Protein AF-A0A1V3WEK2-F1 (afdb_monomer_lite)

pLDDT: mean 81.73, std 21.48, range [20.91, 97.81]

Radius of gyration: 28.52 Å; chains: 1; bounding box: 70×88×80 Å

Structure (mmCIF, N/CA/C/O backbone):
data_AF-A0A1V3WEK2-F1
#
_entry.id   AF-A0A1V3WEK2-F1
#
loop_
_atom_site.group_PDB
_atom_site.id
_atom_site.type_symbol
_atom_site.label_atom_id
_atom_site.label_alt_id
_atom_site.label_comp_id
_atom_site.label_asym_id
_atom_site.label_entity_id
_atom_site.label_seq_id
_atom_site.pdbx_PDB_ins_code
_atom_site.Cartn_x
_atom_site.Cartn_y
_atom_site.Cartn_z
_atom_site.occupancy
_atom_site.B_iso_or_equiv
_atom_site.auth_seq_id
_atom_site.auth_comp_id
_atom_site.auth_asym_id
_atom_site.auth_atom_id
_atom_site.pdbx_PDB_model_num
ATOM 1 N N . MET A 1 1 ? 37.253 -16.789 2.700 1.00 48.59 1 MET A N 1
ATOM 2 C CA . MET A 1 1 ? 37.637 -18.178 2.396 1.00 48.59 1 MET A CA 1
ATOM 3 C C . MET A 1 1 ? 36.632 -19.072 3.088 1.00 48.59 1 MET A C 1
ATOM 5 O O . MET A 1 1 ? 36.256 -18.744 4.205 1.00 48.59 1 MET A O 1
ATOM 9 N N . PHE A 1 2 ? 36.127 -20.089 2.397 1.00 55.53 2 PHE A N 1
ATOM 10 C CA . PHE A 1 2 ? 35.337 -21.144 3.028 1.00 55.53 2 PHE A CA 1
ATOM 11 C C . PHE A 1 2 ? 36.326 -22.071 3.725 1.00 55.53 2 PHE A C 1
ATOM 13 O O . PHE A 1 2 ? 37.361 -22.388 3.138 1.00 55.53 2 PHE A O 1
ATOM 20 N N . THR A 1 3 ? 36.042 -22.453 4.960 1.00 55.06 3 THR A N 1
ATOM 21 C CA . THR A 1 3 ? 36.866 -23.402 5.709 1.00 55.06 3 THR A CA 1
ATOM 22 C C . THR A 1 3 ? 35.986 -24.585 6.070 1.00 55.06 3 THR A C 1
ATOM 24 O O . THR A 1 3 ? 34.885 -24.400 6.577 1.00 55.06 3 THR A O 1
ATOM 27 N N . GLY A 1 4 ? 36.440 -25.789 5.752 1.00 56.66 4 GLY A N 1
ATOM 28 C CA . GLY A 1 4 ? 35.723 -27.030 6.024 1.00 56.66 4 GLY A CA 1
ATOM 29 C C . GLY A 1 4 ? 36.461 -28.193 5.375 1.00 56.66 4 GLY A C 1
ATOM 30 O O . GLY A 1 4 ? 36.980 -28.051 4.266 1.00 56.66 4 GLY A O 1
ATOM 31 N N . LEU A 1 5 ? 36.565 -29.313 6.087 1.00 47.97 5 LEU A N 1
ATOM 32 C CA . LEU A 1 5 ? 37.136 -30.547 5.547 1.00 47.97 5 LEU A CA 1
ATOM 33 C C . LEU A 1 5 ? 36.153 -31.181 4.542 1.00 47.97 5 LEU A C 1
ATOM 35 O O . LEU A 1 5 ? 34.942 -30.983 4.677 1.00 47.97 5 LEU A O 1
ATOM 39 N N . PRO A 1 6 ? 36.624 -31.958 3.548 1.00 54.34 6 PRO A N 1
ATOM 40 C CA . PRO A 1 6 ? 35.739 -32.757 2.703 1.00 54.34 6 PRO A CA 1
ATOM 41 C C . PRO A 1 6 ? 34.887 -33.690 3.579 1.00 54.34 6 PRO A C 1
ATOM 43 O O . PRO A 1 6 ? 35.430 -34.551 4.263 1.00 54.34 6 PRO A O 1
ATOM 46 N N . GLY A 1 7 ? 33.564 -33.491 3.588 1.00 64.56 7 GLY A N 1
ATOM 47 C CA . GLY A 1 7 ? 32.624 -34.258 4.420 1.00 64.56 7 GLY A CA 1
ATOM 48 C C . GLY A 1 7 ? 32.295 -33.654 5.794 1.00 64.56 7 GLY A C 1
ATOM 49 O O . GLY A 1 7 ? 31.534 -34.267 6.533 1.00 64.56 7 GLY A O 1
ATOM 50 N N . GLY A 1 8 ? 32.830 -32.473 6.131 1.00 72.12 8 GLY A N 1
ATOM 51 C CA . GLY A 1 8 ? 32.488 -31.724 7.348 1.00 72.12 8 GLY A CA 1
ATOM 52 C C . GLY A 1 8 ? 31.559 -30.529 7.102 1.00 72.12 8 GLY A C 1
ATOM 53 O O . GLY A 1 8 ? 31.183 -30.230 5.965 1.00 72.12 8 GLY A O 1
ATOM 54 N N . ASP A 1 9 ? 31.222 -29.817 8.180 1.00 74.19 9 ASP A N 1
ATOM 55 C CA . ASP A 1 9 ? 30.369 -28.629 8.127 1.00 74.19 9 ASP A CA 1
ATOM 56 C C . ASP A 1 9 ? 30.985 -27.502 7.284 1.00 74.19 9 ASP A C 1
ATOM 58 O O . ASP A 1 9 ? 32.177 -27.185 7.365 1.00 74.19 9 ASP A O 1
ATOM 62 N N . LEU A 1 10 ? 30.143 -26.848 6.480 1.00 77.62 10 LEU A N 1
ATOM 63 C CA . LEU A 1 10 ? 30.514 -25.651 5.733 1.00 77.62 10 LEU A CA 1
ATOM 64 C C . LEU A 1 10 ? 30.570 -24.446 6.681 1.00 77.62 10 LEU A C 1
ATOM 66 O O . LEU A 1 10 ? 29.532 -23.875 7.018 1.00 77.62 10 LEU A O 1
ATOM 70 N N . VAL A 1 11 ? 31.769 -23.987 7.044 1.00 81.25 11 VAL A N 1
ATOM 71 C CA . VAL A 1 11 ? 31.922 -22.769 7.853 1.00 81.25 11 VAL A CA 1
ATOM 72 C C . VAL A 1 11 ? 31.992 -21.540 6.948 1.00 81.25 11 VAL A C 1
ATOM 74 O O . VAL A 1 11 ? 32.893 -21.393 6.112 1.00 81.25 11 VAL A O 1
ATOM 77 N N . LEU A 1 12 ? 31.027 -20.630 7.123 1.00 80.25 12 LEU A N 1
ATOM 78 C CA . LEU A 1 12 ? 30.935 -19.378 6.377 1.00 80.25 12 LEU A CA 1
ATOM 79 C C . LEU A 1 12 ? 31.092 -18.168 7.310 1.00 80.25 12 LEU A C 1
ATOM 81 O O . LEU A 1 12 ? 30.219 -17.939 8.148 1.00 80.25 12 LEU A O 1
ATOM 85 N N . PRO A 1 13 ? 32.127 -17.324 7.146 1.00 85.69 13 PRO A N 1
ATOM 86 C CA . PRO A 1 13 ? 32.194 -16.074 7.891 1.00 85.69 13 PRO A CA 1
ATOM 87 C C . PRO A 1 13 ? 31.072 -15.135 7.428 1.00 85.69 13 PRO A C 1
ATOM 89 O O . PRO A 1 13 ? 31.035 -14.708 6.268 1.00 85.69 13 PRO A O 1
ATOM 92 N N . VAL A 1 14 ? 30.161 -14.795 8.340 1.00 88.38 14 VAL A N 1
ATOM 93 C CA . VAL A 1 14 ? 29.055 -13.861 8.095 1.00 88.38 14 VAL A CA 1
ATOM 94 C C . VAL A 1 14 ? 29.353 -12.498 8.709 1.00 88.38 14 VAL A C 1
ATOM 96 O O . VAL A 1 14 ? 29.870 -12.386 9.816 1.00 88.38 14 VAL A O 1
ATOM 99 N N . ARG A 1 15 ? 29.013 -11.429 7.984 1.00 90.56 15 ARG A N 1
ATOM 100 C CA . ARG A 1 15 ? 29.019 -10.076 8.549 1.00 90.56 15 ARG A CA 1
ATOM 101 C C . ARG A 1 15 ? 27.664 -9.819 9.185 1.00 90.56 15 ARG A C 1
ATOM 103 O O . ARG A 1 15 ? 26.671 -9.724 8.464 1.00 90.56 15 ARG A O 1
ATOM 110 N N . LEU A 1 16 ? 27.642 -9.692 10.505 1.00 90.88 16 LEU A N 1
ATOM 111 C CA . LEU A 1 16 ? 26.430 -9.321 11.221 1.00 90.88 16 LEU A CA 1
ATOM 112 C C . LEU A 1 16 ? 26.138 -7.821 11.037 1.00 90.88 16 LEU A C 1
ATOM 114 O O . LEU A 1 16 ? 27.085 -7.025 11.003 1.00 90.88 16 LEU A O 1
ATOM 118 N N . PRO A 1 17 ? 24.859 -7.427 10.898 1.00 86.00 17 PRO A N 1
ATOM 119 C CA . PRO A 1 17 ? 24.426 -6.034 10.950 1.00 86.00 17 PRO A CA 1
ATOM 120 C C . PRO A 1 17 ? 25.044 -5.290 12.138 1.00 86.00 17 PRO A C 1
ATOM 122 O O . PRO A 1 17 ? 25.105 -5.818 13.240 1.00 86.00 17 PRO A O 1
ATOM 125 N N . GLN A 1 18 ? 25.500 -4.061 11.908 1.00 87.88 18 GLN A N 1
ATOM 126 C CA . GLN A 1 18 ? 26.092 -3.203 12.937 1.00 87.88 18 GLN A CA 1
ATOM 127 C C . GLN A 1 18 ? 25.284 -1.911 13.055 1.00 87.88 18 GLN A C 1
ATOM 129 O O . GLN A 1 18 ? 24.682 -1.468 12.073 1.00 87.88 18 GLN A O 1
ATOM 134 N N . GLY A 1 19 ? 25.292 -1.298 14.238 1.00 87.19 19 GLY A N 1
ATOM 135 C CA . GLY A 1 19 ? 24.614 -0.030 14.518 1.00 87.19 19 GLY A CA 1
ATOM 136 C C . GLY A 1 19 ? 23.730 -0.077 15.764 1.00 87.19 19 GLY A C 1
ATOM 137 O O . GLY A 1 19 ? 23.476 -1.141 16.328 1.00 87.19 19 GLY A O 1
ATOM 138 N N . ALA A 1 20 ? 23.255 1.095 16.190 1.00 81.50 20 ALA A N 1
ATOM 139 C CA . ALA A 1 20 ? 22.390 1.227 17.359 1.00 81.50 20 ALA A CA 1
ATOM 140 C C . ALA A 1 20 ? 21.124 0.359 17.223 1.00 81.50 20 ALA A C 1
ATOM 142 O O . ALA A 1 20 ? 20.491 0.326 16.166 1.00 81.50 20 ALA A O 1
ATOM 143 N N . GLY A 1 21 ? 20.780 -0.370 18.289 1.00 79.69 21 GLY A N 1
ATOM 144 C CA . GLY A 1 21 ? 19.612 -1.259 18.339 1.00 79.69 21 GLY A CA 1
ATOM 145 C C . GLY A 1 21 ? 19.740 -2.575 17.558 1.00 79.69 21 GLY A C 1
ATOM 146 O O . GLY A 1 21 ? 18.799 -3.364 17.561 1.00 79.69 21 GLY A O 1
ATOM 147 N N . GLN A 1 22 ? 20.875 -2.843 16.896 1.00 89.44 22 GLN A N 1
ATOM 148 C CA . GLN A 1 22 ? 21.089 -4.118 16.194 1.00 89.44 22 GLN A CA 1
ATOM 149 C C . GLN A 1 22 ? 21.437 -5.265 17.141 1.00 89.44 22 GLN A C 1
ATOM 151 O O . GLN A 1 22 ? 21.161 -6.411 16.806 1.00 89.44 22 GLN A O 1
ATOM 156 N N . TRP A 1 23 ? 22.027 -4.978 18.305 1.00 90.56 23 TRP A N 1
ATOM 157 C CA . TRP A 1 23 ? 22.438 -6.024 19.239 1.00 90.56 23 TRP A CA 1
ATOM 158 C C . TRP A 1 23 ? 21.248 -6.817 19.775 1.00 90.56 23 TRP A C 1
ATOM 160 O O . TRP A 1 23 ? 21.247 -8.030 19.637 1.00 90.56 23 TRP A O 1
ATOM 170 N N . ASP A 1 24 ? 20.202 -6.152 20.268 1.00 91.75 24 ASP A N 1
ATOM 171 C CA . ASP A 1 24 ? 18.996 -6.826 20.772 1.00 91.75 24 ASP A CA 1
ATOM 172 C C . ASP A 1 24 ? 18.321 -7.677 19.688 1.00 91.75 24 ASP A C 1
ATOM 174 O O . ASP A 1 24 ? 17.902 -8.806 19.933 1.00 91.75 24 ASP A O 1
ATOM 178 N N . HIS A 1 25 ? 18.284 -7.161 18.456 1.00 91.56 25 HIS A N 1
ATOM 179 C CA . HIS A 1 25 ? 17.793 -7.895 17.293 1.00 91.56 25 HIS A CA 1
ATOM 180 C C . HIS A 1 25 ? 18.642 -9.142 17.000 1.00 91.56 25 HIS A C 1
ATOM 182 O O . HIS A 1 25 ? 18.098 -10.210 16.734 1.00 91.56 25 HIS A O 1
ATOM 188 N N . LEU A 1 26 ? 19.971 -9.028 17.051 1.00 92.69 26 LEU A N 1
ATOM 189 C CA . LEU A 1 26 ? 20.872 -10.157 16.823 1.00 92.69 26 LEU A CA 1
ATOM 190 C C . LEU A 1 26 ? 20.806 -11.175 17.954 1.00 92.69 26 LEU A C 1
ATOM 192 O O . LEU A 1 26 ? 20.714 -12.363 17.672 1.00 92.69 26 LEU A O 1
ATOM 196 N N . ALA A 1 27 ? 20.806 -10.721 19.204 1.00 93.06 27 ALA A N 1
ATOM 197 C CA . ALA A 1 27 ? 20.675 -11.564 20.380 1.00 93.06 27 ALA A CA 1
ATOM 198 C C . ALA A 1 27 ? 19.373 -12.373 20.324 1.00 93.06 27 ALA A C 1
ATOM 200 O O . ALA A 1 27 ? 19.419 -13.583 20.514 1.00 93.06 27 ALA A O 1
ATOM 201 N N . HIS A 1 28 ? 18.250 -11.748 19.943 1.00 92.69 28 HIS A N 1
ATOM 202 C CA . HIS A 1 28 ? 16.963 -12.435 19.768 1.00 92.69 28 HIS A CA 1
ATOM 203 C C . HIS A 1 28 ? 17.061 -13.655 18.848 1.00 92.69 28 HIS A C 1
ATOM 205 O O . HIS A 1 28 ? 16.461 -14.682 19.139 1.00 92.69 28 HIS A O 1
ATOM 211 N N . PHE A 1 29 ? 17.808 -13.563 17.744 1.00 92.25 29 PHE A N 1
ATOM 212 C CA . PHE A 1 29 ? 17.906 -14.650 16.764 1.00 92.25 29 PHE A CA 1
ATOM 213 C C . PHE A 1 29 ? 19.108 -15.580 16.955 1.00 92.25 29 PHE A C 1
ATOM 215 O O . PHE A 1 29 ? 19.047 -16.723 16.511 1.00 92.25 29 PHE A O 1
ATOM 222 N N . LEU A 1 30 ? 20.207 -15.108 17.546 1.00 93.25 30 LEU A N 1
ATOM 223 C CA . LEU A 1 30 ? 21.483 -15.830 17.580 1.00 93.25 30 LEU A CA 1
ATOM 224 C C . LEU A 1 30 ? 21.854 -16.383 18.959 1.00 93.25 30 LEU A C 1
ATOM 226 O O . LEU A 1 30 ? 22.736 -17.235 19.020 1.00 93.25 30 LEU A O 1
ATOM 230 N N . ALA A 1 31 ? 21.235 -15.907 20.046 1.00 93.94 31 ALA A N 1
ATOM 231 C CA . ALA A 1 31 ? 21.595 -16.339 21.399 1.00 93.94 31 ALA A CA 1
ATOM 232 C C . ALA A 1 31 ? 21.162 -17.780 21.708 1.00 93.94 31 ALA A C 1
ATOM 234 O O . ALA A 1 31 ? 21.816 -18.450 22.502 1.00 93.94 31 ALA A O 1
ATOM 235 N N . ASP A 1 32 ? 20.093 -18.255 21.069 1.00 93.81 32 ASP A N 1
ATOM 236 C CA . ASP A 1 32 ? 19.572 -19.608 21.234 1.00 93.81 32 ASP A CA 1
ATOM 237 C C . ASP A 1 32 ? 19.630 -20.351 19.897 1.00 93.81 32 ASP A C 1
ATOM 239 O O . ASP A 1 32 ? 19.002 -19.948 18.920 1.00 93.81 32 ASP A O 1
ATOM 243 N N . GLN A 1 33 ? 20.406 -21.432 19.841 1.00 93.06 33 GLN A N 1
ATOM 244 C CA . GLN A 1 33 ? 20.519 -22.261 18.638 1.00 93.06 33 GLN A CA 1
ATOM 245 C C . GLN A 1 33 ? 19.355 -23.246 18.498 1.00 93.06 33 GLN A C 1
ATOM 247 O O . GLN A 1 33 ? 19.097 -23.721 17.396 1.00 93.06 33 GLN A O 1
ATOM 252 N N . SER A 1 34 ? 18.626 -23.544 19.580 1.00 94.88 34 SER A N 1
ATOM 253 C CA . SER A 1 34 ? 17.517 -24.506 19.556 1.00 94.88 34 SER A CA 1
ATOM 254 C C . SER A 1 34 ? 16.346 -24.035 18.688 1.00 94.88 34 SER A C 1
ATOM 256 O O . SER A 1 34 ? 15.595 -24.850 18.154 1.00 94.88 34 SER A O 1
ATOM 258 N N . VAL A 1 35 ? 16.223 -22.719 18.477 1.00 94.38 35 VAL A N 1
ATOM 259 C CA . VAL A 1 35 ? 15.199 -22.135 17.603 1.00 94.38 35 VAL A CA 1
ATOM 260 C C . VAL A 1 35 ? 15.617 -22.093 16.133 1.00 94.38 35 VAL A C 1
ATOM 262 O O . VAL A 1 35 ? 14.812 -21.686 15.293 1.00 94.38 35 VAL A O 1
ATOM 265 N N . TRP A 1 36 ? 16.853 -22.460 15.784 1.00 95.12 36 TRP A N 1
ATOM 266 C CA . TRP A 1 36 ? 17.338 -22.396 14.405 1.00 95.12 36 TRP A CA 1
ATOM 267 C C . TRP A 1 36 ? 16.729 -23.521 13.568 1.00 95.12 36 TRP A C 1
ATOM 269 O O . TRP A 1 36 ? 16.801 -24.691 13.925 1.00 95.12 36 TRP A O 1
ATOM 279 N N . HIS A 1 37 ? 16.147 -23.163 12.423 1.00 94.62 37 HIS A N 1
ATOM 280 C CA . HIS A 1 37 ? 15.565 -24.129 11.495 1.00 94.62 37 HIS A CA 1
ATOM 281 C C . HIS A 1 37 ? 16.540 -24.480 10.366 1.00 94.62 37 HIS A C 1
ATOM 283 O O . HIS A 1 37 ? 16.927 -25.631 10.187 1.00 94.62 37 HIS A O 1
ATOM 289 N N . LYS A 1 38 ? 16.921 -23.476 9.567 1.00 92.56 38 LYS A N 1
ATOM 290 C CA . LYS A 1 38 ? 17.837 -23.640 8.431 1.00 92.56 38 LYS A CA 1
ATOM 291 C C . LYS A 1 38 ? 18.448 -22.312 8.005 1.00 92.56 38 LYS A C 1
ATOM 293 O O . LYS A 1 38 ? 17.926 -21.245 8.329 1.00 92.56 38 LYS A O 1
ATOM 298 N N . ILE A 1 39 ? 19.508 -22.388 7.203 1.00 91.69 39 ILE A N 1
ATOM 299 C CA . ILE A 1 39 ? 20.135 -21.226 6.570 1.00 91.69 39 ILE A CA 1
ATOM 300 C C . ILE A 1 39 ? 19.958 -21.313 5.055 1.00 91.69 39 ILE A C 1
ATOM 302 O O . ILE A 1 39 ? 20.504 -22.202 4.406 1.00 91.69 39 ILE A O 1
ATOM 306 N N . ASP A 1 40 ? 19.252 -20.341 4.479 1.00 93.12 40 ASP A N 1
ATOM 307 C CA . ASP A 1 40 ? 19.152 -20.187 3.030 1.00 93.12 40 ASP A CA 1
ATOM 308 C C . ASP A 1 40 ? 20.229 -19.207 2.533 1.00 93.12 40 ASP A C 1
ATOM 310 O O . ASP A 1 40 ? 20.250 -18.025 2.896 1.00 93.12 40 ASP A O 1
ATOM 314 N N . LEU A 1 41 ? 21.132 -19.682 1.667 1.00 92.31 41 LEU A N 1
ATOM 315 C CA . LEU A 1 41 ? 22.134 -18.837 1.014 1.00 92.31 41 LEU A CA 1
ATOM 316 C C . LEU A 1 41 ? 21.554 -18.180 -0.239 1.00 92.31 41 LEU A C 1
ATOM 318 O O . LEU A 1 41 ? 21.423 -18.788 -1.304 1.00 92.31 41 LEU A O 1
ATOM 322 N N . VAL A 1 42 ? 21.257 -16.888 -0.131 1.00 91.69 42 VAL A N 1
ATOM 323 C CA . VAL A 1 42 ? 20.698 -16.087 -1.220 1.00 91.69 42 VAL A CA 1
ATOM 324 C C . VAL A 1 42 ? 21.782 -15.201 -1.813 1.00 91.69 42 VAL A C 1
ATOM 326 O O . VAL A 1 42 ? 22.500 -14.505 -1.100 1.00 91.69 42 VAL A O 1
ATOM 329 N N . ARG A 1 43 ? 21.884 -15.157 -3.144 1.00 91.00 43 ARG A N 1
ATOM 330 C CA . ARG A 1 43 ? 22.782 -14.222 -3.834 1.00 91.00 43 ARG A CA 1
ATOM 331 C C . ARG A 1 43 ? 22.018 -13.169 -4.610 1.00 91.00 43 ARG A C 1
ATOM 333 O O . ARG A 1 43 ? 21.060 -13.449 -5.328 1.00 91.00 43 ARG A O 1
ATOM 340 N N . VAL A 1 44 ? 22.519 -11.948 -4.541 1.00 88.50 44 VAL A N 1
ATOM 341 C CA . VAL A 1 44 ? 22.012 -10.809 -5.291 1.00 88.50 44 VAL A CA 1
ATOM 342 C C . VAL A 1 44 ? 23.144 -10.245 -6.123 1.00 88.50 44 VAL A C 1
ATOM 344 O O . VAL A 1 44 ? 24.264 -10.069 -5.649 1.00 88.50 44 VAL A O 1
ATOM 347 N N . ARG A 1 45 ? 22.854 -9.944 -7.388 1.00 86.19 45 ARG A N 1
ATOM 348 C CA . ARG A 1 45 ? 23.843 -9.319 -8.260 1.00 86.19 45 ARG A CA 1
ATOM 349 C C . ARG A 1 45 ? 24.158 -7.923 -7.735 1.00 86.19 45 ARG A C 1
ATOM 351 O O . ARG A 1 45 ? 23.260 -7.088 -7.646 1.00 86.19 45 ARG A O 1
ATOM 358 N N . ASP A 1 46 ? 25.423 -7.679 -7.425 1.00 85.88 46 ASP A N 1
ATOM 359 C CA . ASP A 1 46 ? 25.914 -6.392 -6.953 1.00 85.88 46 ASP A CA 1
ATOM 360 C C . ASP A 1 46 ? 27.267 -6.102 -7.593 1.00 85.88 46 ASP A C 1
ATOM 362 O O . ASP A 1 46 ? 28.268 -6.751 -7.308 1.00 85.88 46 ASP A O 1
ATOM 366 N N . ARG A 1 47 ? 27.300 -5.084 -8.453 1.00 82.38 47 ARG A N 1
ATOM 367 C CA . ARG A 1 47 ? 28.524 -4.670 -9.144 1.00 82.38 47 ARG A CA 1
ATOM 368 C C . ARG A 1 47 ? 29.590 -4.092 -8.213 1.00 82.38 47 ARG A C 1
ATOM 370 O O . ARG A 1 47 ? 30.725 -3.952 -8.646 1.00 82.38 47 ARG A O 1
ATOM 377 N N . LYS A 1 48 ? 29.211 -3.669 -7.003 1.00 85.88 48 LYS A N 1
ATOM 378 C CA . LYS A 1 48 ? 30.136 -3.141 -5.995 1.00 85.88 48 LYS A CA 1
ATOM 379 C C . LYS A 1 48 ? 30.770 -4.258 -5.164 1.00 85.88 48 LYS A C 1
ATOM 381 O O . LYS A 1 48 ? 31.726 -3.995 -4.448 1.00 85.88 48 LYS A O 1
ATOM 386 N N . ALA A 1 49 ? 30.233 -5.478 -5.228 1.00 86.88 49 ALA A N 1
ATOM 387 C CA . ALA A 1 49 ? 30.771 -6.620 -4.507 1.00 86.88 49 ALA A CA 1
ATOM 388 C C . ALA A 1 49 ? 31.866 -7.329 -5.331 1.00 86.88 49 ALA A C 1
ATOM 390 O O . ALA A 1 49 ? 31.730 -7.429 -6.558 1.00 86.88 49 ALA A O 1
ATOM 391 N N . PRO A 1 50 ? 32.918 -7.866 -4.685 1.00 84.06 50 PRO A N 1
ATOM 392 C CA . PRO A 1 50 ? 33.887 -8.743 -5.340 1.00 84.06 50 PRO A CA 1
ATOM 393 C C . PRO A 1 50 ? 33.187 -9.898 -6.072 1.00 84.06 50 PRO A C 1
ATOM 395 O O . PRO A 1 50 ? 32.228 -10.478 -5.566 1.00 84.06 50 PRO A O 1
ATOM 398 N N . GLY A 1 51 ? 33.605 -10.195 -7.305 1.00 85.69 51 GLY A N 1
ATOM 399 C CA . GLY A 1 51 ? 32.955 -11.217 -8.140 1.00 85.69 51 GLY A CA 1
ATOM 400 C C . GLY A 1 51 ? 31.550 -10.851 -8.653 1.00 85.69 51 GLY A C 1
ATOM 401 O O . GLY A 1 51 ? 30.915 -11.656 -9.333 1.00 85.69 51 GLY A O 1
ATOM 402 N N . GLY A 1 52 ? 31.048 -9.641 -8.377 1.00 87.38 52 GLY A N 1
ATOM 403 C CA . GLY A 1 52 ? 29.769 -9.140 -8.893 1.00 87.38 52 GLY A CA 1
ATOM 404 C C . GLY A 1 52 ? 28.521 -9.674 -8.178 1.00 87.38 52 GLY A C 1
ATOM 405 O O . GLY A 1 52 ? 27.404 -9.490 -8.683 1.00 87.38 52 GLY A O 1
ATOM 406 N N . TRP A 1 53 ? 28.692 -10.329 -7.027 1.00 90.38 53 TRP A N 1
ATOM 407 C CA . TRP A 1 53 ? 27.620 -10.930 -6.234 1.00 90.38 53 TRP A CA 1
ATOM 408 C C . TRP A 1 53 ? 27.776 -10.595 -4.756 1.00 90.38 53 TRP A C 1
ATOM 410 O O . TRP A 1 53 ? 28.860 -10.715 -4.194 1.00 90.38 53 TRP A O 1
ATOM 420 N N . ARG A 1 54 ? 26.666 -10.229 -4.114 1.00 90.31 54 ARG A N 1
ATOM 421 C CA . ARG A 1 54 ? 26.547 -10.201 -2.658 1.00 90.31 54 ARG A CA 1
ATOM 422 C C . ARG A 1 54 ? 25.747 -11.416 -2.210 1.00 90.31 54 ARG A C 1
ATOM 424 O O . ARG A 1 54 ? 24.671 -11.664 -2.753 1.00 90.31 54 ARG A O 1
ATOM 431 N N . TYR A 1 55 ? 26.275 -12.137 -1.233 1.00 90.88 55 TYR A N 1
ATOM 432 C CA . TYR A 1 55 ? 25.623 -13.279 -0.606 1.00 90.88 55 TYR A CA 1
ATOM 433 C C . TYR A 1 55 ? 25.021 -12.849 0.731 1.00 90.88 55 TYR A C 1
ATOM 435 O O . TYR A 1 55 ? 25.605 -12.027 1.437 1.00 90.88 55 TYR A O 1
ATOM 443 N N . TYR A 1 56 ? 23.851 -13.389 1.042 1.00 91.44 56 TYR A N 1
ATOM 444 C CA . TYR A 1 56 ? 23.122 -13.203 2.284 1.00 91.44 56 TYR A CA 1
ATOM 445 C C . TYR A 1 56 ? 22.820 -14.590 2.849 1.00 91.44 56 TYR A C 1
ATOM 447 O O . TYR A 1 56 ? 22.282 -15.434 2.134 1.00 91.44 56 TYR A O 1
ATOM 455 N N . ALA A 1 57 ? 23.185 -14.816 4.108 1.00 92.44 57 ALA A N 1
ATOM 456 C CA . ALA A 1 57 ? 22.768 -15.988 4.862 1.00 92.44 57 ALA A CA 1
ATOM 457 C C . ALA A 1 57 ? 21.476 -15.624 5.593 1.00 92.44 57 ALA A C 1
ATOM 459 O O . ALA A 1 57 ? 21.488 -14.780 6.487 1.00 92.44 57 ALA A O 1
ATOM 460 N N . HIS A 1 58 ? 20.354 -16.181 5.149 1.00 92.44 58 HIS A N 1
ATOM 461 C CA . HIS A 1 58 ? 19.068 -15.982 5.803 1.00 92.44 58 HIS A CA 1
ATOM 462 C C . HIS A 1 58 ? 18.862 -17.118 6.795 1.00 92.44 58 HIS A C 1
ATOM 464 O O . HIS A 1 58 ? 18.610 -18.247 6.381 1.00 92.44 58 HIS A O 1
ATOM 470 N N . LEU A 1 59 ? 18.995 -16.816 8.084 1.00 92.00 59 LEU A N 1
ATOM 471 C CA . LEU A 1 59 ? 18.644 -17.742 9.151 1.00 92.00 59 LEU A CA 1
ATOM 472 C C . LEU A 1 59 ? 17.121 -17.743 9.322 1.00 92.00 59 LEU A C 1
ATOM 474 O O . LEU A 1 59 ? 16.531 -16.710 9.634 1.00 92.00 59 LEU A O 1
ATOM 478 N N . LEU A 1 60 ? 16.499 -18.895 9.093 1.00 93.50 60 LEU A N 1
ATOM 479 C CA . LEU A 1 60 ? 15.104 -19.138 9.436 1.00 93.50 60 LEU A CA 1
ATOM 480 C C . LEU A 1 60 ? 15.051 -19.735 10.840 1.00 93.50 60 LEU A C 1
ATOM 482 O O . LEU A 1 60 ? 15.860 -20.602 11.175 1.00 93.50 60 LEU A O 1
ATOM 486 N N . VAL A 1 61 ? 14.081 -19.289 11.632 1.00 94.88 61 VAL A N 1
ATOM 487 C CA . VAL A 1 61 ? 13.893 -19.720 13.020 1.00 94.88 61 VAL A CA 1
ATOM 488 C C . VAL A 1 61 ? 12.460 -20.193 13.260 1.00 94.88 61 VAL A C 1
ATOM 490 O O . VAL A 1 61 ? 11.545 -19.782 12.549 1.00 94.88 61 VAL A O 1
ATOM 493 N N . HIS A 1 62 ? 12.267 -21.033 14.275 1.00 94.38 62 HIS A N 1
ATOM 494 C CA . HIS A 1 62 ? 10.966 -21.563 14.703 1.00 94.38 62 HIS A CA 1
ATOM 495 C C . HIS A 1 62 ? 10.203 -20.649 15.675 1.00 94.38 62 HIS A C 1
ATOM 497 O O . HIS A 1 62 ? 9.111 -20.994 16.117 1.00 94.38 62 HIS A O 1
ATOM 503 N N . GLN A 1 63 ? 10.753 -19.479 15.997 1.00 92.75 63 GLN A N 1
ATOM 504 C CA . GLN A 1 63 ? 10.139 -18.509 16.902 1.00 92.75 63 GLN A CA 1
ATOM 505 C C . GLN A 1 63 ? 9.584 -17.284 16.169 1.00 92.75 63 GLN A C 1
ATOM 507 O O . GLN A 1 63 ? 9.884 -17.031 14.999 1.00 92.75 63 GLN A O 1
ATOM 512 N N . ALA A 1 64 ? 8.804 -16.481 16.893 1.00 89.31 64 ALA A N 1
ATOM 513 C CA . ALA A 1 64 ? 8.299 -15.212 16.393 1.00 89.31 64 ALA A CA 1
ATOM 514 C C . ALA A 1 64 ? 9.435 -14.233 16.039 1.00 89.31 64 ALA A C 1
ATOM 516 O O . ALA A 1 64 ? 10.528 -14.244 16.618 1.00 89.31 64 ALA A O 1
ATOM 517 N N . GLY A 1 65 ? 9.145 -13.346 15.086 1.00 89.69 65 GLY A N 1
ATOM 518 C CA . GLY A 1 65 ? 10.061 -12.279 14.701 1.00 89.69 65 GLY A CA 1
ATOM 519 C C . GLY A 1 65 ? 10.349 -11.314 15.854 1.00 89.69 65 GLY A C 1
ATOM 520 O O . GLY A 1 65 ? 9.498 -11.070 16.710 1.00 89.69 65 GLY A O 1
ATOM 521 N N . TYR A 1 66 ? 11.552 -10.741 15.846 1.00 92.00 66 TYR A N 1
ATOM 522 C CA . TYR A 1 66 ? 11.972 -9.731 16.812 1.00 92.00 66 TYR A CA 1
ATOM 523 C C . TYR A 1 66 ? 11.040 -8.512 16.822 1.00 92.00 66 TYR A C 1
ATOM 525 O O . TYR A 1 66 ? 10.620 -8.016 15.772 1.00 92.00 66 TYR A O 1
ATOM 533 N N . GLN A 1 67 ? 10.786 -7.982 18.018 1.00 92.25 67 GLN A N 1
ATOM 534 C CA . GLN A 1 67 ? 10.052 -6.739 18.233 1.00 92.25 67 GLN A CA 1
ATOM 535 C C . GLN A 1 67 ? 10.898 -5.793 19.083 1.00 92.25 67 GLN A C 1
ATOM 537 O O . GLN A 1 67 ? 11.330 -6.158 20.175 1.00 92.25 67 GLN A O 1
ATOM 542 N N . SER A 1 68 ? 11.097 -4.560 18.611 1.00 91.62 68 SER A N 1
ATOM 543 C CA . SER A 1 68 ? 11.832 -3.553 19.382 1.00 91.62 68 SER A CA 1
ATOM 544 C C . SER A 1 68 ? 11.101 -3.186 20.676 1.00 91.62 68 SER A C 1
ATOM 546 O O . SER A 1 68 ? 9.870 -3.233 20.737 1.00 91.62 68 SER A O 1
ATOM 548 N N . THR A 1 69 ? 11.839 -2.716 21.684 1.00 91.94 69 THR A N 1
ATOM 549 C CA . THR A 1 69 ? 11.264 -2.187 22.935 1.00 91.94 69 THR A CA 1
ATOM 550 C C . THR A 1 69 ? 10.213 -1.109 22.670 1.00 91.94 69 THR A C 1
ATOM 552 O O . THR A 1 69 ? 9.137 -1.147 23.257 1.00 91.94 69 THR A O 1
ATOM 555 N N . SER A 1 70 ? 10.467 -0.206 21.717 1.00 92.19 70 SER A N 1
ATOM 556 C CA . SER A 1 70 ? 9.500 0.816 21.297 1.00 92.19 70 SER A CA 1
ATOM 557 C C . SER A 1 70 ? 8.226 0.22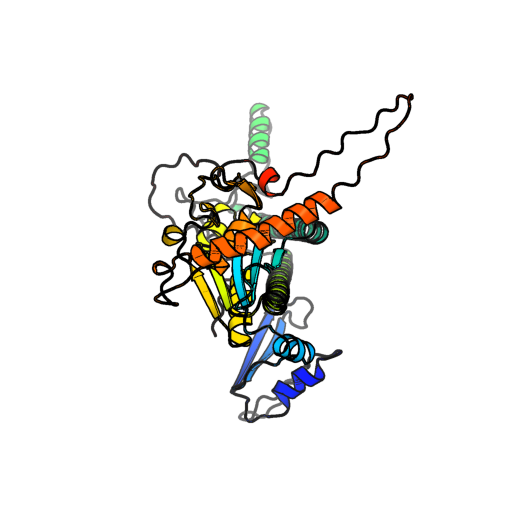7 20.685 1.00 92.19 70 SER A C 1
ATOM 559 O O . SER A 1 70 ? 7.132 0.709 20.964 1.00 92.19 70 SER A O 1
ATOM 561 N N . THR A 1 71 ? 8.345 -0.836 19.885 1.00 94.31 71 THR A N 1
ATOM 562 C CA . THR A 1 71 ? 7.193 -1.532 19.296 1.00 94.31 71 THR A CA 1
ATOM 563 C C . THR A 1 71 ? 6.376 -2.222 20.379 1.00 94.31 71 THR A C 1
ATOM 565 O O . THR A 1 71 ? 5.159 -2.076 20.405 1.00 94.31 71 THR A O 1
ATOM 568 N N . ARG A 1 72 ? 7.035 -2.927 21.303 1.00 94.44 72 ARG A N 1
ATOM 569 C CA . ARG A 1 72 ? 6.374 -3.590 22.435 1.00 94.44 72 ARG A CA 1
ATOM 570 C C . ARG A 1 72 ? 5.650 -2.582 23.328 1.00 94.44 72 ARG A C 1
ATOM 572 O O . ARG A 1 72 ? 4.486 -2.795 23.642 1.00 94.44 72 ARG A O 1
ATOM 579 N N . ALA A 1 73 ? 6.306 -1.472 23.669 1.00 95.25 73 ALA A N 1
ATOM 580 C CA . ALA A 1 73 ? 5.720 -0.405 24.477 1.00 95.25 73 ALA A CA 1
ATOM 581 C C . ALA A 1 73 ? 4.501 0.230 23.791 1.00 95.25 73 ALA A C 1
ATOM 583 O O . ALA A 1 73 ? 3.451 0.347 24.412 1.00 95.25 73 ALA A O 1
ATOM 584 N N . ARG A 1 74 ? 4.608 0.559 22.493 1.00 95.75 74 ARG A N 1
ATOM 585 C CA . ARG A 1 74 ? 3.475 1.067 21.705 1.00 95.75 74 ARG A CA 1
ATOM 586 C C . ARG A 1 74 ? 2.308 0.084 21.717 1.00 95.75 74 ARG A C 1
ATOM 588 O O . ARG A 1 74 ? 1.177 0.484 21.955 1.00 95.75 74 ARG A O 1
ATOM 595 N N . ARG A 1 75 ? 2.578 -1.202 21.467 1.00 95.75 75 ARG A N 1
ATOM 596 C CA . ARG A 1 75 ? 1.532 -2.229 21.399 1.00 95.75 75 ARG A CA 1
ATOM 597 C C . ARG A 1 75 ? 0.848 -2.480 22.742 1.00 95.75 75 ARG A C 1
ATOM 599 O O . ARG A 1 75 ? -0.342 -2.761 22.760 1.00 95.75 75 ARG A O 1
ATOM 6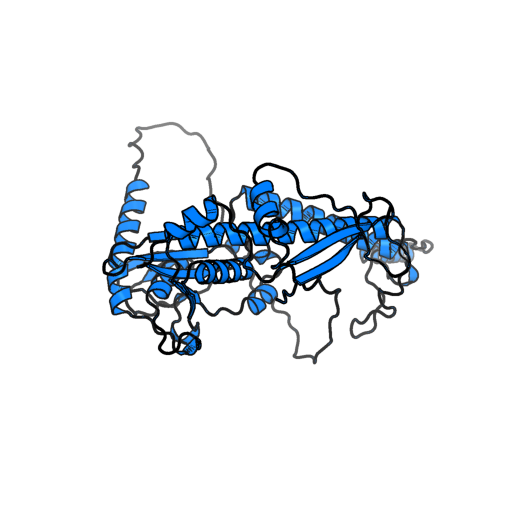06 N N . ALA A 1 76 ? 1.569 -2.325 23.850 1.00 94.19 76 ALA A N 1
ATOM 607 C CA . ALA A 1 76 ? 1.007 -2.441 25.194 1.00 94.19 76 ALA A CA 1
ATOM 608 C C . ALA A 1 76 ? 0.029 -1.305 25.555 1.00 94.19 76 ALA A C 1
ATOM 610 O O . ALA A 1 76 ? -0.749 -1.457 26.489 1.00 94.19 76 ALA A O 1
ATOM 611 N N . GLN A 1 77 ? 0.066 -0.181 24.832 1.00 93.69 77 GLN A N 1
ATOM 612 C CA . GLN A 1 77 ? -0.781 0.994 25.073 1.00 93.69 77 GLN A CA 1
ATOM 613 C C . GLN A 1 77 ? -1.958 1.100 24.091 1.00 93.69 77 GLN A C 1
ATOM 615 O O . GLN A 1 77 ? -2.675 2.099 24.106 1.00 93.69 77 GLN A O 1
ATOM 620 N N . ILE A 1 78 ? -2.153 0.105 23.218 1.00 94.38 78 ILE A N 1
ATOM 621 C CA . ILE A 1 78 ? -3.240 0.132 22.236 1.00 94.38 78 ILE A CA 1
ATOM 622 C C . ILE A 1 78 ? -4.588 0.098 22.967 1.00 94.38 78 ILE A C 1
ATOM 624 O O . ILE A 1 78 ? -4.800 -0.777 23.810 1.00 94.38 78 ILE A O 1
ATOM 628 N N . PRO A 1 79 ? -5.527 0.996 22.626 1.00 91.75 79 PRO A N 1
ATOM 629 C CA . PRO A 1 79 ? -6.862 0.962 23.197 1.00 91.75 79 PRO A CA 1
ATOM 630 C C . PRO A 1 79 ? -7.624 -0.276 22.699 1.00 91.75 79 PRO A C 1
ATOM 632 O O . PRO A 1 79 ? -7.807 -0.464 21.495 1.00 91.75 79 PRO A O 1
ATOM 635 N N . THR A 1 80 ? -8.067 -1.120 23.631 1.00 85.94 80 THR A N 1
ATOM 636 C CA . THR A 1 80 ? -8.731 -2.403 23.340 1.00 85.94 80 THR A CA 1
ATOM 637 C C . THR A 1 80 ? -10.242 -2.283 23.154 1.00 85.94 80 THR A C 1
ATOM 639 O O . THR A 1 80 ? -10.832 -3.097 22.453 1.00 85.94 80 THR A O 1
ATOM 642 N N . ASP A 1 81 ? -10.869 -1.254 23.727 1.00 91.06 81 ASP A N 1
ATOM 643 C CA . ASP A 1 81 ? -12.309 -0.994 23.613 1.00 91.06 81 ASP A CA 1
ATOM 644 C C . ASP A 1 81 ? -12.605 0.112 22.591 1.00 91.06 81 ASP A C 1
ATOM 646 O O . ASP A 1 81 ? -13.270 1.109 22.873 1.00 91.06 81 ASP A O 1
ATOM 650 N N . ARG A 1 82 ? -12.030 -0.011 21.391 1.00 94.19 82 ARG A N 1
ATOM 651 C CA . ARG A 1 82 ? -12.314 0.900 20.278 1.00 94.19 82 ARG A CA 1
ATOM 652 C C . ARG A 1 82 ? -12.714 0.139 19.035 1.00 94.19 82 ARG A C 1
ATOM 654 O O . ARG A 1 82 ? -12.175 -0.921 18.725 1.00 94.19 82 ARG A O 1
ATOM 661 N N . ARG A 1 83 ? -13.640 0.738 18.292 1.00 94.62 83 ARG A N 1
ATOM 662 C CA . ARG A 1 83 ? -14.026 0.296 16.954 1.00 94.62 83 ARG A CA 1
ATOM 663 C C . ARG A 1 83 ? -13.575 1.334 15.955 1.00 94.62 83 ARG A C 1
ATOM 665 O O . ARG A 1 83 ? -13.905 2.511 16.103 1.00 94.62 83 ARG A O 1
ATOM 672 N N . ALA A 1 84 ? -12.846 0.893 14.942 1.00 97.19 84 ALA A N 1
ATOM 673 C CA . ALA A 1 84 ? -12.369 1.749 13.875 1.00 97.19 84 ALA A CA 1
ATOM 674 C C . ALA A 1 84 ? -12.943 1.321 12.526 1.00 97.19 84 ALA A C 1
ATOM 676 O O . ALA A 1 84 ? -13.092 0.139 12.220 1.00 97.19 84 ALA A O 1
ATOM 677 N N . GLY A 1 85 ? -13.235 2.307 11.695 1.00 97.44 85 GLY A N 1
ATOM 678 C CA . GLY A 1 85 ? -13.585 2.147 10.301 1.00 97.44 85 GLY A CA 1
ATOM 679 C C . GLY A 1 85 ? -12.593 2.893 9.427 1.00 97.44 85 GLY A C 1
ATOM 680 O O . GLY A 1 85 ? -12.068 3.939 9.810 1.00 97.44 85 GLY A O 1
ATOM 681 N N . VAL A 1 86 ? -12.313 2.329 8.259 1.00 97.06 86 VAL A N 1
ATOM 682 C CA . VAL A 1 86 ? -11.315 2.834 7.322 1.00 97.06 86 VAL A CA 1
ATOM 683 C C . VAL A 1 86 ? -11.919 2.916 5.930 1.00 97.06 86 VAL A C 1
ATOM 685 O O . VAL A 1 86 ? -12.422 1.922 5.404 1.00 97.06 86 VAL A O 1
ATOM 688 N N . ASP A 1 87 ? -11.793 4.083 5.305 1.00 94.75 87 ASP A N 1
ATOM 689 C CA . ASP A 1 87 ? -12.014 4.257 3.874 1.00 94.75 87 ASP A CA 1
ATOM 690 C C . ASP A 1 87 ? -10.668 4.452 3.170 1.00 94.75 87 ASP A C 1
ATOM 692 O O . ASP A 1 87 ? -9.960 5.442 3.370 1.00 94.75 87 ASP A O 1
ATOM 696 N N . ALA A 1 88 ? -10.274 3.459 2.374 1.00 90.12 88 ALA A N 1
ATOM 697 C CA . ALA A 1 88 ? -9.020 3.480 1.637 1.00 90.12 88 ALA A CA 1
ATOM 698 C C . ALA A 1 88 ? -9.279 3.927 0.207 1.00 90.12 88 ALA A C 1
ATOM 700 O O . ALA A 1 88 ? -9.910 3.209 -0.550 1.00 90.12 88 ALA A O 1
ATOM 701 N N . ASN A 1 89 ? -8.707 5.047 -0.214 1.00 85.50 89 ASN A N 1
ATOM 702 C CA . ASN A 1 89 ? -8.791 5.505 -1.593 1.00 85.50 89 ASN A CA 1
ATOM 703 C C . ASN A 1 89 ? -7.397 5.490 -2.258 1.00 85.50 89 ASN A C 1
ATOM 705 O O . ASN A 1 89 ? -6.380 5.082 -1.693 1.00 85.50 89 ASN A O 1
ATOM 709 N N . VAL A 1 90 ? -7.323 5.910 -3.519 1.00 81.94 90 VAL A N 1
ATOM 710 C CA . VAL A 1 90 ? -6.100 5.902 -4.327 1.00 81.94 90 VAL A CA 1
ATOM 711 C C . VAL A 1 90 ? -5.026 6.889 -3.859 1.00 81.94 90 VAL A C 1
ATOM 713 O O . VAL A 1 90 ? -3.856 6.705 -4.210 1.00 81.94 90 VAL A O 1
ATOM 716 N N . SER A 1 91 ? -5.402 7.925 -3.103 1.00 83.25 91 SER A N 1
ATOM 717 C CA . SER A 1 91 ? -4.516 9.028 -2.695 1.00 83.25 91 SER A CA 1
ATOM 718 C C . SER A 1 91 ? -4.570 9.396 -1.213 1.00 83.25 91 SER A C 1
ATOM 720 O O . SER A 1 91 ? -3.703 10.145 -0.759 1.00 83.25 91 SER A O 1
ATOM 722 N N . ASN A 1 92 ? -5.557 8.898 -0.477 1.00 89.81 92 ASN A N 1
ATOM 723 C CA . ASN A 1 92 ? -5.728 9.116 0.953 1.00 89.81 92 ASN A CA 1
ATOM 724 C C . ASN A 1 92 ? -6.357 7.876 1.612 1.00 89.81 92 ASN A C 1
ATOM 726 O O . ASN A 1 92 ? -6.839 6.963 0.938 1.00 89.81 92 ASN A O 1
ATOM 730 N N . LEU A 1 93 ? -6.287 7.846 2.936 1.00 93.12 93 LEU A N 1
ATOM 731 C CA . LEU A 1 93 ? -6.903 6.860 3.810 1.00 93.12 93 LEU A CA 1
ATOM 732 C C . LEU A 1 93 ? -7.596 7.652 4.916 1.00 93.12 93 LEU A C 1
ATOM 734 O O . LEU A 1 93 ? -6.924 8.380 5.644 1.00 93.12 93 LEU A O 1
ATOM 738 N N . ALA A 1 94 ? -8.915 7.558 4.997 1.00 95.88 94 ALA A N 1
ATOM 739 C CA . ALA A 1 94 ? -9.684 8.135 6.086 1.00 95.88 94 ALA A CA 1
ATOM 740 C C . ALA A 1 94 ? -9.904 7.069 7.158 1.00 95.88 94 ALA A C 1
ATOM 742 O O . ALA A 1 94 ? -10.198 5.916 6.839 1.00 95.88 94 ALA A O 1
ATOM 743 N N . VAL A 1 95 ? -9.755 7.454 8.418 1.00 97.25 95 VAL A N 1
ATOM 744 C CA . VAL A 1 95 ? -9.980 6.598 9.580 1.00 97.25 95 VAL A CA 1
ATOM 745 C C . VAL A 1 95 ? -10.942 7.314 10.510 1.00 97.25 95 VAL A C 1
ATOM 747 O O . VAL A 1 95 ? -10.827 8.519 10.721 1.00 97.25 95 VAL A O 1
ATOM 750 N N . ALA A 1 96 ? -11.895 6.580 11.064 1.00 96.44 96 ALA A N 1
ATOM 751 C CA . ALA A 1 96 ? -12.819 7.079 12.066 1.00 96.44 96 ALA A CA 1
ATOM 752 C C . ALA A 1 96 ? -12.973 6.019 13.152 1.00 96.44 96 ALA A C 1
ATOM 754 O O . ALA A 1 96 ? -13.069 4.833 12.850 1.00 96.44 96 ALA A O 1
ATOM 755 N N . SER A 1 97 ? -12.975 6.419 14.417 1.00 96.38 97 SER A N 1
ATOM 756 C CA . SER A 1 97 ? -13.081 5.473 15.530 1.00 96.38 97 SER A CA 1
ATOM 757 C C . SER A 1 97 ? -13.733 6.097 16.747 1.00 96.38 97 SER A C 1
ATOM 759 O O . SER A 1 97 ? -13.644 7.306 16.934 1.00 96.38 97 SER A O 1
ATOM 761 N N . PHE A 1 98 ? -14.287 5.269 17.616 1.00 94.75 98 PHE A N 1
ATOM 762 C CA . PHE A 1 98 ? -14.886 5.684 18.879 1.00 94.75 98 PHE A CA 1
ATOM 763 C C . PHE A 1 98 ? -14.657 4.593 19.933 1.00 94.75 98 PHE A C 1
ATOM 765 O O . PHE A 1 98 ? -14.362 3.444 19.583 1.00 94.75 98 PHE A O 1
ATOM 772 N N . ALA A 1 99 ? -14.748 4.963 21.210 1.00 93.50 99 ALA A N 1
ATOM 773 C CA . ALA A 1 99 ? -14.652 4.015 22.318 1.00 93.50 99 ALA A CA 1
ATOM 774 C C . ALA A 1 99 ? -16.000 3.329 22.581 1.00 93.50 99 ALA A C 1
ATOM 776 O O . ALA A 1 99 ? -17.056 3.918 22.329 1.00 93.50 99 ALA A O 1
ATOM 777 N N . GLY A 1 100 ? -15.975 2.103 23.105 1.00 87.56 100 GLY A N 1
ATOM 778 C CA . GLY A 1 100 ? -17.175 1.431 23.596 1.00 87.56 100 GLY A CA 1
ATOM 779 C C . GLY A 1 100 ? -17.944 2.327 24.572 1.00 87.56 100 GLY A C 1
ATOM 780 O O . GLY A 1 100 ? -17.365 3.010 25.411 1.00 87.56 100 GLY A O 1
ATOM 781 N N . GLY A 1 101 ? -19.264 2.414 24.394 1.00 83.81 101 GLY A N 1
ATOM 782 C CA . GLY A 1 101 ? -20.130 3.256 25.230 1.00 83.81 101 GLY A CA 1
ATOM 783 C C . GLY A 1 101 ? -20.074 4.769 24.965 1.00 83.81 101 GLY A C 1
ATOM 784 O O . GLY A 1 101 ? -20.972 5.468 25.425 1.00 83.81 101 GLY A O 1
ATOM 785 N N . HIS A 1 102 ? -19.115 5.270 24.176 1.00 87.94 102 HIS A N 1
ATOM 786 C CA . HIS A 1 102 ? -18.954 6.704 23.872 1.00 87.94 102 HIS A CA 1
ATOM 787 C C . HIS A 1 102 ? -18.880 6.989 22.358 1.00 87.94 102 HIS A C 1
ATOM 789 O O . HIS A 1 102 ? -17.868 7.490 21.857 1.00 87.94 102 HIS A O 1
ATOM 795 N N . PRO A 1 103 ? -19.932 6.655 21.584 1.00 85.06 103 PRO A N 1
ATOM 796 C CA . PRO A 1 103 ? -19.968 6.907 20.141 1.00 85.06 103 PRO A CA 1
ATOM 797 C C . PRO A 1 103 ? -19.986 8.401 19.778 1.00 85.06 103 PRO A C 1
ATOM 799 O O . PRO A 1 103 ? -19.634 8.778 18.668 1.00 85.06 103 PRO A O 1
ATOM 802 N N . ASP A 1 104 ? -20.370 9.273 20.700 1.00 81.69 104 ASP A N 1
ATOM 803 C CA . ASP A 1 104 ? -20.305 10.724 20.547 1.00 81.69 104 ASP A CA 1
ATOM 804 C C . ASP A 1 104 ? -18.859 11.258 20.517 1.00 81.69 104 ASP A C 1
ATOM 806 O O . ASP A 1 104 ? -18.606 12.317 19.946 1.00 81.69 104 ASP A O 1
ATOM 810 N N . GLN A 1 105 ? -17.889 10.505 21.046 1.00 86.88 105 GLN A N 1
ATOM 811 C CA . GLN A 1 105 ? -16.467 10.869 21.064 1.00 86.88 105 GLN A CA 1
ATOM 812 C C . GLN A 1 105 ? -15.717 10.283 19.863 1.00 86.88 105 GLN A C 1
ATOM 814 O O . GLN A 1 105 ? -14.793 9.468 19.985 1.00 86.88 105 GLN A O 1
ATOM 819 N N . LEU A 1 106 ? -16.141 10.694 18.669 1.00 91.06 106 LEU A N 1
ATOM 820 C CA . LEU A 1 106 ? -15.528 10.258 17.423 1.00 91.06 106 LEU A CA 1
ATOM 821 C C . LEU A 1 106 ? -14.128 10.868 17.262 1.00 91.06 106 LEU A C 1
ATOM 823 O O . LEU A 1 106 ? -13.933 12.068 17.401 1.00 91.06 106 LEU A O 1
ATOM 827 N N . VAL A 1 107 ? -13.147 10.046 16.905 1.00 93.25 107 VAL A N 1
ATOM 828 C CA . VAL A 1 107 ? -11.797 10.472 16.515 1.00 93.25 107 VAL A CA 1
ATOM 829 C C . VAL A 1 107 ? -11.605 10.134 15.049 1.00 93.25 107 VAL A C 1
ATOM 831 O O . VAL A 1 107 ? -11.709 8.961 14.675 1.00 93.25 107 VAL A O 1
ATOM 834 N N . THR A 1 108 ? -11.307 11.144 14.234 1.00 94.50 108 THR A N 1
ATOM 835 C CA . THR A 1 108 ? -11.090 10.989 12.795 1.00 94.50 108 THR A CA 1
ATOM 836 C C . THR A 1 108 ? -9.684 11.404 12.392 1.00 94.50 108 THR A C 1
ATOM 838 O O . THR A 1 108 ? -9.151 12.379 12.913 1.00 94.50 108 THR A O 1
ATOM 841 N N . GLU A 1 109 ? -9.107 10.706 11.421 1.00 94.25 109 GLU A N 1
ATOM 842 C CA . GLU A 1 109 ? -7.814 11.042 10.830 1.00 94.25 109 GLU A CA 1
ATOM 843 C C . GLU A 1 109 ? -7.894 10.892 9.306 1.00 94.25 109 GLU A C 1
ATOM 845 O O . GLU A 1 109 ? -8.510 9.956 8.792 1.00 94.25 109 GLU A O 1
ATOM 850 N N . GLN A 1 110 ? -7.253 11.799 8.564 1.00 92.88 110 GLN A N 1
ATOM 851 C CA . GLN A 1 110 ? -7.072 11.655 7.122 1.00 92.88 110 GLN A CA 1
ATOM 852 C C . GLN A 1 110 ? -5.584 11.603 6.777 1.00 92.88 110 GLN A C 1
ATOM 854 O O . GLN A 1 110 ? -4.850 12.583 6.884 1.00 92.88 110 GLN A O 1
ATOM 859 N N . ILE A 1 111 ? -5.144 10.448 6.291 1.00 92.31 111 ILE A N 1
ATOM 860 C CA . ILE A 1 111 ? -3.745 10.178 5.975 1.00 92.31 111 ILE A CA 1
ATOM 861 C C . ILE A 1 111 ? -3.544 10.319 4.471 1.00 92.31 111 ILE A C 1
ATOM 863 O O . ILE A 1 111 ? -4.162 9.620 3.668 1.00 92.31 111 ILE A O 1
ATOM 867 N N . SER A 1 112 ? -2.628 11.195 4.068 1.00 91.31 112 SER A N 1
ATOM 868 C CA . S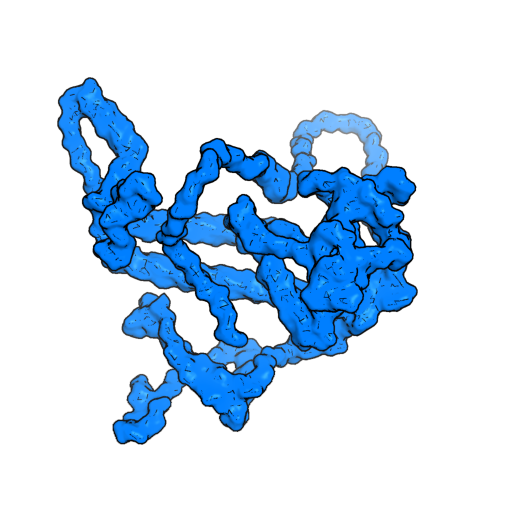ER A 1 112 ? -2.273 11.421 2.665 1.00 91.31 112 SER A CA 1
ATOM 869 C C . SER A 1 112 ? -0.756 11.530 2.486 1.00 91.31 112 SER A C 1
ATOM 871 O O . SER A 1 112 ? 0.015 11.493 3.446 1.00 91.31 112 SER A O 1
ATOM 873 N N . CYS A 1 113 ? -0.284 11.583 1.239 1.00 86.75 113 CYS A N 1
ATOM 874 C CA . CYS A 1 113 ? 1.133 11.843 0.984 1.00 86.75 113 CYS A CA 1
ATOM 875 C C . CYS A 1 113 ? 1.435 13.338 1.078 1.00 86.75 113 CYS A C 1
ATOM 877 O O . CYS A 1 113 ? 0.847 14.117 0.324 1.00 86.75 113 CYS A O 1
ATOM 879 N N . THR A 1 114 ? 2.423 13.713 1.895 1.00 88.62 114 THR A N 1
ATOM 880 C CA . THR A 1 114 ? 2.857 15.115 2.024 1.00 88.62 114 THR A CA 1
ATOM 881 C C . THR A 1 114 ? 3.427 15.655 0.701 1.00 88.62 114 THR A C 1
ATOM 883 O O . THR A 1 114 ? 3.900 14.867 -0.135 1.00 88.62 114 THR A O 1
ATOM 886 N N . PRO A 1 115 ? 3.441 16.981 0.478 1.00 88.75 115 PRO A N 1
ATOM 887 C CA . PRO A 1 115 ? 4.047 17.580 -0.715 1.00 88.75 115 PRO A CA 1
ATOM 888 C C . PRO A 1 115 ? 5.506 17.144 -0.947 1.00 88.75 115 PRO A C 1
ATOM 890 O O . PRO A 1 115 ? 5.920 16.876 -2.080 1.00 88.75 115 PRO A O 1
ATOM 893 N N . GLU A 1 116 ? 6.287 16.983 0.119 1.00 88.75 116 GLU A N 1
ATOM 894 C CA . GLU A 1 116 ? 7.681 16.527 0.088 1.00 88.75 116 GLU A CA 1
ATOM 895 C C . GLU A 1 116 ? 7.774 15.069 -0.369 1.00 88.75 116 GLU A C 1
ATOM 897 O O . GLU A 1 116 ? 8.611 14.726 -1.216 1.00 88.75 116 GLU A O 1
ATOM 902 N N . GLN A 1 117 ? 6.888 14.208 0.142 1.00 86.88 117 GLN A N 1
ATOM 903 C CA . GLN A 1 117 ? 6.783 12.811 -0.283 1.00 86.88 117 GLN A CA 1
ATOM 904 C C . GLN A 1 117 ? 6.397 12.723 -1.765 1.00 86.88 117 GLN A C 1
ATOM 906 O O . GLN A 1 117 ? 7.004 11.957 -2.521 1.00 86.88 117 GLN A O 1
ATOM 911 N N . GLN A 1 118 ? 5.451 13.551 -2.214 1.00 87.44 118 GLN A N 1
ATOM 912 C CA . GLN A 1 118 ? 5.045 13.629 -3.618 1.00 87.44 118 GLN A CA 1
ATOM 913 C C . GLN A 1 118 ? 6.200 14.084 -4.521 1.00 87.44 118 GLN A C 1
ATOM 915 O O . GLN A 1 118 ? 6.490 13.441 -5.537 1.00 87.44 118 GLN A O 1
ATOM 920 N N . LYS A 1 119 ? 6.921 15.143 -4.134 1.00 88.94 119 LYS A N 1
ATOM 921 C CA . LYS A 1 119 ? 8.095 15.656 -4.858 1.00 88.94 119 LYS A CA 1
ATOM 922 C C . LYS A 1 119 ? 9.192 14.597 -4.955 1.00 88.94 119 LYS A C 1
ATOM 924 O O . LYS A 1 119 ? 9.717 14.344 -6.045 1.00 88.94 119 LYS A O 1
ATOM 929 N N . THR A 1 120 ? 9.503 13.933 -3.846 1.00 87.56 120 THR A N 1
ATOM 930 C CA . THR A 1 120 ? 10.509 12.864 -3.781 1.00 87.56 120 THR A CA 1
ATOM 931 C C . THR A 1 120 ? 10.129 11.692 -4.685 1.00 87.56 120 THR A C 1
ATOM 933 O O . THR A 1 120 ? 10.932 11.238 -5.508 1.00 87.56 120 THR A O 1
ATOM 936 N N . ALA A 1 121 ? 8.872 11.253 -4.628 1.00 85.38 121 ALA A N 1
ATOM 937 C CA . ALA A 1 121 ? 8.356 10.190 -5.479 1.00 85.38 121 ALA A CA 1
ATOM 938 C C . ALA A 1 121 ? 8.378 10.561 -6.969 1.00 85.38 121 ALA A C 1
ATOM 940 O O . ALA A 1 121 ? 8.762 9.740 -7.809 1.00 85.38 121 ALA A O 1
ATOM 941 N N . ALA A 1 122 ? 8.033 11.802 -7.319 1.00 87.44 122 ALA A N 1
ATOM 942 C CA . ALA A 1 122 ? 8.091 12.293 -8.692 1.00 87.44 122 ALA A CA 1
ATOM 943 C C . ALA A 1 122 ? 9.529 12.279 -9.241 1.00 87.44 122 ALA A C 1
ATOM 945 O O . ALA A 1 122 ? 9.768 11.835 -10.375 1.00 87.44 122 ALA A O 1
ATOM 946 N N . GLN A 1 123 ? 10.507 12.694 -8.429 1.00 89.56 123 GLN A N 1
ATOM 947 C CA . GLN A 1 123 ? 11.926 12.625 -8.780 1.00 89.56 123 GLN A CA 1
ATOM 948 C C . GLN A 1 123 ? 12.403 11.176 -8.954 1.00 89.56 123 GLN A C 1
ATOM 950 O O . GLN A 1 123 ? 13.043 10.856 -9.964 1.00 89.56 123 GLN A O 1
ATOM 955 N N . ALA A 1 124 ? 12.049 10.279 -8.030 1.00 87.19 124 ALA A N 1
ATOM 956 C CA . ALA A 1 124 ? 12.371 8.854 -8.117 1.00 87.19 124 ALA A CA 1
ATOM 957 C C . ALA A 1 124 ? 11.748 8.200 -9.365 1.00 87.19 124 ALA A C 1
ATOM 959 O O . ALA A 1 124 ? 12.413 7.452 -10.093 1.00 87.19 124 ALA A O 1
ATOM 960 N N . ALA A 1 125 ? 10.500 8.544 -9.694 1.00 87.25 125 ALA A N 1
ATOM 961 C CA . ALA A 1 125 ? 9.820 8.084 -10.899 1.00 87.25 125 ALA A CA 1
ATOM 962 C C . ALA A 1 125 ? 10.503 8.601 -12.176 1.00 87.25 125 ALA A C 1
ATOM 964 O O . ALA A 1 125 ? 10.650 7.852 -13.147 1.00 87.25 125 ALA A O 1
ATOM 965 N N . ARG A 1 126 ? 10.975 9.857 -12.188 1.00 90.69 126 ARG A N 1
ATOM 966 C CA . ARG A 1 126 ? 11.762 10.417 -13.300 1.00 90.69 126 ARG A CA 1
ATOM 967 C C . ARG A 1 126 ? 13.065 9.644 -13.502 1.00 90.69 126 ARG A C 1
ATOM 969 O O . ARG A 1 126 ? 13.345 9.241 -14.632 1.00 90.69 126 ARG A O 1
ATOM 976 N N . ARG A 1 127 ? 13.815 9.380 -12.425 1.00 91.06 127 ARG A N 1
ATOM 977 C CA . ARG A 1 127 ? 15.058 8.581 -12.458 1.00 91.06 127 ARG A CA 1
ATOM 978 C C . ARG A 1 127 ? 14.798 7.160 -12.967 1.00 91.06 127 ARG A C 1
ATOM 980 O O . ARG A 1 127 ? 15.477 6.700 -13.882 1.00 91.06 127 ARG A O 1
ATOM 987 N N . THR A 1 128 ? 13.751 6.511 -12.463 1.00 90.00 128 THR A N 1
ATOM 988 C CA . THR A 1 128 ? 13.310 5.175 -12.901 1.00 90.00 128 THR A CA 1
ATOM 989 C C . THR A 1 128 ? 13.000 5.147 -14.400 1.00 90.00 128 THR A C 1
ATOM 991 O O . THR A 1 128 ? 13.525 4.305 -15.128 1.00 90.00 128 THR A O 1
ATOM 994 N N . ARG A 1 129 ? 12.213 6.110 -14.902 1.00 91.25 129 ARG A N 1
ATOM 995 C CA . ARG A 1 129 ? 11.909 6.226 -16.340 1.00 91.25 129 ARG A CA 1
ATOM 996 C C . ARG A 1 129 ? 13.164 6.459 -17.178 1.00 91.25 129 ARG A C 1
ATOM 998 O O . ARG A 1 129 ? 13.288 5.868 -18.248 1.00 91.25 129 ARG A O 1
ATOM 1005 N N . ALA A 1 130 ? 14.082 7.308 -16.718 1.00 92.75 130 ALA A N 1
ATOM 1006 C CA . ALA A 1 130 ? 15.332 7.579 -17.423 1.00 92.75 130 ALA A CA 1
ATOM 1007 C C . ALA A 1 130 ? 16.196 6.315 -17.550 1.00 92.75 130 ALA A C 1
ATOM 1009 O O . ALA A 1 130 ? 16.693 6.025 -18.640 1.00 92.75 130 ALA A O 1
ATOM 1010 N N . ARG A 1 131 ? 16.305 5.517 -16.481 1.00 92.06 131 ARG A N 1
ATOM 1011 C CA . ARG A 1 131 ? 17.032 4.239 -16.513 1.00 92.06 131 ARG A CA 1
ATOM 1012 C C . ARG A 1 131 ? 16.367 3.205 -17.409 1.00 92.06 131 ARG A C 1
ATOM 1014 O O . ARG A 1 131 ? 17.065 2.590 -18.209 1.00 92.06 131 ARG A O 1
ATOM 1021 N N . GLN A 1 132 ? 15.042 3.065 -17.356 1.00 92.75 132 GLN A N 1
ATOM 1022 C CA . GLN A 1 132 ? 14.328 2.171 -18.272 1.00 92.75 132 GLN A CA 1
ATOM 1023 C C . GLN A 1 132 ? 14.576 2.569 -19.735 1.00 92.75 132 GLN A C 1
ATOM 1025 O O . GLN A 1 132 ? 14.957 1.734 -20.549 1.00 92.75 132 GLN A O 1
ATOM 1030 N N . LYS A 1 133 ? 14.486 3.867 -20.060 1.00 92.75 133 LYS A N 1
ATOM 1031 C CA . LYS A 1 133 ? 14.819 4.372 -21.402 1.00 92.75 133 LYS A CA 1
ATOM 1032 C C . LYS A 1 133 ? 16.279 4.104 -21.782 1.00 92.75 133 LYS A C 1
ATOM 1034 O O . LYS A 1 133 ? 16.563 3.844 -22.948 1.00 92.75 133 LYS A O 1
ATOM 1039 N N . ALA A 1 134 ? 17.220 4.194 -20.842 1.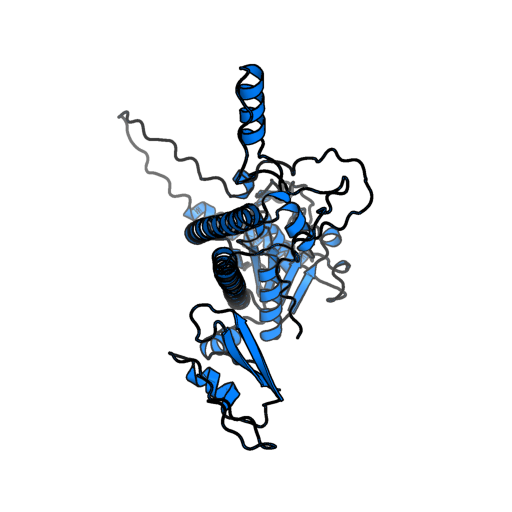00 93.19 134 ALA A N 1
ATOM 1040 C CA . ALA A 1 134 ? 18.623 3.862 -21.088 1.00 93.19 134 ALA A CA 1
ATOM 1041 C C . ALA A 1 134 ? 18.814 2.365 -21.393 1.00 93.19 134 ALA A C 1
ATOM 1043 O O . ALA A 1 134 ? 19.520 2.035 -22.345 1.00 93.19 134 ALA A O 1
ATOM 1044 N N . LEU A 1 135 ? 18.128 1.479 -20.662 1.00 94.56 135 LEU A N 1
ATOM 1045 C CA . LEU A 1 135 ? 18.100 0.039 -20.939 1.00 94.56 135 LEU A CA 1
ATOM 1046 C C . LEU A 1 135 ? 17.535 -0.253 -22.330 1.00 94.56 135 LEU A C 1
ATOM 1048 O O . LEU A 1 135 ? 18.166 -0.969 -23.107 1.00 94.56 135 LEU A O 1
ATOM 1052 N N . ASP A 1 136 ? 16.393 0.345 -22.669 1.00 93.06 136 ASP A N 1
ATOM 1053 C CA . ASP A 1 136 ? 15.740 0.143 -23.963 1.00 93.06 136 ASP A CA 1
ATOM 1054 C C . ASP A 1 136 ? 16.602 0.670 -25.121 1.00 93.06 136 ASP A C 1
ATOM 1056 O O . ASP A 1 136 ? 16.720 0.018 -26.156 1.00 93.06 136 ASP A O 1
ATOM 1060 N N . ARG A 1 137 ? 17.262 1.828 -24.953 1.00 92.56 137 ARG A N 1
ATOM 1061 C CA . ARG A 1 137 ? 18.231 2.353 -25.934 1.00 92.56 137 ARG A CA 1
ATOM 1062 C C . ARG A 1 137 ? 19.436 1.430 -26.097 1.00 92.56 137 ARG A C 1
ATOM 1064 O O . ARG A 1 137 ? 19.766 1.074 -27.218 1.00 92.56 137 ARG A O 1
ATOM 1071 N N . SER A 1 138 ? 20.063 1.004 -25.001 1.00 94.25 138 SER A N 1
ATOM 1072 C CA . SER A 1 138 ? 21.242 0.133 -25.075 1.00 94.25 138 SER A CA 1
ATOM 1073 C C . SER A 1 138 ? 20.921 -1.213 -25.732 1.00 94.25 138 SER A C 1
ATOM 1075 O O . SER A 1 138 ? 21.693 -1.700 -26.559 1.00 94.25 138 SER A O 1
ATOM 1077 N N . ARG A 1 139 ? 19.750 -1.787 -25.423 1.00 94.50 139 ARG A N 1
ATOM 1078 C CA . ARG A 1 139 ? 19.262 -3.012 -26.063 1.00 94.50 139 ARG A CA 1
ATOM 1079 C C . ARG A 1 139 ? 19.070 -2.824 -27.569 1.00 94.50 139 ARG A C 1
ATOM 1081 O O . ARG A 1 139 ? 19.552 -3.664 -28.321 1.00 94.50 139 ARG A O 1
ATOM 1088 N N . ARG A 1 140 ? 18.422 -1.735 -28.000 1.00 94.00 140 ARG A N 1
ATOM 1089 C CA . ARG A 1 140 ? 18.226 -1.416 -29.427 1.00 94.00 140 ARG A CA 1
ATOM 1090 C C . ARG A 1 140 ? 19.541 -1.267 -30.176 1.00 94.00 140 ARG A C 1
ATOM 1092 O O . ARG A 1 140 ? 19.719 -1.911 -31.195 1.00 94.00 140 ARG A O 1
ATOM 1099 N N . ASN A 1 141 ? 20.489 -0.522 -29.617 1.00 92.62 141 ASN A N 1
ATOM 1100 C CA . ASN A 1 141 ? 21.796 -0.322 -30.247 1.00 92.62 141 ASN A CA 1
ATOM 1101 C C . ASN A 1 141 ? 22.588 -1.630 -30.408 1.00 92.62 141 ASN A C 1
ATOM 1103 O O . ASN A 1 141 ? 23.410 -1.744 -31.305 1.00 92.62 141 ASN A O 1
ATOM 1107 N N . THR A 1 142 ? 22.363 -2.619 -29.535 1.00 94.69 142 THR A N 1
ATOM 1108 C CA . THR A 1 142 ? 23.057 -3.918 -29.614 1.00 94.69 142 THR A CA 1
ATOM 1109 C C . THR A 1 142 ? 22.327 -4.918 -30.528 1.00 94.69 142 THR A C 1
ATOM 1111 O O . THR A 1 142 ? 22.881 -5.966 -30.842 1.00 94.69 142 THR A O 1
ATOM 1114 N N . ASN A 1 143 ? 21.086 -4.621 -30.927 1.00 94.81 143 ASN A N 1
ATOM 1115 C CA . ASN A 1 143 ? 20.227 -5.491 -31.738 1.00 94.81 143 ASN A CA 1
ATOM 1116 C C . ASN A 1 143 ? 19.429 -4.660 -32.770 1.00 94.81 143 ASN A C 1
ATOM 1118 O O . ASN A 1 143 ? 18.196 -4.683 -32.729 1.00 94.81 143 ASN A O 1
ATOM 1122 N N . PRO A 1 144 ? 20.085 -3.837 -33.610 1.00 94.19 144 PRO A N 1
ATOM 1123 C CA . PRO A 1 144 ? 19.397 -2.865 -34.461 1.00 94.19 144 PRO A CA 1
ATOM 1124 C C . PRO A 1 144 ? 18.496 -3.527 -35.513 1.00 94.19 144 PRO A C 1
ATOM 1126 O O . PRO A 1 144 ? 17.415 -3.025 -35.788 1.00 94.19 144 PRO A O 1
ATOM 1129 N N . ASP A 1 145 ? 18.882 -4.699 -36.010 1.00 93.44 145 ASP A N 1
ATOM 1130 C CA . ASP A 1 145 ? 18.141 -5.550 -36.953 1.00 93.44 145 ASP A CA 1
ATOM 1131 C C . ASP A 1 145 ? 16.730 -5.935 -36.477 1.00 93.44 145 ASP A C 1
ATOM 1133 O O . ASP A 1 145 ? 15.878 -6.335 -37.264 1.00 93.44 145 ASP A O 1
ATOM 1137 N N . GLN A 1 146 ? 16.460 -5.807 -35.178 1.00 94.50 146 GLN A N 1
ATOM 1138 C 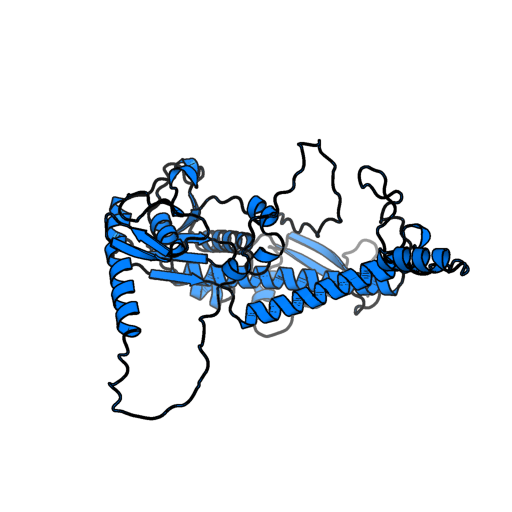CA . GLN A 1 146 ? 15.191 -6.203 -34.576 1.00 94.50 146 GLN A CA 1
ATOM 1139 C C . GLN A 1 146 ? 14.210 -5.039 -34.402 1.00 94.50 146 GLN A C 1
ATOM 1141 O O . GLN A 1 146 ? 13.113 -5.254 -33.877 1.00 94.50 146 GLN A O 1
ATOM 1146 N N . TYR A 1 147 ? 14.580 -3.815 -34.789 1.00 95.25 147 TYR A N 1
ATOM 1147 C CA . TYR A 1 147 ? 13.764 -2.620 -34.584 1.00 95.25 147 TYR A CA 1
ATOM 1148 C C . TYR A 1 147 ? 13.652 -1.776 -35.850 1.00 95.25 147 TYR A C 1
ATOM 1150 O O . TYR A 1 147 ? 14.628 -1.527 -36.550 1.00 95.25 147 TYR A O 1
ATOM 1158 N N . GLY A 1 148 ? 12.456 -1.230 -36.066 1.00 93.06 148 GLY A N 1
ATOM 1159 C CA . GLY A 1 148 ? 12.202 -0.291 -37.151 1.00 93.06 148 GLY A CA 1
ATOM 1160 C C . GLY A 1 148 ? 12.632 1.149 -36.833 1.00 93.06 148 GLY A C 1
ATOM 1161 O O . GLY A 1 148 ? 12.964 1.491 -35.687 1.00 93.06 148 GLY A O 1
ATOM 1162 N N . PRO A 1 149 ? 12.577 2.048 -37.830 1.00 93.31 149 PRO A N 1
ATOM 1163 C CA . PRO A 1 149 ? 12.779 3.474 -37.614 1.00 93.31 149 PRO A CA 1
ATOM 1164 C C . PRO A 1 149 ? 11.716 4.053 -36.672 1.00 93.31 149 PRO A C 1
ATOM 1166 O O . PRO A 1 149 ? 10.559 3.638 -36.651 1.00 93.31 149 PRO A O 1
ATOM 1169 N N . SER A 1 150 ? 12.095 5.059 -35.885 1.00 93.81 150 SER A N 1
ATOM 1170 C CA . SER A 1 150 ? 11.109 5.906 -35.202 1.00 93.81 150 SER A CA 1
ATOM 1171 C C . SER A 1 150 ? 10.306 6.724 -36.213 1.00 93.81 150 SER A C 1
ATOM 1173 O O . SER A 1 150 ? 10.791 6.997 -37.309 1.00 93.81 150 SER A O 1
ATOM 1175 N N . VAL A 1 151 ? 9.136 7.225 -35.805 1.00 94.19 151 VAL A N 1
ATOM 1176 C CA . VAL A 1 151 ? 8.300 8.131 -36.619 1.00 94.19 151 VAL A CA 1
ATOM 1177 C C . VAL A 1 151 ? 9.121 9.289 -37.203 1.00 94.19 151 VAL A C 1
ATOM 1179 O O . VAL A 1 151 ? 9.037 9.588 -38.388 1.00 94.19 151 VAL A O 1
ATOM 1182 N N . ARG A 1 152 ? 10.005 9.895 -36.398 1.00 93.56 152 ARG A N 1
ATOM 1183 C CA . ARG A 1 152 ? 10.880 10.991 -36.849 1.00 93.56 152 ARG A CA 1
ATOM 1184 C C . ARG A 1 152 ? 11.943 10.540 -37.852 1.00 93.56 152 ARG A C 1
ATOM 1186 O O . ARG A 1 152 ? 12.297 11.309 -38.740 1.00 93.56 152 ARG A O 1
ATOM 1193 N N . GLN A 1 153 ? 12.481 9.330 -37.695 1.00 94.12 153 GLN A N 1
ATOM 1194 C CA . GLN A 1 153 ? 13.449 8.764 -38.639 1.00 94.12 153 GLN A CA 1
ATOM 1195 C C . GLN A 1 153 ? 12.775 8.430 -39.974 1.00 94.12 153 GLN A C 1
ATOM 1197 O O . GLN A 1 153 ? 13.325 8.780 -41.012 1.00 94.12 153 GLN A O 1
ATOM 1202 N N . ALA A 1 154 ? 11.571 7.853 -39.940 1.00 92.69 154 ALA A N 1
ATOM 1203 C CA . ALA A 1 154 ? 10.772 7.569 -41.129 1.00 92.69 154 ALA A CA 1
ATOM 1204 C C . ALA A 1 154 ? 10.386 8.860 -41.873 1.00 92.69 154 ALA A C 1
ATOM 1206 O O . ALA A 1 154 ? 10.683 8.993 -43.054 1.00 92.69 154 ALA A O 1
ATOM 1207 N N . ALA A 1 155 ? 9.860 9.870 -41.170 1.00 94.00 155 ALA A N 1
ATOM 1208 C CA . ALA A 1 155 ? 9.520 11.167 -41.767 1.00 94.00 155 ALA A CA 1
ATOM 1209 C C . ALA A 1 155 ? 10.744 11.905 -42.342 1.00 94.00 155 ALA A C 1
ATOM 1211 O O . ALA A 1 155 ? 10.649 12.657 -43.308 1.00 94.00 155 ALA A O 1
ATOM 1212 N N . ARG A 1 156 ? 11.930 11.719 -41.748 1.00 92.88 156 ARG A N 1
ATOM 1213 C CA . ARG A 1 156 ? 13.179 12.245 -42.315 1.00 92.88 156 ARG A CA 1
ATOM 1214 C C . ARG A 1 156 ? 13.587 11.491 -43.579 1.00 92.88 156 ARG A C 1
ATOM 1216 O O . ARG A 1 156 ? 14.088 12.132 -44.494 1.00 92.88 156 ARG A O 1
ATOM 1223 N N . ALA A 1 157 ? 13.414 10.172 -43.615 1.00 91.88 157 ALA A N 1
ATOM 1224 C CA . ALA A 1 157 ? 13.703 9.371 -44.799 1.00 91.88 157 ALA A CA 1
ATOM 1225 C C . ALA A 1 157 ? 12.768 9.745 -45.961 1.00 91.88 157 ALA A C 1
ATOM 1227 O O . ALA A 1 157 ? 13.265 10.003 -47.051 1.00 91.88 157 ALA A O 1
ATOM 1228 N N . ALA A 1 158 ? 11.464 9.903 -45.699 1.00 93.50 158 ALA A N 1
ATOM 1229 C CA . ALA A 1 158 ? 10.474 10.342 -46.687 1.00 93.50 158 ALA A CA 1
ATOM 1230 C C . ALA A 1 158 ? 10.836 11.704 -47.307 1.00 93.50 158 ALA A C 1
ATOM 1232 O O . ALA A 1 158 ? 11.041 11.796 -48.511 1.00 93.50 158 ALA A O 1
ATOM 1233 N N . ARG A 1 159 ? 11.091 12.726 -46.475 1.00 95.19 159 ARG A N 1
ATOM 1234 C CA . ARG A 1 159 ? 11.508 14.063 -46.949 1.00 95.19 159 ARG A CA 1
ATOM 1235 C C . ARG A 1 159 ? 12.811 14.075 -47.749 1.00 95.19 159 ARG A C 1
ATOM 1237 O O . ARG A 1 159 ? 13.062 15.010 -48.499 1.00 95.19 159 ARG A O 1
ATOM 1244 N N . ARG A 1 160 ? 13.702 13.104 -47.529 1.00 95.12 160 ARG A N 1
ATOM 1245 C CA . ARG A 1 160 ? 14.926 12.967 -48.332 1.00 95.12 160 ARG A CA 1
ATOM 1246 C C . ARG A 1 160 ? 14.619 12.358 -49.693 1.00 95.12 160 ARG A C 1
ATOM 1248 O O . ARG A 1 160 ? 15.136 12.868 -50.678 1.00 95.12 160 ARG A O 1
ATOM 1255 N N . ALA A 1 161 ? 13.782 11.323 -49.724 1.00 93.62 161 ALA A N 1
ATOM 1256 C CA . ALA A 1 161 ? 13.350 10.674 -50.957 1.00 93.62 161 ALA A CA 1
ATOM 1257 C C . ALA A 1 161 ? 12.604 11.655 -51.875 1.00 93.62 161 ALA A C 1
ATOM 1259 O O . ALA A 1 161 ? 12.934 11.747 -53.049 1.00 93.62 161 ALA A O 1
ATOM 1260 N N . GLU A 1 162 ? 11.703 12.472 -51.320 1.00 95.12 162 GLU A N 1
ATOM 1261 C CA . GLU A 1 162 ? 11.011 13.553 -52.047 1.00 95.12 162 GLU A CA 1
ATOM 1262 C C . GLU A 1 162 ? 11.976 14.565 -52.685 1.00 95.12 162 GLU A C 1
ATOM 1264 O O . GLU A 1 162 ? 11.670 15.161 -53.709 1.00 95.12 162 GLU A O 1
ATOM 1269 N N . ARG A 1 163 ? 13.160 14.757 -52.092 1.00 95.31 163 ARG A N 1
ATOM 1270 C CA . ARG A 1 163 ? 14.209 15.660 -52.593 1.00 95.31 163 ARG A CA 1
ATOM 1271 C C . ARG A 1 163 ? 15.226 14.963 -53.503 1.00 95.31 163 ARG A C 1
ATOM 1273 O O . ARG A 1 163 ? 16.283 15.534 -53.753 1.00 95.31 163 ARG A O 1
ATOM 1280 N N . GLY A 1 164 ? 14.982 13.713 -53.905 1.00 93.75 164 GLY A N 1
ATOM 1281 C CA . GLY A 1 164 ? 15.924 12.917 -54.702 1.00 93.75 164 GLY A CA 1
ATOM 1282 C C . GLY A 1 164 ? 17.250 12.608 -53.993 1.00 93.75 164 GLY A C 1
ATOM 1283 O O . GLY A 1 164 ? 18.224 12.218 -54.629 1.00 93.75 164 GLY A O 1
ATOM 1284 N N . LEU A 1 165 ? 17.326 12.794 -52.670 1.00 94.25 165 LEU A N 1
ATOM 1285 C CA . LEU A 1 165 ? 18.550 12.564 -51.906 1.00 94.25 165 LEU A CA 1
ATOM 1286 C C . LEU A 1 165 ? 18.711 11.080 -51.575 1.00 94.25 165 LEU A C 1
ATOM 1288 O O . LEU A 1 165 ? 17.756 10.404 -51.191 1.00 94.25 165 LEU A O 1
ATOM 1292 N N . THR A 1 166 ? 19.956 10.605 -51.586 1.00 90.00 166 THR A N 1
ATOM 1293 C CA . THR A 1 166 ? 20.290 9.215 -51.251 1.00 90.00 166 THR A CA 1
ATOM 1294 C C . THR A 1 166 ? 19.789 8.800 -49.864 1.00 90.00 166 THR A C 1
ATOM 1296 O O . THR A 1 166 ? 19.809 9.570 -48.884 1.00 90.00 166 THR A O 1
ATOM 1299 N N . ALA A 1 167 ? 19.340 7.546 -49.773 1.00 87.75 167 ALA A N 1
ATOM 1300 C CA . ALA A 1 167 ? 18.877 6.953 -48.528 1.00 87.75 167 ALA A CA 1
ATOM 1301 C C . ALA A 1 167 ? 20.031 6.866 -47.520 1.00 87.75 167 ALA A C 1
ATOM 1303 O O . ALA A 1 167 ? 21.111 6.361 -47.817 1.00 87.75 167 ALA A O 1
ATOM 1304 N N . LYS A 1 168 ? 19.799 7.355 -46.297 1.00 87.31 168 LYS A N 1
ATOM 1305 C CA . LYS A 1 168 ? 20.784 7.262 -45.216 1.00 87.31 168 LYS A CA 1
ATOM 1306 C C . LYS A 1 168 ? 20.506 6.027 -44.370 1.00 87.31 168 LYS A C 1
ATOM 1308 O O . LYS A 1 168 ? 19.405 5.887 -43.836 1.00 87.31 168 LYS A O 1
ATOM 1313 N N . GLN A 1 169 ? 21.520 5.185 -44.188 1.00 85.50 169 GLN A N 1
ATOM 1314 C CA . GLN A 1 169 ? 21.426 4.016 -43.319 1.00 85.50 169 GLN A CA 1
ATOM 1315 C C . GLN A 1 169 ? 21.141 4.430 -41.866 1.00 85.50 169 GLN A C 1
ATOM 1317 O O . GLN A 1 169 ? 21.760 5.347 -41.315 1.00 85.50 169 GLN A O 1
ATOM 1322 N N . ILE A 1 170 ? 20.193 3.739 -41.230 1.00 86.25 170 ILE A N 1
ATOM 1323 C CA . ILE A 1 170 ? 19.833 3.955 -39.828 1.00 86.25 170 ILE A CA 1
ATOM 1324 C C . ILE A 1 170 ? 20.599 2.950 -38.974 1.00 86.25 170 ILE A C 1
ATOM 1326 O O . ILE A 1 170 ? 20.216 1.792 -38.870 1.00 86.25 170 ILE A O 1
ATOM 1330 N N . THR A 1 171 ? 21.665 3.407 -38.323 1.00 85.44 171 THR A N 1
ATOM 1331 C CA . THR A 1 171 ? 22.490 2.558 -37.446 1.00 85.44 171 THR A CA 1
ATOM 1332 C C . THR A 1 171 ? 21.853 2.311 -36.078 1.00 85.44 171 THR A C 1
ATOM 1334 O O . THR A 1 171 ? 22.057 1.262 -35.479 1.00 85.44 171 THR A O 1
ATOM 1337 N N . ASN A 1 172 ? 21.048 3.259 -35.584 1.00 88.19 172 ASN A N 1
ATOM 1338 C CA . ASN A 1 172 ? 20.374 3.175 -34.286 1.00 88.19 172 ASN A CA 1
ATOM 1339 C C . ASN A 1 172 ? 18.860 3.407 -34.448 1.00 88.19 172 ASN A C 1
ATOM 1341 O O . ASN A 1 172 ? 18.390 4.553 -34.367 1.00 88.19 172 ASN A O 1
ATOM 1345 N N . PRO A 1 173 ? 18.078 2.348 -34.707 1.00 90.44 173 PRO A N 1
ATOM 1346 C CA . PRO A 1 173 ? 16.632 2.453 -34.847 1.00 90.44 173 PRO A CA 1
ATOM 1347 C C . PRO A 1 173 ? 15.968 2.866 -33.529 1.00 90.44 173 PRO A C 1
ATOM 1349 O O . PRO A 1 173 ? 16.172 2.274 -32.468 1.00 90.44 173 PRO A O 1
ATOM 1352 N N . GLY A 1 174 ? 15.157 3.923 -33.591 1.00 89.25 174 GLY A N 1
ATOM 1353 C CA . GLY A 1 174 ? 14.412 4.458 -32.452 1.00 89.25 174 GLY A CA 1
ATOM 1354 C C . GLY A 1 174 ? 12.965 3.969 -32.365 1.00 89.25 174 GLY A C 1
ATOM 1355 O O . GLY A 1 174 ? 12.242 4.421 -31.472 1.00 89.25 174 GLY A O 1
ATOM 1356 N N . GLY A 1 175 ? 12.531 3.112 -33.288 1.00 91.50 175 GLY A N 1
ATOM 1357 C CA . GLY A 1 175 ? 11.153 2.654 -33.415 1.00 91.50 175 GLY A CA 1
ATOM 1358 C C . GLY A 1 175 ? 10.817 1.439 -32.559 1.00 91.50 175 GLY A C 1
ATOM 1359 O O . GLY A 1 175 ? 11.543 1.074 -31.623 1.00 91.50 175 GLY A O 1
ATOM 1360 N N . ALA A 1 176 ? 9.660 0.858 -32.872 1.00 91.88 176 ALA A N 1
ATOM 1361 C CA . ALA A 1 176 ? 9.162 -0.360 -32.253 1.00 91.88 176 ALA A CA 1
ATOM 1362 C C . ALA A 1 176 ? 9.962 -1.584 -32.716 1.00 91.88 176 ALA A C 1
ATOM 1364 O O . ALA A 1 176 ? 10.600 -1.575 -33.770 1.00 91.88 176 ALA A O 1
ATOM 1365 N N . ARG A 1 177 ? 9.923 -2.640 -31.903 1.00 94.06 177 ARG A N 1
ATOM 1366 C CA . ARG A 1 177 ? 10.493 -3.938 -32.264 1.00 94.06 177 ARG A CA 1
ATOM 1367 C C . ARG A 1 177 ? 9.637 -4.584 -33.351 1.00 94.06 177 ARG A C 1
ATOM 1369 O O . ARG A 1 177 ? 8.415 -4.466 -33.289 1.00 94.06 177 ARG A O 1
ATOM 1376 N N . HIS A 1 178 ? 10.257 -5.308 -34.275 1.00 94.62 178 HIS A N 1
ATOM 1377 C CA . HIS A 1 178 ? 9.518 -6.133 -35.223 1.00 94.62 178 HIS A CA 1
ATOM 1378 C C . HIS A 1 178 ? 8.728 -7.218 -34.482 1.00 94.62 178 HIS A C 1
ATOM 1380 O O . HIS A 1 178 ? 9.260 -7.966 -33.651 1.00 94.62 178 HIS A O 1
ATOM 1386 N N . ALA A 1 179 ? 7.435 -7.265 -34.767 1.00 95.75 179 ALA A N 1
ATOM 1387 C CA . ALA A 1 179 ? 6.474 -8.158 -34.148 1.00 95.75 179 ALA A CA 1
ATOM 1388 C C . ALA A 1 179 ? 5.502 -8.664 -35.215 1.00 95.75 179 ALA A C 1
ATOM 1390 O O . ALA A 1 179 ? 5.298 -8.004 -36.233 1.00 95.75 179 ALA A O 1
ATOM 1391 N N . ARG A 1 180 ? 4.911 -9.834 -34.970 1.00 95.12 180 ARG A N 1
ATOM 1392 C CA . ARG A 1 180 ? 3.792 -10.346 -35.767 1.00 95.12 180 ARG A CA 1
ATOM 1393 C C . ARG A 1 180 ? 2.551 -9.468 -35.555 1.00 95.12 180 ARG A C 1
ATOM 1395 O O . ARG A 1 180 ? 2.514 -8.644 -34.640 1.00 95.12 180 ARG A O 1
ATOM 1402 N N . ALA A 1 181 ? 1.511 -9.693 -36.357 1.00 93.38 181 ALA A N 1
ATOM 1403 C CA . ALA A 1 181 ? 0.240 -8.970 -36.255 1.00 93.38 181 ALA A CA 1
ATOM 1404 C C . ALA A 1 181 ? -0.430 -9.083 -34.865 1.00 93.38 181 ALA A C 1
ATOM 1406 O O . ALA A 1 181 ? -1.099 -8.154 -34.426 1.00 93.38 181 ALA A O 1
ATOM 1407 N N . ASP A 1 182 ? -0.188 -10.177 -34.132 1.00 92.62 182 ASP A N 1
ATOM 1408 C CA . ASP A 1 182 ? -0.665 -10.392 -32.755 1.00 92.62 182 ASP A CA 1
ATOM 1409 C C . ASP A 1 182 ? 0.148 -9.631 -31.679 1.00 92.62 182 ASP A C 1
ATOM 1411 O O . ASP A 1 182 ? -0.116 -9.749 -30.480 1.00 92.62 182 ASP A O 1
ATOM 1415 N N . GLY A 1 183 ? 1.157 -8.853 -32.085 1.00 89.62 183 GLY A N 1
ATOM 1416 C CA . GLY A 1 183 ? 2.032 -8.088 -31.199 1.00 89.62 183 GLY A CA 1
ATOM 1417 C C . GLY A 1 183 ? 3.140 -8.910 -30.533 1.00 89.62 183 GLY A C 1
ATOM 1418 O O . GLY A 1 183 ? 3.898 -8.366 -29.722 1.00 89.62 183 GLY A O 1
ATOM 1419 N N . VAL A 1 184 ? 3.275 -10.200 -30.862 1.00 92.62 184 VAL A N 1
ATOM 1420 C CA . VAL A 1 184 ? 4.365 -11.040 -30.358 1.00 92.62 184 VAL A CA 1
ATOM 1421 C C . VAL A 1 184 ? 5.661 -10.697 -31.102 1.00 92.62 184 VAL A C 1
ATOM 1423 O O . VAL A 1 184 ? 5.683 -10.718 -32.335 1.00 92.62 184 VAL A O 1
ATOM 1426 N N . PRO A 1 185 ? 6.765 -10.395 -30.389 1.00 95.19 185 PRO A N 1
ATOM 1427 C CA . PRO A 1 185 ? 8.060 -10.142 -31.013 1.00 95.19 185 PRO A CA 1
ATOM 1428 C C . PRO A 1 185 ? 8.508 -11.289 -31.925 1.00 95.19 185 PRO A C 1
ATOM 1430 O O . PRO A 1 185 ? 8.492 -12.440 -31.492 1.00 95.19 185 PRO A O 1
ATOM 1433 N N . LEU A 1 186 ? 8.989 -10.973 -33.136 1.00 95.31 186 LEU A N 1
ATOM 1434 C CA . LEU A 1 186 ? 9.533 -11.985 -34.062 1.00 95.31 186 LEU A CA 1
ATOM 1435 C C . LEU A 1 186 ? 10.720 -12.740 -33.452 1.00 95.31 186 LEU A C 1
ATOM 1437 O O . LEU A 1 186 ? 10.909 -13.928 -33.685 1.00 95.31 186 LEU A O 1
ATOM 1441 N N . ARG A 1 187 ? 11.494 -12.051 -32.611 1.00 93.81 187 ARG A N 1
ATOM 1442 C CA . ARG A 1 187 ? 12.551 -12.633 -31.786 1.00 93.81 187 ARG A CA 1
ATOM 1443 C C . ARG A 1 187 ? 12.252 -12.352 -30.323 1.00 93.81 187 ARG A C 1
ATOM 1445 O O . ARG A 1 187 ? 11.866 -11.243 -29.965 1.00 93.81 187 ARG A O 1
ATOM 1452 N N . ALA A 1 188 ? 12.420 -13.341 -29.452 1.00 92.44 188 ALA A N 1
ATOM 1453 C CA . ALA A 1 188 ? 12.171 -13.148 -28.026 1.00 92.44 188 ALA A CA 1
ATOM 1454 C C . ALA A 1 188 ? 13.321 -12.375 -27.349 1.00 92.44 188 ALA A C 1
ATOM 1456 O O . ALA A 1 188 ? 14.491 -12.635 -27.613 1.00 92.44 188 ALA A O 1
ATOM 1457 N N . TYR A 1 189 ? 12.996 -11.504 -26.380 1.00 91.81 189 TYR A N 1
ATOM 1458 C CA . TYR A 1 189 ? 13.966 -10.677 -25.623 1.00 91.81 189 TYR A CA 1
ATOM 1459 C C . TYR A 1 189 ? 15.097 -11.454 -24.928 1.00 91.81 189 TYR A C 1
ATOM 1461 O O . TYR A 1 189 ? 16.124 -10.874 -24.583 1.00 91.81 189 TYR A O 1
ATOM 1469 N N . ARG A 1 190 ? 14.903 -12.749 -24.655 1.00 92.81 190 ARG A N 1
ATOM 1470 C CA . ARG A 1 190 ? 15.927 -13.605 -24.034 1.00 92.81 190 ARG A CA 1
ATOM 1471 C C . ARG A 1 190 ? 17.091 -13.930 -24.979 1.00 92.81 190 ARG A C 1
ATOM 1473 O O . ARG A 1 190 ? 18.156 -14.276 -24.490 1.00 92.81 190 ARG A O 1
ATOM 1480 N N . HIS A 1 191 ? 16.890 -13.799 -26.294 1.00 94.19 191 HIS A N 1
ATOM 1481 C CA . HIS A 1 191 ? 17.899 -14.051 -27.330 1.00 94.19 191 HIS A CA 1
ATOM 1482 C C . HIS A 1 191 ? 18.606 -12.769 -27.801 1.00 94.19 191 HIS A C 1
ATOM 1484 O O . HIS A 1 191 ? 19.298 -12.793 -28.821 1.00 94.19 191 HIS A O 1
ATOM 1490 N N . ASP A 1 192 ? 18.398 -11.651 -27.101 1.00 94.69 192 ASP A N 1
ATOM 1491 C CA . ASP A 1 192 ? 19.050 -10.377 -27.397 1.00 94.69 192 ASP A CA 1
ATOM 1492 C C . ASP A 1 192 ? 20.525 -10.426 -26.976 1.00 94.69 192 ASP A C 1
ATOM 1494 O O . ASP A 1 192 ? 20.859 -10.867 -25.870 1.00 94.69 192 ASP A O 1
ATOM 1498 N N . LYS A 1 193 ? 21.411 -9.866 -27.802 1.00 95.00 193 LYS A N 1
ATOM 1499 C CA . LYS A 1 193 ? 22.777 -9.542 -27.387 1.00 95.00 193 LYS A CA 1
ATOM 1500 C C . LYS A 1 193 ? 22.719 -8.351 -26.428 1.00 95.00 193 LYS A C 1
ATOM 1502 O O . LYS A 1 193 ? 22.092 -7.333 -26.718 1.00 95.00 193 LYS A O 1
ATOM 1507 N N . LEU A 1 194 ? 23.353 -8.468 -25.262 1.00 95.06 194 LEU A N 1
ATOM 1508 C CA . LEU A 1 194 ? 23.310 -7.441 -24.215 1.00 95.06 194 LEU A CA 1
ATOM 1509 C C . LEU A 1 194 ? 24.706 -6.885 -23.938 1.00 95.06 194 LEU A C 1
ATOM 1511 O O . LEU A 1 194 ? 25.601 -7.630 -23.531 1.00 95.06 194 LEU A O 1
ATOM 1515 N N . SER A 1 195 ? 24.864 -5.569 -24.088 1.00 94.12 195 SER A N 1
ATOM 1516 C CA . SER A 1 195 ? 26.114 -4.867 -23.779 1.00 94.12 195 SER A CA 1
ATOM 1517 C C . SER A 1 195 ? 26.475 -4.934 -22.284 1.00 94.12 195 SER A C 1
ATOM 1519 O O . SER A 1 195 ? 25.614 -5.117 -21.414 1.00 94.12 195 SER A O 1
ATOM 1521 N N . GLY A 1 196 ? 27.756 -4.729 -21.956 1.00 91.88 196 GLY A N 1
ATOM 1522 C CA . GLY A 1 196 ? 28.201 -4.593 -20.563 1.00 91.88 196 GLY A CA 1
ATOM 1523 C C . GLY A 1 196 ? 27.504 -3.432 -19.840 1.00 91.88 196 GLY A C 1
ATOM 1524 O O . GLY A 1 196 ? 27.052 -3.585 -18.705 1.00 91.88 196 GLY A O 1
ATOM 1525 N N . GLY A 1 197 ? 27.317 -2.300 -20.532 1.00 91.31 197 GLY A N 1
ATOM 1526 C CA . GLY A 1 197 ? 26.552 -1.151 -20.036 1.00 91.31 197 GLY A CA 1
ATOM 1527 C C . GLY A 1 197 ? 25.112 -1.512 -19.667 1.00 91.31 197 GLY A C 1
ATOM 1528 O O . GLY A 1 197 ? 24.684 -1.226 -18.551 1.00 91.31 197 GLY A O 1
ATOM 1529 N N . TYR A 1 198 ? 24.403 -2.230 -20.545 1.00 93.94 198 TYR A N 1
ATOM 1530 C CA . TYR A 1 198 ? 23.046 -2.717 -20.281 1.00 93.94 198 TYR A CA 1
ATOM 1531 C C . TYR A 1 198 ? 22.990 -3.571 -19.010 1.00 93.94 198 TYR A C 1
ATOM 1533 O O . TYR A 1 198 ? 22.143 -3.349 -18.141 1.00 93.94 198 TYR A O 1
ATOM 1541 N N . LYS A 1 199 ? 23.907 -4.542 -18.879 1.00 91.38 199 LYS A N 1
ATOM 1542 C CA . LYS A 1 199 ? 23.953 -5.444 -17.718 1.00 91.38 199 LYS A CA 1
ATOM 1543 C C . LYS A 1 199 ? 24.153 -4.658 -16.416 1.00 91.38 199 LYS A C 1
ATOM 1545 O O . LYS A 1 199 ? 23.448 -4.942 -15.451 1.00 91.38 199 LYS A O 1
ATOM 1550 N N . ARG A 1 200 ? 25.036 -3.648 -16.407 1.00 89.12 200 ARG A N 1
ATOM 1551 C CA . ARG A 1 200 ? 25.270 -2.763 -15.248 1.00 89.12 200 ARG A CA 1
ATOM 1552 C C . ARG A 1 200 ? 24.032 -1.941 -14.890 1.00 89.12 200 ARG A C 1
ATOM 1554 O O . ARG A 1 200 ? 23.549 -2.038 -13.768 1.00 89.12 200 ARG A O 1
ATOM 1561 N N . THR A 1 201 ? 23.458 -1.213 -15.850 1.00 91.06 201 THR A N 1
ATOM 1562 C CA . THR A 1 201 ? 22.255 -0.397 -15.609 1.00 91.06 201 THR A CA 1
ATOM 1563 C C . THR A 1 201 ? 21.078 -1.243 -15.128 1.00 91.06 201 THR A C 1
ATOM 1565 O O . THR A 1 201 ? 20.282 -0.776 -14.319 1.00 91.06 201 THR A O 1
ATOM 1568 N N . ARG A 1 202 ? 20.961 -2.496 -15.587 1.00 91.81 202 ARG A N 1
ATOM 1569 C CA . ARG A 1 202 ? 19.885 -3.399 -15.162 1.00 91.81 202 ARG A CA 1
ATOM 1570 C C . ARG A 1 202 ? 20.031 -3.800 -13.696 1.00 91.81 202 ARG A C 1
ATOM 1572 O O . ARG A 1 202 ? 19.025 -3.879 -13.001 1.00 91.81 202 ARG A O 1
ATOM 1579 N N . VAL A 1 203 ? 21.261 -4.041 -13.241 1.00 88.94 203 VAL A N 1
ATOM 1580 C CA . VAL A 1 203 ? 21.560 -4.339 -11.832 1.00 88.94 203 VAL A CA 1
ATOM 1581 C C . VAL A 1 203 ? 21.197 -3.149 -10.949 1.00 88.94 203 VAL A C 1
ATOM 1583 O O . VAL A 1 203 ? 20.423 -3.317 -10.012 1.00 88.94 203 VAL A O 1
ATOM 1586 N N . ASP A 1 204 ? 21.658 -1.948 -11.305 1.00 86.69 204 ASP A N 1
ATOM 1587 C CA . ASP A 1 204 ? 21.338 -0.726 -10.557 1.00 86.69 204 ASP A CA 1
ATOM 1588 C C . ASP A 1 204 ? 19.822 -0.454 -10.557 1.00 86.69 204 ASP A C 1
ATOM 1590 O O . ASP A 1 204 ? 19.233 -0.108 -9.538 1.00 86.69 204 ASP A O 1
ATOM 1594 N N . HIS A 1 205 ? 19.149 -0.667 -11.692 1.00 89.88 205 HIS A N 1
ATOM 1595 C CA . HIS A 1 205 ? 17.703 -0.488 -11.782 1.00 89.88 205 HIS A CA 1
ATOM 1596 C C . HIS A 1 205 ? 16.932 -1.460 -10.876 1.00 89.88 205 HIS A C 1
ATOM 1598 O O . HIS A 1 205 ? 15.966 -1.047 -10.236 1.00 89.88 205 HIS A O 1
ATOM 1604 N N . ALA A 1 206 ? 17.367 -2.721 -10.796 1.00 88.44 206 ALA A N 1
ATOM 1605 C CA . ALA A 1 206 ? 16.765 -3.726 -9.924 1.00 88.44 206 ALA A CA 1
ATOM 1606 C C . ALA A 1 206 ? 17.052 -3.465 -8.436 1.00 88.44 206 ALA A C 1
ATOM 1608 O O . ALA A 1 206 ? 16.185 -3.705 -7.599 1.00 88.44 206 ALA A O 1
ATOM 1609 N N . ALA A 1 207 ? 18.245 -2.975 -8.090 1.00 86.75 207 ALA A N 1
ATOM 1610 C CA . ALA A 1 207 ? 18.575 -2.579 -6.721 1.00 86.75 207 ALA A CA 1
ATOM 1611 C C . ALA A 1 207 ? 17.679 -1.430 -6.238 1.00 86.75 207 ALA A C 1
ATOM 1613 O O . ALA A 1 207 ? 17.041 -1.554 -5.195 1.00 86.75 207 ALA A O 1
ATOM 1614 N N . ASP A 1 208 ? 17.536 -0.378 -7.042 1.00 87.44 208 ASP A N 1
ATOM 1615 C CA . ASP A 1 208 ? 16.679 0.755 -6.694 1.00 87.44 208 ASP A CA 1
ATOM 1616 C C . ASP A 1 208 ? 15.198 0.363 -6.645 1.00 87.44 208 ASP A C 1
ATOM 1618 O O . ASP A 1 208 ? 14.476 0.813 -5.762 1.00 87.44 208 ASP A O 1
ATOM 1622 N N . ALA A 1 209 ? 14.732 -0.512 -7.544 1.00 88.25 209 ALA A N 1
ATOM 1623 C CA . ALA A 1 209 ? 13.363 -1.024 -7.489 1.00 88.25 209 ALA A CA 1
ATOM 1624 C C . ALA A 1 209 ? 13.079 -1.781 -6.178 1.00 88.25 209 ALA A C 1
ATOM 1626 O O . ALA A 1 209 ? 12.012 -1.597 -5.594 1.00 88.25 209 ALA A O 1
ATOM 1627 N N . ARG A 1 210 ? 14.038 -2.585 -5.691 1.00 88.19 210 ARG A N 1
ATOM 1628 C CA . ARG A 1 210 ? 13.929 -3.265 -4.389 1.00 88.19 210 ARG A CA 1
ATOM 1629 C C . ARG A 1 210 ? 13.897 -2.270 -3.234 1.00 88.19 210 ARG A C 1
ATOM 1631 O O . ARG A 1 210 ? 13.008 -2.372 -2.400 1.00 88.19 210 ARG A O 1
ATOM 1638 N N . SER A 1 211 ? 14.797 -1.288 -3.230 1.00 88.12 211 SER A N 1
ATOM 1639 C CA . SER A 1 211 ? 14.833 -0.241 -2.199 1.00 88.12 211 SER A CA 1
ATOM 1640 C C . SER A 1 211 ? 13.527 0.564 -2.152 1.00 88.12 211 SER A C 1
ATOM 1642 O O . SER A 1 211 ? 12.970 0.765 -1.078 1.00 88.12 211 SER A O 1
ATOM 1644 N N . ILE A 1 212 ? 12.969 0.937 -3.311 1.00 86.94 212 ILE A N 1
ATOM 1645 C CA . ILE A 1 212 ? 11.659 1.603 -3.392 1.00 86.94 212 ILE A CA 1
ATOM 1646 C C . ILE A 1 212 ? 10.552 0.704 -2.828 1.00 86.94 212 ILE A C 1
ATOM 1648 O O . ILE A 1 212 ? 9.670 1.193 -2.129 1.00 86.94 212 ILE A O 1
ATOM 1652 N N . SER A 1 213 ? 10.573 -0.597 -3.131 1.00 88.12 213 SER A N 1
ATOM 1653 C CA . SER A 1 213 ? 9.589 -1.544 -2.593 1.00 88.12 213 SER A CA 1
ATOM 1654 C C . SER A 1 213 ? 9.680 -1.637 -1.069 1.00 88.12 213 SER A C 1
ATOM 1656 O O . SER A 1 213 ? 8.661 -1.538 -0.397 1.00 88.12 213 SER A O 1
ATOM 1658 N N . GLN A 1 214 ? 10.893 -1.768 -0.524 1.00 91.00 214 GLN A N 1
ATOM 1659 C CA . GLN A 1 214 ? 11.136 -1.817 0.921 1.00 91.00 214 GLN A CA 1
ATOM 1660 C C . GLN A 1 214 ? 10.665 -0.538 1.618 1.00 91.00 214 GLN A C 1
ATOM 1662 O O . GLN A 1 214 ? 9.954 -0.624 2.611 1.00 91.00 214 GLN A O 1
ATOM 1667 N N . ALA A 1 215 ? 10.964 0.636 1.055 1.00 89.44 215 ALA A N 1
ATOM 1668 C CA . ALA A 1 215 ? 10.506 1.913 1.601 1.00 89.44 215 ALA A CA 1
ATOM 1669 C C . ALA A 1 215 ? 8.971 2.022 1.649 1.00 89.44 215 ALA A C 1
ATOM 1671 O O . ALA A 1 215 ? 8.422 2.596 2.585 1.00 89.44 215 ALA A O 1
ATOM 1672 N N . LYS A 1 216 ? 8.258 1.446 0.670 1.00 89.00 216 LYS A N 1
ATOM 1673 C CA . LYS A 1 216 ? 6.788 1.392 0.695 1.00 89.00 216 LYS A CA 1
ATOM 1674 C C . LYS A 1 216 ? 6.253 0.470 1.783 1.00 89.00 216 LYS A C 1
ATOM 1676 O O . LYS A 1 216 ? 5.264 0.825 2.409 1.00 89.00 216 LYS A O 1
ATOM 1681 N N . HIS A 1 217 ? 6.878 -0.691 1.986 1.00 91.88 217 HIS A N 1
ATOM 1682 C CA . HIS A 1 217 ? 6.505 -1.597 3.075 1.00 91.88 217 HIS A CA 1
ATOM 1683 C C . HIS A 1 217 ? 6.751 -0.952 4.438 1.00 91.88 217 HIS A C 1
ATOM 1685 O O . HIS A 1 217 ? 5.855 -0.989 5.269 1.00 91.88 217 HIS A O 1
ATOM 1691 N N . ALA A 1 218 ? 7.908 -0.309 4.631 1.00 92.19 218 ALA A N 1
ATOM 1692 C CA . ALA A 1 218 ? 8.231 0.409 5.863 1.00 92.19 218 ALA A CA 1
ATOM 1693 C C . ALA A 1 218 ? 7.198 1.506 6.151 1.00 92.19 218 ALA A C 1
ATOM 1695 O O . ALA A 1 218 ? 6.522 1.442 7.168 1.00 92.19 218 ALA A O 1
ATOM 1696 N N . ARG A 1 219 ? 6.952 2.408 5.187 1.00 92.00 219 ARG A N 1
ATOM 1697 C CA . ARG A 1 219 ? 5.914 3.445 5.318 1.00 92.00 219 ARG A CA 1
ATOM 1698 C C . ARG A 1 219 ? 4.541 2.851 5.642 1.00 92.00 219 ARG A C 1
ATOM 1700 O O . ARG A 1 219 ? 3.798 3.433 6.421 1.00 92.00 219 ARG A O 1
ATOM 1707 N N . ALA A 1 220 ? 4.170 1.747 4.994 1.00 94.31 220 ALA A N 1
ATOM 1708 C CA . ALA A 1 220 ? 2.884 1.115 5.248 1.00 94.31 220 ALA A CA 1
ATOM 1709 C C . ALA A 1 220 ? 2.796 0.528 6.663 1.00 94.31 220 ALA A C 1
ATOM 1711 O O . ALA A 1 220 ? 1.756 0.667 7.296 1.00 94.31 220 ALA A O 1
ATOM 1712 N N . GLY A 1 221 ? 3.885 -0.068 7.156 1.00 95.25 221 GLY A N 1
ATOM 1713 C CA . GLY A 1 221 ? 4.008 -0.538 8.533 1.00 95.25 221 GLY A CA 1
ATOM 1714 C C . GLY A 1 221 ? 3.936 0.601 9.549 1.00 95.25 221 GLY A C 1
ATOM 1715 O O . GLY A 1 221 ? 3.188 0.489 10.511 1.00 95.25 221 GLY A O 1
ATOM 1716 N N . ASP A 1 222 ? 4.632 1.712 9.303 1.00 94.62 222 ASP A N 1
ATOM 1717 C CA . ASP A 1 222 ? 4.615 2.886 10.186 1.00 94.62 222 ASP A CA 1
ATOM 1718 C C . ASP A 1 222 ? 3.207 3.492 10.288 1.00 94.62 222 ASP A C 1
ATOM 1720 O O . ASP A 1 222 ? 2.723 3.770 11.382 1.00 94.62 222 ASP A O 1
ATOM 1724 N N . ILE A 1 223 ? 2.516 3.634 9.150 1.00 95.38 223 ILE A N 1
ATOM 1725 C CA . ILE A 1 223 ? 1.133 4.127 9.114 1.00 95.38 223 ILE A CA 1
ATOM 1726 C C . ILE A 1 223 ? 0.186 3.155 9.823 1.00 95.38 223 ILE A C 1
ATOM 1728 O O . ILE A 1 223 ? -0.635 3.583 10.624 1.00 95.38 223 ILE A O 1
ATOM 1732 N N . ALA A 1 224 ? 0.296 1.850 9.561 1.00 97.25 224 ALA A N 1
ATOM 1733 C CA . ALA A 1 224 ? -0.520 0.841 10.233 1.00 97.25 224 ALA A CA 1
ATOM 1734 C C . ALA A 1 224 ? -0.325 0.866 11.756 1.00 97.25 224 ALA A C 1
ATOM 1736 O O . ALA A 1 224 ? -1.298 0.850 12.505 1.00 97.25 224 ALA A O 1
ATOM 1737 N N . ALA A 1 225 ? 0.928 0.963 12.202 1.00 96.81 225 ALA A N 1
ATOM 1738 C CA . ALA A 1 225 ? 1.299 1.094 13.603 1.00 96.81 225 ALA A CA 1
ATOM 1739 C C . ALA A 1 225 ? 0.687 2.334 14.265 1.00 96.81 225 ALA A C 1
ATOM 1741 O O . ALA A 1 225 ? 0.193 2.234 15.386 1.00 96.81 225 ALA A O 1
ATOM 1742 N N . GLN A 1 226 ? 0.717 3.481 13.582 1.00 95.88 226 GLN A N 1
ATOM 1743 C CA . GLN A 1 226 ? 0.101 4.717 14.065 1.00 95.88 226 GLN A CA 1
ATOM 1744 C C . GLN A 1 226 ? -1.420 4.572 14.168 1.00 95.88 226 GLN A C 1
ATOM 1746 O O . GLN A 1 226 ? -1.988 4.859 15.218 1.00 95.88 226 GLN A O 1
ATOM 1751 N N . ILE A 1 227 ? -2.064 4.057 13.115 1.00 96.50 227 ILE A N 1
ATOM 1752 C CA . ILE A 1 227 ? -3.517 3.863 13.091 1.00 96.50 227 ILE A CA 1
ATOM 1753 C C . ILE A 1 227 ? -3.951 2.971 14.248 1.00 96.50 227 ILE A C 1
ATOM 1755 O O . ILE A 1 227 ? -4.852 3.343 14.988 1.00 96.50 227 ILE A O 1
ATOM 1759 N N . VAL A 1 228 ? -3.305 1.819 14.436 1.00 97.56 228 VAL A N 1
ATOM 1760 C CA . VAL A 1 228 ? -3.682 0.881 15.501 1.00 97.56 228 VAL A CA 1
ATOM 1761 C C . VAL A 1 228 ? -3.435 1.481 16.886 1.00 97.56 228 VAL A C 1
ATOM 1763 O O . VAL A 1 228 ? -4.263 1.310 17.777 1.00 97.56 228 VAL A O 1
ATOM 1766 N N . ALA A 1 229 ? -2.341 2.228 17.070 1.00 96.31 229 ALA A N 1
ATOM 1767 C CA . ALA A 1 229 ? -2.048 2.894 18.338 1.00 96.31 229 ALA A CA 1
ATOM 1768 C C . ALA A 1 229 ? -3.112 3.936 18.723 1.00 96.31 229 ALA A C 1
ATOM 1770 O O . ALA A 1 229 ? -3.457 4.045 19.895 1.00 96.31 229 ALA A O 1
ATOM 1771 N N . THR A 1 230 ? -3.645 4.680 17.751 1.00 95.44 230 THR A N 1
ATOM 1772 C CA . THR A 1 230 ? -4.628 5.747 18.000 1.00 95.44 230 THR A CA 1
ATOM 1773 C C . THR A 1 230 ? -6.071 5.242 17.987 1.00 95.44 230 THR A C 1
ATOM 1775 O O . THR A 1 230 ? -6.883 5.628 18.827 1.00 95.44 230 THR A O 1
ATOM 1778 N N . HIS A 1 231 ? -6.413 4.386 17.028 1.00 96.62 231 HIS A N 1
ATOM 1779 C CA . HIS A 1 231 ? -7.794 4.022 16.713 1.00 96.62 231 HIS A CA 1
ATOM 1780 C C . HIS A 1 231 ? -8.211 2.649 17.250 1.00 96.62 231 HIS A C 1
ATOM 1782 O O . HIS A 1 231 ? -9.409 2.370 17.283 1.00 96.62 231 HIS A O 1
ATOM 1788 N N . GLY A 1 232 ? -7.262 1.831 17.711 1.00 96.19 232 GLY A N 1
ATOM 1789 C CA . GLY A 1 232 ? -7.500 0.465 18.172 1.00 96.19 232 GLY A CA 1
ATOM 1790 C C . GLY A 1 232 ? -7.213 -0.592 17.105 1.00 96.19 232 GLY A C 1
ATOM 1791 O O . GLY A 1 232 ? -6.954 -0.295 15.937 1.00 96.19 232 GLY A O 1
ATOM 1792 N N . ASN A 1 233 ? -7.239 -1.855 17.526 1.00 96.81 233 ASN A N 1
ATOM 1793 C CA . ASN A 1 233 ? -6.878 -3.020 16.712 1.00 96.81 233 ASN A CA 1
ATOM 1794 C C . ASN A 1 233 ? -8.087 -3.766 16.109 1.00 96.81 233 ASN A C 1
ATOM 1796 O O . ASN A 1 233 ? -7.888 -4.762 15.414 1.00 96.81 233 ASN A O 1
ATOM 1800 N N . ILE A 1 234 ? -9.318 -3.299 16.347 1.00 96.56 234 ILE A N 1
ATOM 1801 C CA . ILE A 1 234 ? -10.538 -3.796 15.696 1.00 96.56 234 ILE A CA 1
ATOM 1802 C C . ILE A 1 234 ? -10.949 -2.808 14.607 1.00 96.56 234 ILE A C 1
ATOM 1804 O O . ILE A 1 234 ? -11.505 -1.740 14.877 1.00 96.56 234 ILE A O 1
ATOM 1808 N N . VAL A 1 235 ? -10.650 -3.169 13.361 1.00 97.38 235 VAL A N 1
ATOM 1809 C CA . VAL A 1 235 ? -10.772 -2.276 12.206 1.00 97.38 235 VAL A CA 1
ATOM 1810 C C . VAL A 1 235 ? -11.701 -2.880 11.161 1.00 97.38 235 VAL A C 1
ATOM 1812 O O . VAL A 1 235 ? -11.577 -4.053 10.833 1.00 97.38 235 VAL A O 1
ATOM 1815 N N . THR A 1 236 ? -12.573 -2.079 10.556 1.00 97.81 236 THR A N 1
ATOM 1816 C CA . THR A 1 236 ? -13.354 -2.479 9.377 1.00 97.81 236 THR A CA 1
ATOM 1817 C C . THR A 1 236 ? -12.990 -1.634 8.161 1.00 97.81 236 THR A C 1
ATOM 1819 O O . THR A 1 236 ? -12.912 -0.413 8.250 1.00 97.81 236 THR A O 1
ATOM 1822 N N . VAL A 1 237 ? -12.796 -2.269 7.005 1.00 96.19 237 VAL A N 1
ATOM 1823 C CA . VAL A 1 237 ? -12.531 -1.604 5.717 1.00 96.19 237 VAL A CA 1
ATOM 1824 C C . VAL A 1 237 ? -13.496 -2.101 4.642 1.00 96.19 237 VAL A C 1
ATOM 1826 O O . VAL A 1 237 ? -13.991 -3.224 4.717 1.00 96.19 237 VAL A O 1
ATOM 1829 N N . GLU A 1 238 ? -13.749 -1.306 3.603 1.00 92.88 238 GLU A N 1
ATOM 1830 C CA . GLU A 1 238 ? -14.468 -1.794 2.420 1.00 92.88 238 GLU A CA 1
ATOM 1831 C C . GLU A 1 238 ? -13.724 -2.940 1.713 1.00 92.88 238 GLU A C 1
ATOM 1833 O O . GLU A 1 238 ? -12.515 -2.875 1.461 1.00 92.88 238 GLU A O 1
ATOM 1838 N N . ASP A 1 239 ? -14.469 -3.970 1.302 1.00 90.94 239 ASP A N 1
ATOM 1839 C CA . ASP A 1 239 ? -13.977 -5.040 0.433 1.00 90.94 239 ASP A CA 1
ATOM 1840 C C . ASP A 1 239 ? -13.871 -4.552 -1.019 1.00 90.94 239 ASP A C 1
ATOM 1842 O O . ASP A 1 239 ? -14.700 -4.830 -1.895 1.00 90.94 239 ASP A O 1
ATOM 1846 N N . CYS A 1 240 ? -12.842 -3.747 -1.259 1.00 84.25 240 CYS A N 1
ATOM 1847 C CA . CYS A 1 240 ? -12.550 -3.160 -2.552 1.00 84.25 240 CYS A CA 1
ATOM 1848 C C . CYS A 1 240 ? -11.555 -4.001 -3.363 1.00 84.25 240 CYS A C 1
ATOM 1850 O O . CYS A 1 240 ? -10.533 -4.492 -2.877 1.00 84.25 240 CYS A O 1
ATOM 1852 N N . SER A 1 241 ? -11.797 -4.101 -4.675 1.00 81.81 241 SER A N 1
ATOM 1853 C CA . SER A 1 241 ? -10.887 -4.782 -5.602 1.00 81.81 241 SER A CA 1
ATOM 1854 C C . SER A 1 241 ? -9.650 -3.924 -5.905 1.00 81.81 241 SER A C 1
ATOM 1856 O O . SER A 1 241 ? -9.557 -3.259 -6.941 1.00 81.81 241 SER A O 1
ATOM 1858 N N . ILE A 1 242 ? -8.644 -4.000 -5.029 1.00 76.62 242 ILE A N 1
ATOM 1859 C CA . ILE A 1 242 ? -7.340 -3.329 -5.190 1.00 76.62 242 ILE A CA 1
ATOM 1860 C C . ILE A 1 242 ? -6.682 -3.686 -6.540 1.00 76.62 242 ILE A C 1
ATOM 1862 O O . ILE A 1 242 ? -6.025 -2.853 -7.170 1.00 76.62 242 ILE A O 1
ATOM 1866 N N . SER A 1 243 ? -6.875 -4.914 -7.035 1.00 75.12 243 SER A N 1
ATOM 1867 C CA . SER A 1 243 ? -6.364 -5.350 -8.343 1.00 75.12 243 SER A CA 1
ATOM 1868 C C . SER A 1 243 ? -7.017 -4.595 -9.506 1.00 75.12 243 SER A C 1
ATOM 1870 O O . SER A 1 243 ? -6.337 -4.214 -10.466 1.00 75.12 243 SER A O 1
ATOM 1872 N N . THR A 1 244 ? -8.315 -4.306 -9.403 1.00 78.81 244 THR A N 1
ATOM 1873 C CA . THR A 1 244 ? -9.021 -3.441 -10.351 1.00 78.81 244 THR A CA 1
ATOM 1874 C C . THR A 1 244 ? -8.468 -2.024 -10.293 1.00 78.81 244 THR A C 1
ATOM 1876 O O . THR A 1 244 ? -8.239 -1.424 -11.344 1.00 78.81 244 THR A O 1
ATOM 1879 N N . TRP A 1 245 ? -8.142 -1.521 -9.102 1.00 77.38 245 TRP A N 1
ATOM 1880 C CA . TRP A 1 245 ? -7.567 -0.187 -8.957 1.00 77.38 245 TRP A CA 1
ATOM 1881 C C . TRP A 1 245 ? -6.184 -0.070 -9.594 1.00 77.38 245 TRP A C 1
ATOM 1883 O O . TRP A 1 245 ? -5.910 0.860 -10.356 1.00 77.38 245 TRP A O 1
ATOM 1893 N N . ALA A 1 246 ? -5.327 -1.065 -9.372 1.00 78.31 246 ALA A N 1
ATOM 1894 C CA . ALA A 1 246 ? -4.024 -1.139 -10.022 1.00 78.31 246 ALA A CA 1
ATOM 1895 C C . ALA A 1 246 ? -4.139 -1.173 -11.554 1.00 78.31 246 ALA A C 1
ATOM 1897 O O . ALA A 1 246 ? -3.293 -0.610 -12.248 1.00 78.31 246 ALA A O 1
ATOM 1898 N N . ARG A 1 247 ? -5.195 -1.787 -12.099 1.00 79.25 247 ARG A N 1
ATOM 1899 C CA . ARG A 1 247 ? -5.458 -1.813 -13.544 1.00 79.25 247 ARG A CA 1
ATOM 1900 C C . ARG A 1 247 ? -5.959 -0.470 -14.084 1.00 79.25 247 ARG A C 1
ATOM 1902 O O . ARG A 1 247 ? -5.509 -0.070 -15.154 1.00 79.25 247 ARG A O 1
ATOM 1909 N N . LEU A 1 248 ? -6.864 0.202 -13.372 1.00 75.94 248 LEU A N 1
ATOM 1910 C CA . LEU A 1 248 ? -7.485 1.459 -13.810 1.00 75.94 248 LEU A CA 1
ATOM 1911 C C . LEU A 1 248 ? -6.542 2.659 -13.668 1.00 75.94 248 LEU A C 1
ATOM 1913 O O . LEU A 1 248 ? -6.353 3.422 -14.612 1.00 75.94 248 LEU A O 1
ATOM 1917 N N . TRP A 1 249 ? -5.900 2.801 -12.509 1.00 70.81 249 TRP A N 1
ATOM 1918 C CA . TRP A 1 249 ? -5.098 3.982 -12.174 1.00 70.81 249 TRP A CA 1
ATOM 1919 C C . TRP A 1 249 ? -3.583 3.734 -12.256 1.00 70.81 249 TRP A C 1
ATOM 1921 O O . TRP A 1 249 ? -2.786 4.680 -12.303 1.00 70.81 249 TRP A O 1
ATOM 1931 N N . GLY A 1 250 ? -3.147 2.473 -12.349 1.00 77.38 250 GLY A N 1
ATOM 1932 C CA . GLY A 1 250 ? -1.776 2.104 -12.705 1.00 77.38 250 GLY A CA 1
ATOM 1933 C C . GLY A 1 250 ? -0.715 2.737 -11.807 1.00 77.38 250 GLY A C 1
ATOM 1934 O O . GLY A 1 250 ? -0.659 2.520 -10.603 1.00 77.38 250 GLY A O 1
ATOM 1935 N N . LYS A 1 251 ? 0.172 3.538 -12.404 1.00 70.00 251 LYS A N 1
ATOM 1936 C CA . LYS A 1 251 ? 1.280 4.182 -11.679 1.00 70.00 251 LYS A CA 1
ATOM 1937 C C . LYS A 1 251 ? 0.829 5.314 -10.755 1.00 70.00 251 LYS A C 1
ATOM 1939 O O . LYS A 1 251 ? 1.629 5.723 -9.920 1.00 70.00 251 LYS A O 1
ATOM 1944 N N . ARG A 1 252 ? -0.398 5.825 -10.909 1.00 69.00 252 ARG A N 1
ATOM 1945 C CA . ARG A 1 252 ? -0.907 6.947 -10.106 1.00 69.00 252 ARG A CA 1
ATOM 1946 C C . ARG A 1 252 ? -1.157 6.534 -8.654 1.00 69.00 252 ARG A C 1
ATOM 1948 O O . ARG A 1 252 ? -0.840 7.303 -7.762 1.00 69.00 252 ARG A O 1
ATOM 1955 N N . ILE A 1 253 ? -1.559 5.283 -8.417 1.00 78.75 253 ILE A N 1
ATOM 1956 C CA . ILE A 1 253 ? -1.759 4.742 -7.057 1.00 78.75 253 ILE A CA 1
ATOM 1957 C C . ILE A 1 253 ? -0.463 4.244 -6.419 1.00 78.75 253 ILE A C 1
ATOM 1959 O O . ILE A 1 253 ? -0.435 3.886 -5.248 1.00 78.75 253 ILE A O 1
ATOM 1963 N N . ALA A 1 254 ? 0.622 4.161 -7.195 1.00 77.00 254 ALA A N 1
ATOM 1964 C CA . ALA A 1 254 ? 1.840 3.485 -6.765 1.00 77.00 254 ALA A CA 1
ATOM 1965 C C . ALA A 1 254 ? 2.595 4.255 -5.677 1.00 77.00 254 ALA A C 1
ATOM 1967 O O . ALA A 1 254 ? 3.464 3.670 -5.037 1.00 77.00 254 ALA A O 1
ATOM 1968 N N . LEU A 1 255 ? 2.327 5.551 -5.511 1.00 81.25 255 LEU A N 1
ATOM 1969 C CA . LEU A 1 255 ? 2.890 6.330 -4.415 1.00 81.25 255 LEU A CA 1
ATOM 1970 C C . LEU A 1 255 ? 2.200 5.956 -3.101 1.00 81.25 255 LEU A C 1
ATOM 1972 O O . LEU A 1 255 ? 2.860 5.441 -2.205 1.00 81.25 255 LEU A O 1
ATOM 1976 N N . PHE A 1 256 ? 0.879 6.134 -3.034 1.00 85.00 256 PHE A N 1
ATOM 1977 C CA . PHE A 1 256 ? 0.107 5.882 -1.820 1.00 85.00 256 PHE A CA 1
ATOM 1978 C C . PHE A 1 256 ? 0.041 4.391 -1.457 1.00 85.00 256 PHE A C 1
ATOM 1980 O O . PHE A 1 256 ? 0.192 4.030 -0.295 1.00 85.00 256 PHE A O 1
ATOM 1987 N N . SER A 1 257 ? -0.061 3.523 -2.470 1.00 87.56 257 SER A N 1
ATOM 1988 C CA . SER A 1 257 ? -0.077 2.058 -2.353 1.00 87.56 257 SER A CA 1
ATOM 1989 C C . SER A 1 257 ? -1.146 1.531 -1.377 1.00 87.56 257 SER A C 1
ATOM 1991 O O . SER A 1 257 ? -0.799 0.794 -0.455 1.00 87.56 257 SER A O 1
ATOM 1993 N N . PRO A 1 258 ? -2.443 1.837 -1.592 1.00 88.31 258 PRO A N 1
ATOM 1994 C CA . PRO A 1 258 ? -3.514 1.516 -0.638 1.00 88.31 258 PRO A CA 1
ATOM 1995 C C . PRO A 1 258 ? -3.581 0.029 -0.282 1.00 88.31 258 PRO A C 1
ATOM 1997 O O . PRO A 1 258 ? -3.755 -0.322 0.876 1.00 88.31 258 PRO A O 1
ATOM 2000 N N . GLY A 1 259 ? -3.329 -0.867 -1.241 1.00 89.12 259 GLY A N 1
ATOM 2001 C CA . GLY A 1 259 ? -3.293 -2.300 -0.947 1.00 89.12 259 GLY A CA 1
ATOM 2002 C C . GLY A 1 259 ? -2.173 -2.730 -0.000 1.00 89.12 259 GLY A C 1
ATOM 2003 O O . GLY A 1 259 ? -2.371 -3.643 0.792 1.00 89.12 259 GLY A O 1
ATOM 2004 N N . MET A 1 260 ? -1.011 -2.071 -0.057 1.00 91.94 260 MET A N 1
ATOM 2005 C CA . MET A 1 260 ? 0.074 -2.332 0.894 1.00 91.94 260 MET A CA 1
ATOM 2006 C C . MET A 1 260 ? -0.272 -1.782 2.279 1.00 91.94 260 MET A C 1
ATOM 2008 O O . MET A 1 260 ? 0.073 -2.417 3.266 1.00 91.94 260 MET A O 1
ATOM 2012 N N . LEU A 1 261 ? -0.967 -0.640 2.341 1.00 93.38 261 LEU A N 1
ATOM 2013 C CA . LEU A 1 261 ? -1.441 -0.047 3.593 1.00 93.38 261 LEU A CA 1
ATOM 2014 C C . LEU A 1 261 ? -2.473 -0.939 4.282 1.00 93.38 261 LEU A C 1
ATOM 2016 O O . LEU A 1 261 ? -2.286 -1.282 5.440 1.00 93.38 261 LEU A O 1
ATOM 2020 N N . VAL A 1 262 ? -3.503 -1.388 3.559 1.00 94.44 262 VAL A N 1
ATOM 2021 C CA . VAL A 1 262 ? -4.530 -2.289 4.109 1.00 94.44 262 VAL A CA 1
ATOM 2022 C C . VAL A 1 262 ? -3.918 -3.619 4.560 1.00 94.44 262 VAL A C 1
ATOM 2024 O O . VAL A 1 262 ? -4.271 -4.127 5.618 1.00 94.44 262 VAL A O 1
ATOM 2027 N N . ALA A 1 263 ? -2.964 -4.172 3.801 1.00 94.88 263 ALA A N 1
ATOM 2028 C CA . ALA A 1 263 ? -2.267 -5.395 4.201 1.00 94.88 263 ALA A CA 1
ATOM 2029 C C . ALA A 1 263 ? -1.402 -5.199 5.458 1.00 94.88 263 ALA A C 1
ATOM 2031 O O . ALA A 1 263 ? -1.412 -6.051 6.342 1.00 94.88 263 ALA A O 1
ATOM 2032 N N . ALA A 1 264 ? -0.674 -4.081 5.554 1.00 96.94 264 ALA A N 1
ATOM 2033 C CA . ALA A 1 264 ? 0.100 -3.747 6.747 1.00 96.94 264 ALA A CA 1
ATOM 2034 C C . ALA A 1 264 ? -0.809 -3.529 7.966 1.00 96.94 264 ALA A C 1
ATOM 2036 O O . ALA A 1 264 ? -0.491 -4.010 9.048 1.00 96.94 264 ALA A O 1
ATOM 2037 N N . LEU A 1 265 ? -1.959 -2.876 7.774 1.00 97.31 265 LEU A N 1
ATOM 2038 C CA . LEU A 1 265 ? -2.951 -2.652 8.821 1.00 97.31 265 LEU A CA 1
ATOM 2039 C C . LEU A 1 265 ? -3.538 -3.965 9.338 1.00 97.31 265 LEU A C 1
ATOM 2041 O O . LEU A 1 265 ? -3.581 -4.167 10.546 1.00 97.31 265 LEU A O 1
ATOM 2045 N N . ALA A 1 266 ? -3.899 -4.890 8.443 1.00 97.19 266 ALA A N 1
ATOM 2046 C CA . ALA A 1 266 ? -4.348 -6.226 8.831 1.00 97.19 266 ALA A CA 1
ATOM 2047 C C . ALA A 1 266 ? -3.277 -6.977 9.642 1.00 97.19 266 ALA A C 1
ATOM 2049 O O . ALA A 1 266 ? -3.591 -7.584 10.663 1.00 97.19 266 ALA A O 1
ATOM 2050 N N . GLY A 1 267 ? -2.012 -6.894 9.214 1.00 96.69 267 GLY A N 1
ATOM 2051 C CA . GLY A 1 267 ? -0.886 -7.493 9.928 1.00 96.69 267 GLY A CA 1
ATOM 2052 C C . GLY A 1 267 ? -0.667 -6.899 11.322 1.00 96.69 267 GLY A C 1
ATOM 2053 O O . GLY A 1 267 ? -0.446 -7.652 12.265 1.00 96.69 267 GLY A O 1
ATOM 2054 N N . GLU A 1 268 ? -0.761 -5.574 11.478 1.00 97.31 268 GLU A N 1
ATOM 2055 C CA . GLU A 1 268 ? -0.607 -4.924 12.788 1.00 97.31 268 GLU A CA 1
ATOM 2056 C C . GLU A 1 268 ? -1.796 -5.212 13.715 1.00 97.31 268 GLU A C 1
ATOM 2058 O O . GLU A 1 268 ? -1.582 -5.460 14.900 1.00 97.31 268 GLU A O 1
ATOM 2063 N N . CYS A 1 269 ? -3.028 -5.260 13.192 1.00 97.12 269 CYS A N 1
ATOM 2064 C CA . CYS A 1 269 ? -4.202 -5.672 13.970 1.00 97.12 269 CYS A CA 1
ATOM 2065 C C . CYS A 1 269 ? -4.010 -7.094 14.516 1.00 97.12 269 CYS A C 1
ATOM 2067 O O . CYS A 1 269 ? -4.093 -7.303 15.722 1.00 97.12 269 CYS A O 1
ATOM 2069 N N . ALA A 1 270 ? -3.644 -8.052 13.657 1.00 96.19 270 ALA A N 1
ATOM 2070 C CA . ALA A 1 270 ? -3.408 -9.434 14.076 1.00 96.19 270 ALA A CA 1
ATOM 2071 C C . ALA A 1 270 ? -2.243 -9.548 15.076 1.00 96.19 270 ALA A C 1
ATOM 2073 O O . ALA A 1 270 ? -2.351 -10.230 16.093 1.00 96.19 270 ALA A O 1
ATOM 2074 N N . ALA A 1 271 ? -1.140 -8.830 14.835 1.00 94.38 271 ALA A N 1
ATOM 2075 C CA . ALA A 1 271 ? 0.022 -8.822 15.726 1.00 94.38 271 ALA A CA 1
ATOM 2076 C C . ALA A 1 271 ? -0.252 -8.191 17.104 1.00 94.38 271 ALA A C 1
ATOM 2078 O O . ALA A 1 271 ? 0.582 -8.305 18.003 1.00 94.38 271 ALA A O 1
ATOM 2079 N N . THR A 1 272 ? -1.390 -7.515 17.259 1.00 95.19 272 THR A N 1
ATOM 2080 C CA . THR A 1 272 ? -1.837 -6.871 18.500 1.00 95.19 272 THR A CA 1
ATOM 2081 C C . THR A 1 272 ? -3.083 -7.536 19.084 1.00 95.19 272 THR A C 1
ATOM 2083 O O . THR A 1 272 ? -3.712 -6.969 19.970 1.00 95.19 272 THR A O 1
ATOM 2086 N N . GLY A 1 273 ? -3.437 -8.740 18.615 1.00 94.81 273 GLY A N 1
ATOM 2087 C CA . GLY A 1 273 ? -4.573 -9.521 19.118 1.00 94.81 273 GLY A CA 1
ATOM 2088 C C . GLY A 1 273 ? -5.946 -9.050 18.629 1.00 94.81 273 GLY A C 1
ATOM 2089 O O . GLY A 1 273 ? -6.958 -9.529 19.127 1.00 94.81 273 GLY A O 1
ATOM 2090 N N . GLY A 1 274 ? -5.984 -8.114 17.681 1.00 95.38 274 GLY A N 1
ATOM 2091 C CA . GLY A 1 274 ? -7.205 -7.632 17.045 1.00 95.38 274 GLY A CA 1
ATOM 2092 C C . GLY A 1 274 ? -7.440 -8.243 15.666 1.00 95.38 274 GLY A C 1
ATOM 2093 O O . GLY A 1 274 ? -6.814 -9.230 15.271 1.00 95.38 274 GLY A O 1
ATOM 2094 N N . GLN A 1 275 ? -8.340 -7.628 14.904 1.00 95.69 275 GLN A N 1
ATOM 2095 C CA . GLN A 1 275 ? -8.758 -8.121 13.598 1.00 95.69 275 GLN A CA 1
ATOM 2096 C C . GLN A 1 275 ? -9.111 -6.972 12.653 1.00 95.69 275 GLN A C 1
ATOM 2098 O O . GLN A 1 275 ? -9.671 -5.951 13.051 1.00 95.69 275 GLN A O 1
ATOM 2103 N N . LEU A 1 276 ? -8.804 -7.174 11.369 1.00 97.00 276 LEU A N 1
ATOM 2104 C CA . LEU A 1 276 ? -9.302 -6.335 10.288 1.00 97.00 276 LEU A CA 1
ATOM 2105 C C . LEU A 1 276 ? -10.424 -7.067 9.545 1.00 97.00 276 LEU A C 1
ATOM 2107 O O . LEU A 1 276 ? -10.183 -8.086 8.897 1.00 97.00 276 LEU A O 1
ATOM 2111 N N . HIS A 1 277 ? -11.634 -6.521 9.608 1.00 96.75 277 HIS A N 1
ATOM 2112 C CA . HIS A 1 277 ? -12.815 -7.004 8.905 1.00 96.75 277 HIS A CA 1
ATOM 2113 C C . HIS A 1 277 ? -12.978 -6.324 7.550 1.00 96.75 277 HIS A C 1
ATOM 2115 O O . HIS A 1 277 ? -12.598 -5.166 7.349 1.00 96.75 277 HIS A O 1
ATOM 2121 N N . LYS A 1 278 ? -13.596 -7.042 6.613 1.00 96.12 278 LYS A N 1
ATOM 2122 C CA . LYS A 1 278 ? -13.921 -6.527 5.285 1.00 96.12 278 LYS A CA 1
ATOM 2123 C C . LYS A 1 278 ? -15.426 -6.443 5.102 1.00 96.12 278 LYS A C 1
ATOM 2125 O O . LYS A 1 278 ? -16.118 -7.446 5.206 1.00 96.12 278 LYS A O 1
ATOM 2130 N N . ALA A 1 279 ? -15.923 -5.259 4.776 1.00 96.25 279 ALA A N 1
ATOM 2131 C CA . ALA A 1 279 ? -17.336 -5.003 4.556 1.00 96.25 279 ALA A CA 1
ATOM 2132 C C . ALA A 1 279 ? -17.677 -5.006 3.061 1.00 96.25 279 ALA A C 1
ATOM 2134 O O . ALA A 1 279 ? -17.072 -4.282 2.268 1.00 96.25 279 ALA A O 1
ATOM 2135 N N . GLY A 1 280 ? -18.677 -5.788 2.660 1.00 94.12 280 GLY A N 1
ATOM 2136 C CA . GLY A 1 280 ? -19.122 -5.869 1.274 1.00 94.12 280 GLY A CA 1
ATOM 2137 C C . GLY A 1 280 ? -19.646 -4.531 0.746 1.00 94.12 280 GLY A C 1
ATOM 2138 O O . GLY A 1 280 ? -20.644 -4.000 1.223 1.00 94.12 280 GLY A O 1
ATOM 2139 N N . THR A 1 281 ? -19.033 -4.022 -0.323 1.00 90.50 281 THR A N 1
ATOM 2140 C CA . THR A 1 281 ? -19.375 -2.714 -0.922 1.00 90.50 281 THR A CA 1
ATOM 2141 C C . THR A 1 281 ? -20.830 -2.592 -1.387 1.00 90.50 281 THR A C 1
ATOM 2143 O O . THR A 1 281 ? -21.386 -1.496 -1.398 1.00 90.50 281 THR A O 1
ATOM 2146 N N . ARG A 1 282 ? -21.473 -3.704 -1.770 1.00 88.31 282 ARG A N 1
ATOM 2147 C CA . ARG A 1 282 ? -22.882 -3.703 -2.203 1.00 88.31 282 ARG A CA 1
ATOM 2148 C C . ARG A 1 282 ? -23.871 -3.707 -1.044 1.00 88.31 282 ARG A C 1
ATOM 2150 O O . ARG A 1 282 ? -24.942 -3.132 -1.194 1.00 88.31 282 ARG A O 1
ATOM 2157 N N . SER A 1 283 ? -23.547 -4.383 0.058 1.00 89.38 283 SER A N 1
ATOM 2158 C CA . SER A 1 283 ? -24.464 -4.523 1.193 1.00 89.38 283 SER A CA 1
ATOM 2159 C C . SER A 1 283 ? -24.455 -3.293 2.093 1.00 89.38 283 SER A C 1
ATOM 2161 O O . SER A 1 283 ? -25.490 -2.965 2.663 1.00 89.38 283 SER A O 1
ATOM 2163 N N . THR A 1 284 ? -23.318 -2.599 2.198 1.00 93.44 284 THR A N 1
ATOM 2164 C CA . THR A 1 284 ? -23.180 -1.405 3.044 1.00 93.44 284 THR A CA 1
ATOM 2165 C C . THR A 1 284 ? -23.247 -0.100 2.253 1.00 93.44 284 THR A C 1
ATOM 2167 O O . THR A 1 284 ? -23.815 0.876 2.735 1.00 93.44 284 THR A O 1
ATOM 2170 N N . ALA A 1 285 ? -22.691 -0.071 1.033 1.00 93.50 285 ALA A N 1
ATOM 2171 C CA . ALA A 1 285 ? -22.641 1.100 0.154 1.00 93.50 285 ALA A CA 1
ATOM 2172 C C . ALA A 1 285 ? -22.270 2.400 0.905 1.00 93.50 285 ALA A C 1
ATOM 2174 O O . ALA A 1 285 ? -22.962 3.416 0.776 1.00 93.50 285 ALA A O 1
ATOM 2175 N N . MET A 1 286 ? -21.204 2.355 1.712 1.00 94.38 286 MET A N 1
ATOM 2176 C CA . MET A 1 286 ? -20.895 3.372 2.731 1.00 94.38 286 MET A CA 1
ATOM 2177 C C . MET A 1 286 ? -20.593 4.737 2.119 1.00 94.38 286 MET A C 1
ATOM 2179 O O . MET A 1 286 ? -21.146 5.744 2.551 1.00 94.38 286 MET A O 1
ATOM 2183 N N . SER A 1 287 ? -19.874 4.770 0.997 1.00 92.12 287 SER A N 1
ATOM 2184 C CA . SER A 1 287 ? -19.662 6.010 0.236 1.00 92.12 287 SER A CA 1
ATOM 2185 C C . SER A 1 287 ? -20.956 6.671 -0.274 1.00 92.12 287 SER A C 1
ATOM 2187 O O . SER A 1 287 ? -20.950 7.847 -0.644 1.00 92.12 287 SER A O 1
ATOM 2189 N N . GLN A 1 288 ? -22.082 5.953 -0.308 1.00 94.12 288 GLN A N 1
ATOM 2190 C CA . GLN A 1 288 ? -23.377 6.425 -0.809 1.00 94.12 288 GLN A CA 1
ATOM 2191 C C . GLN A 1 288 ? -24.408 6.662 0.296 1.00 94.12 288 GLN A C 1
ATOM 2193 O O . GLN A 1 288 ? -25.447 7.242 0.001 1.00 94.12 288 GLN A O 1
ATOM 2198 N N . HIS A 1 289 ? -24.146 6.271 1.539 1.00 95.50 289 HIS A N 1
ATOM 2199 C CA . HIS A 1 289 ? -25.072 6.472 2.654 1.00 95.50 289 HIS A CA 1
ATOM 2200 C C . HIS A 1 289 ? -24.598 7.588 3.583 1.00 95.50 289 HIS A C 1
ATOM 2202 O O . HIS A 1 289 ? -23.438 7.996 3.570 1.00 95.50 289 HIS A O 1
ATOM 2208 N N . CYS A 1 290 ? -25.538 8.138 4.340 1.00 96.00 290 CYS A N 1
ATOM 2209 C CA . CYS A 1 290 ? -25.279 9.017 5.467 1.00 96.00 290 CYS A CA 1
ATOM 2210 C C . CYS A 1 290 ? -25.334 8.212 6.772 1.00 96.00 290 CYS A C 1
ATOM 2212 O O . CYS A 1 290 ? -25.992 7.171 6.838 1.00 96.00 290 CYS A O 1
ATOM 2214 N N . LEU A 1 291 ? -24.723 8.744 7.833 1.00 94.75 291 LEU A N 1
ATOM 2215 C CA . LEU A 1 291 ? -24.877 8.250 9.205 1.00 94.75 291 LEU A CA 1
ATOM 2216 C C . LEU A 1 291 ? -26.347 8.181 9.655 1.00 94.75 291 LEU A C 1
ATOM 2218 O O . LEU A 1 291 ? -26.678 7.391 10.529 1.00 94.75 291 LEU A O 1
ATOM 2222 N N . CYS A 1 292 ? -27.244 8.955 9.029 1.00 94.38 292 CYS A N 1
ATOM 2223 C CA . CYS A 1 292 ? -28.677 8.907 9.315 1.00 94.38 292 CYS A CA 1
ATOM 2224 C C . CYS A 1 292 ? -29.460 7.791 8.595 1.00 94.38 292 CYS A C 1
ATOM 2226 O O . CYS A 1 292 ? -30.688 7.789 8.631 1.00 94.38 292 CYS A O 1
ATOM 2228 N N . GLY A 1 293 ? -28.790 6.901 7.858 1.00 94.69 293 GLY A N 1
ATOM 2229 C CA . GLY A 1 293 ? -29.446 5.834 7.092 1.00 94.69 293 GLY A CA 1
ATOM 2230 C C . GLY A 1 293 ? -29.909 6.227 5.695 1.00 94.69 293 GLY A C 1
ATOM 2231 O O . GLY A 1 293 ? -30.163 5.357 4.863 1.00 94.69 293 GLY A O 1
ATOM 2232 N N . LYS A 1 294 ? -29.980 7.523 5.381 1.00 96.44 294 LYS A N 1
ATOM 2233 C CA . LYS A 1 294 ? -30.422 7.981 4.062 1.00 96.44 294 LYS A CA 1
ATOM 2234 C C . LYS A 1 294 ? -29.339 7.792 3.012 1.00 96.44 294 LYS A C 1
ATOM 2236 O O . LYS A 1 294 ? -28.159 8.071 3.235 1.00 96.44 294 LYS A O 1
ATOM 2241 N N . ARG A 1 295 ? -29.757 7.320 1.840 1.00 96.12 295 ARG A N 1
ATOM 2242 C CA . ARG A 1 295 ? -28.889 7.192 0.674 1.00 96.12 295 ARG A CA 1
ATOM 2243 C C . ARG A 1 295 ? -28.769 8.546 -0.016 1.00 96.12 295 ARG A C 1
ATOM 2245 O O . ARG A 1 295 ? -29.762 9.120 -0.441 1.00 96.12 295 ARG A O 1
ATOM 2252 N N . VAL A 1 296 ? -27.538 9.006 -0.180 1.00 95.75 296 VAL A N 1
ATOM 2253 C CA . VAL A 1 296 ? -27.167 10.252 -0.851 1.00 95.75 296 VAL A CA 1
ATOM 2254 C C . VAL A 1 296 ? -26.323 9.881 -2.075 1.00 95.75 296 VAL A C 1
ATOM 2256 O O . VAL A 1 296 ? -25.126 9.617 -1.924 1.00 95.75 296 VAL A O 1
ATOM 2259 N N . PRO A 1 297 ? -26.902 9.789 -3.284 1.00 93.75 297 PRO A N 1
ATOM 2260 C CA . PRO A 1 297 ? -26.154 9.436 -4.487 1.00 93.75 297 PRO A CA 1
ATOM 2261 C C . PRO A 1 297 ? -25.004 10.414 -4.747 1.00 93.75 297 PRO A C 1
ATOM 2263 O O . PRO A 1 297 ? -25.206 11.625 -4.801 1.00 93.75 297 PRO A O 1
ATOM 2266 N N . LYS A 1 298 ? -23.789 9.884 -4.896 1.00 91.94 298 LYS A N 1
ATOM 2267 C CA . LYS A 1 298 ? -22.563 10.655 -5.123 1.00 91.94 298 LYS A CA 1
ATOM 2268 C C . LYS A 1 298 ? -21.682 9.965 -6.153 1.00 91.94 298 LYS A C 1
ATOM 2270 O O . LYS A 1 298 ? -21.443 8.760 -6.095 1.00 91.94 298 LYS A O 1
ATOM 2275 N N . THR A 1 299 ? -21.148 10.743 -7.077 1.00 89.88 299 THR A N 1
ATOM 2276 C CA . THR A 1 299 ? -20.093 10.315 -7.997 1.00 89.88 299 THR A CA 1
ATOM 2277 C C . THR A 1 299 ? -18.747 10.223 -7.274 1.00 89.88 299 THR A C 1
ATOM 2279 O O . THR A 1 299 ? -18.550 10.818 -6.215 1.00 89.88 299 THR A O 1
ATOM 2282 N N . LEU A 1 300 ? -17.774 9.525 -7.869 1.00 83.69 300 LEU A N 1
ATOM 2283 C CA . LEU A 1 300 ? -16.418 9.440 -7.307 1.00 83.69 300 LEU A CA 1
ATOM 2284 C C . LEU A 1 300 ? -15.744 10.816 -7.169 1.00 83.69 300 LEU A C 1
ATOM 2286 O O . LEU A 1 300 ? -14.955 11.016 -6.249 1.00 83.69 300 LEU A O 1
ATOM 2290 N N . THR A 1 301 ? -16.082 11.764 -8.047 1.00 85.25 301 THR A N 1
ATOM 2291 C CA . THR A 1 301 ? -15.580 13.146 -8.031 1.00 85.25 301 THR A CA 1
ATOM 2292 C C . THR A 1 301 ? -16.207 14.010 -6.941 1.00 85.25 301 THR A C 1
ATOM 2294 O O . THR A 1 301 ? -15.624 15.022 -6.565 1.00 85.25 301 THR A O 1
ATOM 2297 N N . GLN A 1 302 ? -17.374 13.633 -6.415 1.00 90.19 302 GLN A N 1
ATOM 2298 C CA . GLN A 1 302 ? -17.989 14.329 -5.288 1.00 90.19 302 GLN A CA 1
ATOM 2299 C C . GLN A 1 302 ? -17.328 13.854 -3.995 1.00 90.19 302 GLN A C 1
ATOM 2301 O O . GLN A 1 302 ? -17.568 12.741 -3.528 1.00 90.19 302 GLN A O 1
ATOM 2306 N N . ARG A 1 303 ? -16.443 14.701 -3.461 1.00 89.25 303 ARG A N 1
ATOM 2307 C CA . ARG A 1 303 ? -15.621 14.436 -2.269 1.00 89.25 303 ARG A CA 1
ATOM 2308 C C . ARG A 1 303 ? -16.225 14.965 -0.975 1.00 89.25 303 ARG A C 1
ATOM 2310 O O . ARG A 1 303 ? -15.759 14.605 0.093 1.00 89.25 303 ARG A O 1
ATOM 2317 N N . ILE A 1 304 ? -17.269 15.776 -1.085 1.00 93.00 304 ILE A N 1
ATOM 2318 C CA . ILE A 1 304 ? -18.015 16.312 0.045 1.00 93.00 304 ILE A CA 1
ATOM 2319 C C . ILE A 1 304 ? -19.343 15.563 0.143 1.00 93.00 304 ILE A C 1
ATOM 2321 O O . ILE A 1 304 ? -20.054 15.383 -0.850 1.00 93.00 304 ILE A O 1
ATOM 2325 N N . HIS A 1 305 ? -19.645 15.084 1.340 1.00 93.88 305 HIS A N 1
ATOM 2326 C CA . HIS A 1 305 ? -20.943 14.579 1.732 1.00 93.88 305 HIS A CA 1
ATOM 2327 C C . HIS A 1 305 ? -21.803 15.750 2.199 1.00 93.88 305 HIS A C 1
ATOM 2329 O O . HIS A 1 305 ? -21.395 16.495 3.079 1.00 93.88 305 HIS A O 1
ATOM 2335 N N . HIS A 1 306 ? -22.999 15.877 1.636 1.00 94.25 306 HIS A N 1
ATOM 2336 C CA . HIS A 1 306 ? -24.039 16.779 2.114 1.00 94.25 306 HIS A CA 1
ATOM 2337 C C . HIS A 1 306 ? -25.346 15.990 2.161 1.00 94.25 306 HIS A C 1
ATOM 2339 O O . HIS A 1 306 ? -25.835 15.545 1.119 1.00 94.25 306 HIS A O 1
ATOM 2345 N N . CYS A 1 307 ? -25.882 15.774 3.359 1.00 94.88 307 CYS A N 1
ATOM 2346 C CA . CYS A 1 307 ? -27.122 15.037 3.552 1.00 94.88 307 CYS A CA 1
ATOM 2347 C C . CYS A 1 307 ? -28.315 16.002 3.598 1.00 94.88 307 CYS A C 1
ATOM 2349 O O . CYS A 1 307 ? -28.425 16.750 4.569 1.00 94.88 307 CYS A O 1
ATOM 2351 N N . PRO A 1 308 ? -29.232 15.977 2.614 1.00 94.12 308 PRO A N 1
ATOM 2352 C CA . PRO A 1 308 ? -30.400 16.857 2.623 1.00 94.12 308 PRO A CA 1
ATOM 2353 C C . PRO A 1 308 ? -31.390 16.515 3.746 1.00 94.12 308 PRO A C 1
ATOM 2355 O O . PRO A 1 308 ? -32.103 17.394 4.210 1.00 94.12 308 PRO A O 1
ATOM 2358 N N . ASP A 1 309 ? -31.425 15.261 4.207 1.00 94.88 309 ASP A N 1
ATOM 2359 C CA . ASP A 1 309 ? -32.368 14.819 5.237 1.00 94.88 309 ASP A CA 1
ATOM 2360 C C . ASP A 1 309 ? -31.959 15.226 6.657 1.00 94.88 309 ASP A C 1
ATOM 2362 O O . ASP A 1 309 ? -32.813 15.486 7.499 1.00 94.88 309 ASP A O 1
ATOM 2366 N N . CYS A 1 310 ? -30.658 15.216 6.963 1.00 92.12 310 CYS A N 1
ATOM 2367 C CA . CYS A 1 310 ? -30.179 15.449 8.329 1.00 92.12 310 CYS A CA 1
ATOM 2368 C C . CYS A 1 310 ? -29.129 16.553 8.458 1.00 92.12 310 CYS A C 1
ATOM 2370 O O . CYS A 1 310 ? -28.552 16.697 9.533 1.00 92.12 310 CYS A O 1
ATOM 2372 N N . GLY A 1 311 ? -28.826 17.264 7.371 1.00 90.94 311 GLY A N 1
ATOM 2373 C CA . GLY A 1 311 ? -27.900 18.397 7.349 1.00 90.94 311 GLY A CA 1
ATOM 2374 C C . GLY A 1 311 ? -26.418 18.049 7.508 1.00 90.94 311 GLY A C 1
ATOM 2375 O O . GLY A 1 311 ? -25.592 18.954 7.506 1.00 90.94 311 GLY A O 1
ATOM 2376 N N . LEU A 1 312 ? -26.049 16.765 7.635 1.00 91.38 312 LEU A N 1
ATOM 2377 C CA . LEU A 1 312 ? -24.648 16.377 7.825 1.00 91.38 312 LEU A CA 1
ATOM 2378 C C . LEU A 1 312 ? -23.803 16.819 6.625 1.00 91.38 312 LEU A C 1
ATOM 2380 O O . LEU A 1 312 ? -24.101 16.434 5.490 1.00 91.38 312 LEU A O 1
ATOM 2384 N N . HIS A 1 313 ? -22.724 17.554 6.889 1.00 91.56 313 HIS A N 1
ATOM 2385 C CA . HIS A 1 313 ? -21.854 18.109 5.861 1.00 91.56 313 HIS A CA 1
ATOM 2386 C C . HIS A 1 313 ? -20.372 17.864 6.177 1.00 91.56 313 HIS A C 1
ATOM 2388 O O . HIS A 1 313 ? -19.861 18.411 7.137 1.00 91.56 313 HIS A O 1
ATOM 2394 N N . GLY A 1 314 ? -19.645 17.087 5.372 1.00 89.94 314 GLY A N 1
ATOM 2395 C CA . GLY A 1 314 ? -18.228 16.802 5.649 1.00 89.94 314 GLY A CA 1
ATOM 2396 C C . GLY A 1 314 ? -17.510 16.050 4.534 1.00 89.94 314 GLY A C 1
ATOM 2397 O O . GLY A 1 314 ? -18.091 15.789 3.483 1.00 89.94 314 GLY A O 1
ATOM 2398 N N . ASP A 1 315 ? -16.243 15.683 4.740 1.00 92.94 315 ASP A N 1
ATOM 2399 C CA . ASP A 1 315 ? -15.504 14.855 3.778 1.00 92.94 315 ASP A CA 1
ATOM 2400 C C . ASP A 1 315 ? -16.183 13.482 3.615 1.00 92.94 315 ASP A C 1
ATOM 2402 O O . ASP A 1 315 ? -16.539 12.807 4.585 1.00 92.94 315 ASP A O 1
ATOM 2406 N N . ARG A 1 316 ? -16.397 13.070 2.363 1.00 94.31 316 ARG A N 1
ATOM 2407 C CA . ARG A 1 316 ? -17.096 11.826 2.026 1.00 94.31 316 ARG A CA 1
ATOM 2408 C C . ARG A 1 316 ? -16.381 10.603 2.584 1.00 94.31 316 ARG A C 1
ATOM 2410 O O . ARG A 1 316 ? -17.062 9.683 3.031 1.00 94.31 316 ARG A O 1
ATOM 2417 N N . ASP A 1 317 ? -15.057 10.572 2.518 1.00 94.50 317 ASP A N 1
ATOM 2418 C CA . ASP A 1 317 ? -14.285 9.411 2.945 1.00 94.50 317 ASP A CA 1
ATOM 2419 C C . ASP A 1 317 ? -14.280 9.312 4.476 1.00 94.50 317 ASP A C 1
ATOM 2421 O O . ASP A 1 317 ? -14.356 8.212 5.013 1.00 94.50 317 ASP A O 1
ATOM 2425 N N . ILE A 1 318 ? -14.309 10.443 5.193 1.00 95.38 318 ILE A N 1
ATOM 2426 C CA . ILE A 1 318 ? -14.495 10.457 6.656 1.00 95.38 318 ILE A CA 1
ATOM 2427 C C . ILE A 1 318 ? -15.883 9.934 7.042 1.00 95.38 318 ILE A C 1
ATOM 2429 O O . ILE A 1 318 ? -15.996 9.093 7.932 1.00 95.38 318 ILE A O 1
ATOM 2433 N N . VAL A 1 319 ? -16.945 10.358 6.345 1.00 95.56 319 VAL A N 1
ATOM 2434 C CA . VAL A 1 319 ? -18.300 9.815 6.569 1.00 95.56 319 VAL A CA 1
ATOM 2435 C C . VAL A 1 319 ? -18.352 8.314 6.256 1.00 95.56 319 VAL A C 1
ATOM 2437 O O . VAL A 1 319 ? -18.975 7.552 6.994 1.00 95.56 319 VAL A O 1
ATOM 2440 N N . SER A 1 320 ? -17.675 7.877 5.192 1.00 96.19 320 SER A N 1
ATOM 2441 C CA . SER A 1 320 ? -17.567 6.462 4.817 1.00 96.19 320 SER A CA 1
ATOM 2442 C C . SER A 1 320 ? -16.819 5.649 5.882 1.00 96.19 320 SER A C 1
ATOM 2444 O O . SER A 1 320 ? -17.291 4.592 6.296 1.00 96.19 320 SER A O 1
ATOM 2446 N N . ALA A 1 321 ? -15.703 6.171 6.397 1.00 97.12 321 ALA A N 1
ATOM 2447 C CA . ALA A 1 321 ? -14.941 5.566 7.485 1.00 97.12 321 ALA A CA 1
ATOM 2448 C C . ALA A 1 321 ? -15.765 5.488 8.782 1.00 97.12 321 ALA A C 1
ATOM 2450 O O . ALA A 1 321 ? -15.752 4.462 9.457 1.00 97.12 321 ALA A O 1
ATOM 2451 N N . ALA A 1 322 ? -16.542 6.524 9.112 1.00 96.69 322 ALA A N 1
ATOM 2452 C CA . ALA A 1 322 ? -17.433 6.505 10.273 1.00 96.69 322 ALA A CA 1
ATOM 2453 C C . ALA A 1 322 ? -18.529 5.435 10.131 1.00 96.69 322 ALA A C 1
ATOM 2455 O O . ALA A 1 322 ? -18.782 4.686 11.072 1.00 96.69 322 ALA A O 1
ATOM 2456 N N . LEU A 1 323 ? -19.121 5.288 8.939 1.00 97.12 323 LEU A N 1
ATOM 2457 C CA . LEU A 1 323 ? -20.052 4.192 8.648 1.00 97.12 323 LEU A CA 1
ATOM 2458 C C . LEU A 1 323 ? -19.382 2.819 8.773 1.00 97.12 323 LEU A C 1
ATOM 2460 O O . LEU A 1 323 ? -19.995 1.900 9.315 1.00 97.12 323 LEU A O 1
ATOM 2464 N N . ALA A 1 324 ? -18.130 2.684 8.325 1.00 97.38 324 ALA A N 1
ATOM 2465 C CA . ALA A 1 324 ? -17.366 1.446 8.458 1.00 97.38 324 ALA A CA 1
ATOM 2466 C C . ALA A 1 324 ? -17.154 1.053 9.927 1.00 97.38 324 ALA A C 1
ATOM 2468 O O . ALA A 1 324 ? -17.238 -0.128 10.253 1.00 97.38 324 ALA A O 1
ATOM 2469 N N . ALA A 1 325 ? -16.976 2.023 10.828 1.00 96.88 325 ALA A N 1
ATOM 2470 C CA . ALA A 1 325 ? -16.847 1.774 12.265 1.00 96.88 325 ALA A CA 1
ATOM 2471 C C . ALA A 1 325 ? -18.151 1.239 12.903 1.00 96.88 325 ALA A C 1
ATOM 2473 O O . ALA A 1 325 ? -18.116 0.627 13.971 1.00 96.88 325 ALA A O 1
ATOM 2474 N N . CYS A 1 326 ? -19.297 1.437 12.240 1.00 96.25 326 CYS A N 1
ATOM 2475 C CA . CYS A 1 326 ? -20.611 0.925 12.646 1.00 96.25 326 CYS A CA 1
ATOM 2476 C C . CYS A 1 326 ? -21.001 -0.389 11.968 1.00 96.25 326 CYS A C 1
ATOM 2478 O O . CYS A 1 326 ? -22.134 -0.847 12.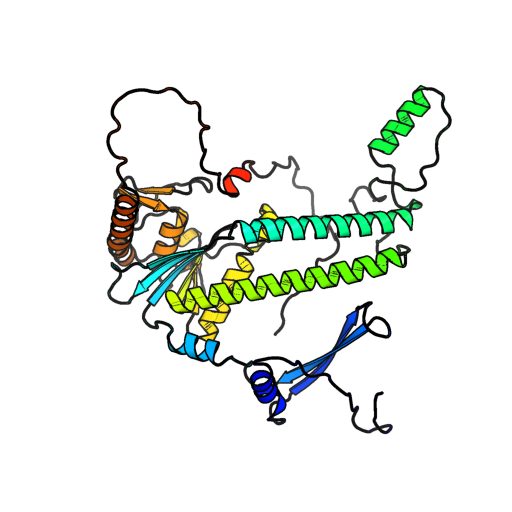133 1.00 96.25 326 CYS A O 1
ATOM 2480 N N . VAL A 1 327 ? -20.124 -0.988 11.164 1.00 97.19 327 VAL A N 1
ATOM 2481 C CA . VAL A 1 327 ? -20.453 -2.243 10.494 1.00 97.19 327 VAL A CA 1
ATOM 2482 C C . VAL A 1 327 ? -20.451 -3.396 11.493 1.00 97.19 327 VAL A C 1
ATOM 2484 O O . VAL A 1 327 ? -19.550 -3.549 12.315 1.00 97.19 327 VAL A O 1
ATOM 2487 N N . THR A 1 328 ? -21.467 -4.242 11.377 1.00 96.12 328 THR A N 1
ATOM 2488 C CA . THR A 1 328 ? -21.536 -5.553 12.012 1.00 96.12 328 THR A CA 1
ATOM 2489 C C . THR A 1 328 ? -21.545 -6.629 10.933 1.00 96.12 328 THR A C 1
ATOM 2491 O O . THR A 1 328 ? -22.086 -6.436 9.841 1.00 96.12 328 THR A O 1
ATOM 2494 N N . LEU A 1 329 ? -20.909 -7.761 11.224 1.00 95.81 329 LEU A N 1
ATOM 2495 C CA . LEU A 1 329 ? -20.908 -8.941 10.369 1.00 95.81 329 LEU A CA 1
ATOM 2496 C C . LEU A 1 329 ? -21.533 -10.088 11.154 1.00 95.81 329 LEU A C 1
ATOM 2498 O O . LEU A 1 329 ? -21.169 -10.306 12.307 1.00 95.81 329 LEU A O 1
ATOM 2502 N N . THR A 1 330 ? -22.463 -10.819 10.539 1.00 95.56 330 THR A N 1
ATOM 2503 C CA . THR A 1 330 ? -22.935 -12.085 11.123 1.00 95.56 330 THR A CA 1
ATOM 2504 C C . THR A 1 330 ? -21.912 -13.199 10.917 1.00 95.56 330 THR A C 1
ATOM 2506 O O . THR A 1 330 ? -21.853 -14.119 11.721 1.00 95.56 330 THR A O 1
ATOM 2509 N N . ASP A 1 331 ? -21.106 -13.099 9.857 1.00 93.31 331 ASP A N 1
ATOM 2510 C CA . ASP A 1 331 ? -19.945 -13.945 9.591 1.00 93.31 331 ASP A CA 1
ATOM 2511 C C . ASP A 1 331 ? -18.733 -13.038 9.287 1.00 93.31 331 ASP A C 1
ATOM 2513 O O . ASP A 1 331 ? -18.723 -12.377 8.240 1.00 93.31 331 ASP A O 1
ATOM 2517 N N . PRO A 1 332 ? -17.728 -12.966 10.181 1.00 91.44 332 PRO A N 1
ATOM 2518 C CA . PRO A 1 332 ? -16.526 -12.154 9.988 1.00 91.44 332 PRO A CA 1
ATOM 2519 C C . PRO A 1 332 ? -15.723 -12.473 8.718 1.00 91.44 332 PRO A C 1
ATOM 2521 O O . PRO A 1 332 ? -15.001 -11.592 8.240 1.00 91.44 332 PRO A O 1
ATOM 2524 N N . ASP A 1 333 ? -15.850 -13.689 8.178 1.00 90.88 333 ASP A N 1
ATOM 2525 C CA . ASP A 1 333 ? -15.112 -14.160 7.003 1.00 90.88 333 ASP A CA 1
ATOM 2526 C C . ASP A 1 333 ? -15.894 -13.987 5.688 1.00 90.88 333 ASP A C 1
ATOM 2528 O O . ASP A 1 333 ? -15.312 -14.096 4.602 1.00 90.88 333 ASP A O 1
ATOM 2532 N N . ASP A 1 334 ? -17.188 -13.645 5.753 1.00 93.88 334 ASP A N 1
ATOM 2533 C CA . ASP A 1 334 ? -18.013 -13.319 4.585 1.00 93.88 334 ASP A CA 1
ATOM 2534 C C . ASP A 1 334 ? -18.400 -11.828 4.552 1.00 93.88 334 ASP A C 1
ATOM 2536 O O . ASP A 1 334 ? -19.393 -11.414 5.170 1.00 93.88 334 ASP A O 1
ATOM 2540 N N . PRO A 1 335 ? -17.719 -11.010 3.721 1.00 94.31 335 PRO A N 1
ATOM 2541 C CA . PRO A 1 335 ? -18.016 -9.588 3.572 1.00 94.31 335 PRO A CA 1
ATOM 2542 C C . PRO A 1 335 ? -19.467 -9.275 3.192 1.00 94.31 335 PRO A C 1
ATOM 2544 O O . PRO A 1 335 ? -19.949 -8.170 3.442 1.00 94.31 335 PRO A O 1
ATOM 2547 N N . ARG A 1 336 ? -20.197 -10.213 2.574 1.00 95.00 336 ARG A N 1
ATOM 2548 C CA . ARG A 1 336 ? -21.594 -10.007 2.144 1.00 95.00 336 ARG A CA 1
ATOM 2549 C C . ARG A 1 336 ? -22.564 -9.936 3.321 1.00 95.00 336 ARG A C 1
ATOM 2551 O O . ARG A 1 336 ? -23.674 -9.408 3.172 1.00 95.00 336 ARG A O 1
ATOM 2558 N N . THR A 1 337 ? -22.161 -10.441 4.483 1.00 96.00 337 THR A N 1
ATOM 2559 C CA . THR A 1 337 ? -22.964 -10.376 5.706 1.00 96.00 337 THR A CA 1
ATOM 2560 C C . THR A 1 337 ? -22.901 -9.015 6.388 1.00 96.00 337 THR A C 1
ATOM 2562 O O . THR A 1 337 ? -23.746 -8.721 7.228 1.00 96.00 337 THR A O 1
ATOM 2565 N N . ALA A 1 338 ? -21.976 -8.147 5.968 1.00 97.12 338 ALA A N 1
ATOM 2566 C CA . ALA A 1 338 ? -21.817 -6.815 6.525 1.00 97.12 338 ALA A CA 1
ATOM 2567 C C . ALA A 1 338 ? -23.107 -5.987 6.421 1.00 97.12 338 ALA A C 1
ATOM 2569 O O . ALA A 1 338 ? -23.688 -5.849 5.333 1.00 97.12 338 ALA A O 1
ATOM 2570 N N . ARG A 1 339 ? -23.533 -5.414 7.547 1.00 96.75 339 ARG A N 1
ATOM 2571 C CA . ARG A 1 339 ? -24.633 -4.449 7.670 1.00 96.75 339 ARG A CA 1
ATOM 2572 C C . ARG A 1 339 ? -24.168 -3.266 8.506 1.00 96.75 339 ARG A C 1
ATOM 2574 O O . ARG A 1 339 ? -23.349 -3.427 9.401 1.00 96.75 339 ARG A O 1
ATOM 2581 N N . VAL A 1 340 ? -24.685 -2.079 8.210 1.00 96.75 340 VAL A N 1
ATOM 2582 C CA . VAL A 1 340 ? -24.433 -0.895 9.039 1.00 96.75 340 VAL A CA 1
ATOM 2583 C C . VAL A 1 340 ? -25.423 -0.903 10.200 1.00 96.75 340 VAL A C 1
ATOM 2585 O O . VAL A 1 340 ? -26.633 -0.961 9.974 1.00 96.75 340 VAL A O 1
ATOM 2588 N N . ASP A 1 341 ? -24.926 -0.813 11.431 1.00 95.56 341 ASP A N 1
ATOM 2589 C CA . ASP A 1 341 ? -25.759 -0.492 12.586 1.00 95.56 341 ASP A CA 1
ATOM 2590 C C . ASP A 1 341 ? -26.071 1.008 12.574 1.00 95.56 341 ASP A C 1
ATOM 2592 O O . ASP A 1 341 ? -25.279 1.847 13.010 1.00 95.56 341 ASP A O 1
ATOM 2596 N N . TYR A 1 342 ? -27.244 1.358 12.048 1.00 95.06 342 TYR A N 1
ATOM 2597 C CA . TYR A 1 342 ? -27.649 2.754 11.968 1.00 95.06 342 TYR A CA 1
ATOM 2598 C C . TYR A 1 342 ? -28.003 3.368 13.320 1.00 95.06 342 TYR A C 1
ATOM 2600 O O . TYR A 1 342 ? -27.927 4.586 13.435 1.00 95.06 342 TYR A O 1
ATOM 2608 N N . ARG A 1 343 ? -28.324 2.584 14.361 1.00 92.50 343 ARG A N 1
ATOM 2609 C CA . ARG A 1 343 ? -28.514 3.153 15.708 1.00 92.50 343 ARG A CA 1
ATOM 2610 C C . ARG A 1 343 ? -27.195 3.730 16.208 1.00 92.50 343 ARG A C 1
ATOM 2612 O O . ARG A 1 343 ? -27.154 4.868 16.669 1.00 92.50 343 ARG A O 1
ATOM 2619 N N . LEU A 1 344 ? -26.117 2.973 16.027 1.00 92.38 344 LEU A N 1
ATOM 2620 C CA . LEU A 1 344 ? -24.768 3.423 16.339 1.00 92.38 344 LEU A CA 1
ATOM 2621 C C . LEU A 1 344 ? -24.315 4.568 15.419 1.00 92.38 344 LEU A C 1
ATOM 2623 O O . LEU A 1 344 ? -23.785 5.568 15.899 1.00 92.38 344 LEU A O 1
ATOM 2627 N N . ALA A 1 345 ? -24.577 4.472 14.112 1.00 94.38 345 ALA A N 1
ATOM 2628 C CA . ALA A 1 345 ? -24.219 5.527 13.160 1.00 94.38 345 ALA A CA 1
ATOM 2629 C C . ALA A 1 345 ? -24.920 6.860 13.480 1.00 94.38 345 ALA A C 1
ATOM 2631 O O . ALA A 1 345 ? -24.301 7.922 13.410 1.00 94.38 345 ALA A O 1
ATOM 2632 N N . HIS A 1 346 ? -26.188 6.815 13.900 1.00 91.88 346 HIS A N 1
ATOM 2633 C CA . HIS A 1 346 ? -26.912 7.992 14.373 1.00 91.88 346 HIS A CA 1
ATOM 2634 C C . HIS A 1 346 ? -26.234 8.642 15.584 1.00 91.88 346 HIS A C 1
ATOM 2636 O O . HIS A 1 346 ? -26.174 9.870 15.637 1.00 91.88 346 HIS A O 1
ATOM 2642 N N . ALA A 1 347 ? -25.696 7.851 16.517 1.00 89.62 347 ALA A N 1
ATOM 2643 C CA . ALA A 1 347 ? -24.980 8.368 17.681 1.00 89.62 347 ALA A CA 1
ATOM 2644 C C . ALA A 1 347 ? -23.645 9.039 17.296 1.00 89.62 347 ALA A C 1
ATOM 2646 O O . ALA A 1 347 ? -23.345 10.125 17.790 1.00 89.62 347 ALA A O 1
ATOM 2647 N N . LEU A 1 348 ? -22.907 8.474 16.328 1.00 90.19 348 LEU A N 1
ATOM 2648 C CA . LEU A 1 348 ? -21.675 9.083 15.796 1.00 90.19 348 LEU A CA 1
ATOM 2649 C C . LEU A 1 348 ? -21.902 10.453 15.140 1.00 90.19 348 LEU A C 1
ATOM 2651 O O . LEU A 1 348 ? -20.980 11.266 15.054 1.00 90.19 348 LEU A O 1
ATOM 2655 N N . ARG A 1 349 ? -23.119 10.723 14.649 1.00 86.81 349 ARG A N 1
ATOM 2656 C CA . ARG A 1 349 ? -23.441 11.976 13.950 1.00 86.81 349 ARG A CA 1
ATOM 2657 C C . ARG A 1 349 ? -23.160 13.203 14.817 1.00 86.81 349 ARG A C 1
ATOM 2659 O O . ARG A 1 349 ? -22.684 14.199 14.284 1.00 86.81 349 ARG A O 1
ATOM 2666 N N . ALA A 1 350 ? -23.462 13.135 16.115 1.00 76.44 350 ALA A N 1
ATOM 2667 C CA . ALA A 1 350 ? -23.236 14.246 17.038 1.00 76.44 350 ALA A CA 1
ATOM 2668 C C . ALA A 1 350 ? -21.739 14.563 17.181 1.00 76.44 350 ALA A C 1
ATOM 2670 O O . ALA A 1 350 ? -21.356 15.726 17.093 1.00 76.44 350 ALA A O 1
ATOM 2671 N N . GLY A 1 351 ? -20.899 13.528 17.299 1.00 76.12 351 GLY A N 1
ATOM 2672 C CA . GLY A 1 351 ? -19.444 13.678 17.367 1.00 76.12 351 GLY A CA 1
ATOM 2673 C C . GLY A 1 351 ? -18.830 14.257 16.095 1.00 76.12 351 GLY A C 1
ATOM 2674 O O . GLY A 1 351 ? -17.927 15.084 16.153 1.00 76.12 351 GLY A O 1
ATOM 2675 N N . LEU A 1 352 ? -19.347 13.868 14.926 1.00 79.31 352 LEU A N 1
ATOM 2676 C CA . LEU A 1 352 ? -18.854 14.405 13.657 1.00 79.31 352 LEU A CA 1
ATOM 2677 C C . LEU A 1 352 ? -19.312 15.859 13.421 1.00 79.31 352 LEU A C 1
ATOM 2679 O O . LEU A 1 352 ? -18.558 16.654 12.867 1.00 79.31 352 LEU A O 1
ATOM 2683 N N . ALA A 1 353 ? -20.526 16.219 13.850 1.00 73.69 353 ALA A N 1
ATOM 2684 C CA . ALA A 1 353 ? -21.038 17.587 13.746 1.00 73.69 353 ALA A CA 1
ATOM 2685 C C . ALA A 1 353 ? -20.304 18.562 14.686 1.00 73.69 353 ALA A C 1
ATOM 2687 O O . ALA A 1 353 ? -19.945 19.658 14.263 1.00 73.69 353 ALA A O 1
ATOM 2688 N N . SER A 1 354 ? -20.005 18.156 15.926 1.00 65.94 354 SER A N 1
ATOM 2689 C CA . SER A 1 354 ? -19.281 19.005 16.885 1.00 65.94 354 SER A CA 1
ATOM 2690 C C . SER A 1 354 ? -17.842 19.298 16.443 1.00 65.94 354 SER A C 1
ATOM 2692 O O . SER A 1 354 ? -17.352 20.414 16.615 1.00 65.94 354 SER A O 1
ATOM 2694 N N . GLN A 1 355 ? -17.176 18.336 15.793 1.00 64.50 355 GLN A N 1
ATOM 2695 C CA . GLN A 1 355 ? -15.864 18.559 15.177 1.00 64.50 355 GLN A CA 1
ATOM 2696 C C . GLN A 1 355 ? -15.918 19.586 14.041 1.00 64.50 355 GLN A C 1
ATOM 2698 O O . GLN A 1 355 ? -15.027 20.426 13.935 1.00 64.50 355 GLN A O 1
ATOM 2703 N N . GLN A 1 356 ? -16.981 19.577 13.234 1.00 63.81 356 GLN A N 1
ATOM 2704 C CA . GLN A 1 356 ? -17.170 20.540 12.142 1.00 63.81 356 GLN A CA 1
ATOM 2705 C C . GLN A 1 356 ? -17.446 21.955 12.656 1.00 63.81 356 GLN A C 1
ATOM 2707 O O . GLN A 1 356 ? -16.930 22.925 12.100 1.00 63.81 356 GLN A O 1
ATOM 2712 N N . GLU A 1 357 ? -18.238 22.089 13.721 1.00 58.94 357 GLU A N 1
ATOM 2713 C CA . GLU A 1 357 ? -18.480 23.376 14.378 1.00 58.94 357 GLU A CA 1
ATOM 2714 C C . GLU A 1 357 ? -17.188 23.947 14.969 1.00 58.94 357 GLU A C 1
ATOM 2716 O O . GLU A 1 357 ? -16.912 25.140 14.813 1.00 58.94 357 GLU A O 1
ATOM 2721 N N . TRP A 1 358 ? -16.354 23.092 15.569 1.00 54.16 358 TRP A N 1
ATOM 2722 C CA . TRP A 1 358 ? -15.046 23.484 16.080 1.00 54.16 358 TRP A CA 1
ATOM 2723 C C . TRP A 1 358 ? -14.099 23.913 14.951 1.00 54.16 358 TRP A C 1
ATOM 2725 O O . TRP A 1 358 ? -13.607 25.038 14.975 1.00 54.16 358 TRP A O 1
ATOM 2735 N N . GLU A 1 359 ? -13.906 23.105 13.905 1.00 55.22 359 GLU A N 1
ATOM 2736 C CA . GLU A 1 359 ? -13.071 23.470 12.747 1.00 55.22 359 GLU A CA 1
ATOM 2737 C C . GLU A 1 359 ? -13.566 24.746 12.042 1.00 55.22 359 GLU A C 1
ATOM 2739 O O . GLU A 1 359 ? -12.766 25.596 11.639 1.00 55.22 359 GLU A O 1
ATOM 2744 N N . GLY A 1 360 ? -14.885 24.919 11.926 1.00 49.59 360 GLY A N 1
ATOM 2745 C CA . GLY A 1 360 ? -15.511 26.124 11.387 1.00 49.59 360 GLY A CA 1
ATOM 2746 C C . GLY A 1 360 ? -15.342 27.356 12.282 1.00 49.59 360 GLY A C 1
ATOM 2747 O O . GLY A 1 360 ? -15.291 28.472 11.767 1.00 49.59 360 GLY A O 1
ATOM 2748 N N . SER A 1 361 ? -15.224 27.174 13.600 1.00 49.00 361 SER A N 1
ATOM 2749 C CA . SER A 1 361 ? -14.965 28.244 14.569 1.00 49.00 361 SER A CA 1
ATOM 2750 C C . SER A 1 361 ? -13.488 28.638 14.618 1.00 49.00 361 SER A C 1
ATOM 2752 O O . SER A 1 361 ? -13.181 29.826 14.647 1.00 49.00 361 SER A O 1
ATOM 2754 N N . VAL A 1 362 ? -12.558 27.677 14.574 1.00 44.25 362 VAL A N 1
ATOM 2755 C CA . VAL A 1 362 ? -11.106 27.952 14.574 1.00 44.25 362 VAL A CA 1
ATOM 2756 C C . VAL A 1 362 ? -10.686 28.659 13.276 1.00 44.25 362 VAL A C 1
ATOM 2758 O O . VAL A 1 362 ? -9.858 29.573 13.294 1.00 44.25 362 VAL A O 1
ATOM 2761 N N . ASN A 1 363 ? -11.331 28.319 12.155 1.00 46.09 363 ASN A N 1
ATOM 2762 C CA . ASN A 1 363 ? -11.137 29.000 10.872 1.00 46.09 363 ASN A CA 1
ATOM 2763 C C . ASN A 1 363 ? -11.927 30.317 10.734 1.00 46.09 363 ASN A C 1
ATOM 2765 O O . ASN A 1 363 ? -11.742 31.033 9.750 1.00 46.09 363 ASN A O 1
ATOM 2769 N N . ARG A 1 364 ? -12.761 30.691 11.717 1.00 38.22 364 ARG A N 1
ATOM 2770 C CA . ARG A 1 364 ? -13.437 31.998 11.776 1.00 38.22 364 ARG A CA 1
ATOM 2771 C C . ARG A 1 364 ? -12.560 33.024 12.497 1.00 38.22 364 ARG A C 1
ATOM 2773 O O . ARG A 1 364 ? -12.985 33.671 13.446 1.00 38.22 364 ARG A O 1
ATOM 2780 N N . HIS A 1 365 ? -11.329 33.204 12.025 1.00 34.88 365 HIS A N 1
ATOM 2781 C CA . HIS A 1 365 ? -10.607 34.444 12.293 1.00 34.88 365 HIS A CA 1
ATOM 2782 C C . HIS A 1 365 ? -11.185 35.512 11.367 1.00 34.88 365 HIS A C 1
ATOM 2784 O O . HIS A 1 365 ? -10.890 35.571 10.175 1.00 34.88 365 HIS A O 1
ATOM 2790 N N . GLN A 1 366 ? -12.087 36.307 11.929 1.00 37.66 366 GLN A N 1
ATOM 2791 C CA . GLN A 1 366 ? -12.671 37.473 11.288 1.00 37.66 366 GLN A CA 1
ATOM 2792 C C . GLN A 1 366 ? -11.538 38.487 11.049 1.00 37.66 366 GLN A C 1
ATOM 2794 O O . GLN A 1 366 ? -10.908 38.910 12.021 1.00 37.66 366 GLN A O 1
ATOM 2799 N N . PRO A 1 367 ? -11.209 38.855 9.796 1.00 34.34 367 PRO A N 1
ATOM 2800 C CA . PRO A 1 367 ? -10.243 39.920 9.577 1.00 34.34 367 PRO A CA 1
ATOM 2801 C C . PRO A 1 367 ? -10.825 41.217 10.164 1.00 34.34 367 PRO A C 1
ATOM 2803 O O . PRO A 1 367 ? -12.030 41.452 10.019 1.00 34.34 367 PRO A O 1
ATOM 2806 N N . PRO A 1 368 ? -10.022 42.048 10.853 1.00 34.72 368 PRO A N 1
ATOM 2807 C CA . PRO A 1 368 ? -10.513 43.318 11.364 1.00 34.72 368 PRO A CA 1
ATOM 2808 C C . PRO A 1 368 ? -11.025 44.178 10.203 1.00 34.72 368 PRO A C 1
ATOM 2810 O O . PRO A 1 368 ? -10.441 44.191 9.115 1.00 34.72 368 PRO A O 1
ATOM 2813 N N . ALA A 1 369 ? -12.131 44.886 10.437 1.00 33.09 369 ALA A N 1
ATOM 2814 C CA . ALA A 1 369 ? -12.676 45.837 9.479 1.00 33.09 369 ALA A CA 1
ATOM 2815 C C . ALA A 1 369 ? -11.597 46.873 9.130 1.00 33.09 369 ALA A C 1
ATOM 2817 O O . ALA A 1 369 ? -11.078 47.559 10.009 1.00 33.09 369 ALA A O 1
ATOM 2818 N N . SER A 1 370 ? -11.222 46.941 7.854 1.00 32.53 370 SER A N 1
ATOM 2819 C CA . SER A 1 370 ? -10.250 47.919 7.363 1.00 32.53 370 SER A CA 1
ATOM 2820 C C . SER A 1 370 ? -10.983 49.208 6.979 1.00 32.53 370 SER A C 1
ATOM 2822 O O . SER A 1 370 ? -11.969 49.117 6.245 1.00 32.53 370 SER A O 1
ATOM 2824 N N . PRO A 1 371 ? -10.535 50.390 7.439 1.00 37.09 371 PRO A N 1
ATOM 2825 C CA . PRO A 1 371 ? -10.931 51.657 6.849 1.00 37.09 371 PRO A CA 1
ATOM 2826 C C . PRO A 1 371 ? -10.144 51.910 5.550 1.00 37.09 371 PRO A C 1
ATOM 2828 O O . PRO A 1 371 ? -9.148 51.249 5.262 1.00 37.09 371 PRO A O 1
ATOM 2831 N N . ASP A 1 372 ? -10.660 52.853 4.773 1.00 35.25 372 ASP A N 1
ATOM 2832 C CA . ASP A 1 372 ? -10.382 53.177 3.374 1.00 35.25 372 ASP A CA 1
ATOM 2833 C C . ASP A 1 372 ? -8.935 53.168 2.828 1.00 35.25 372 ASP A C 1
ATOM 2835 O O . ASP A 1 372 ? -7.955 53.473 3.501 1.00 35.25 372 ASP A O 1
ATOM 2839 N N . ALA A 1 373 ? -8.921 53.011 1.494 1.00 30.83 373 ALA A N 1
ATOM 2840 C CA . ALA A 1 373 ? -7.976 53.527 0.497 1.00 30.83 373 ALA A CA 1
ATOM 2841 C C . ALA A 1 373 ? -6.652 52.778 0.238 1.00 30.83 373 ALA A C 1
ATOM 2843 O O . ALA A 1 373 ? -5.787 52.634 1.093 1.00 30.83 373 ALA A O 1
ATOM 2844 N N . GLY A 1 374 ? -6.436 52.444 -1.045 1.00 26.27 374 GLY A N 1
ATOM 2845 C CA . GLY A 1 374 ? -5.093 52.253 -1.602 1.00 26.27 374 GLY A CA 1
ATOM 2846 C C . GLY A 1 374 ? -4.930 51.041 -2.512 1.00 26.27 374 GLY A C 1
ATOM 2847 O O . GLY A 1 374 ? -4.596 49.950 -2.072 1.00 26.27 374 GLY A O 1
ATOM 2848 N N . SER A 1 375 ? -5.109 51.263 -3.812 1.00 40.88 375 SER A N 1
ATOM 2849 C CA . SER A 1 375 ? -4.800 50.334 -4.903 1.00 40.88 375 SER A CA 1
ATOM 2850 C C . SER A 1 375 ? -3.416 49.669 -4.781 1.00 40.88 375 SER A C 1
ATOM 2852 O O . SER A 1 375 ? -2.397 50.346 -4.907 1.00 40.88 375 SER A O 1
ATOM 2854 N N . ALA A 1 376 ? -3.374 48.333 -4.719 1.00 25.91 376 ALA A N 1
ATOM 2855 C CA . ALA A 1 376 ? -2.239 47.536 -5.187 1.00 25.91 376 ALA A CA 1
ATOM 2856 C C . ALA A 1 376 ? -2.700 46.136 -5.630 1.00 25.91 376 ALA A C 1
ATOM 2858 O O . ALA A 1 376 ? -3.333 45.395 -4.884 1.00 25.91 376 ALA A O 1
ATOM 2859 N N . ARG A 1 377 ? -2.380 45.780 -6.879 1.00 39.47 377 ARG A N 1
ATOM 2860 C CA . ARG A 1 377 ? -2.615 44.455 -7.465 1.00 39.47 377 ARG A CA 1
ATOM 2861 C C . ARG A 1 377 ? -1.720 43.420 -6.780 1.00 39.47 377 ARG A C 1
ATOM 2863 O O . ARG A 1 377 ? -0.503 43.483 -6.934 1.00 39.47 377 ARG A O 1
ATOM 2870 N N . THR A 1 378 ? -2.310 42.419 -6.139 1.00 27.25 378 THR A N 1
ATOM 2871 C CA . THR A 1 378 ? -1.616 41.196 -5.711 1.00 27.25 378 THR A CA 1
ATOM 2872 C C . THR A 1 378 ? -2.459 39.968 -6.041 1.00 27.25 378 THR A C 1
ATOM 2874 O O . THR A 1 378 ? -3.682 39.962 -5.934 1.00 27.25 378 THR A O 1
ATOM 2877 N N . GLY A 1 379 ? -1.773 38.963 -6.588 1.00 25.94 379 GLY A N 1
ATOM 2878 C CA . GLY A 1 379 ? -2.348 37.826 -7.292 1.00 25.94 379 GLY A CA 1
ATOM 2879 C C . GLY A 1 379 ? -3.277 36.965 -6.444 1.00 25.94 379 GLY A C 1
ATOM 2880 O O . GLY A 1 379 ? -2.987 36.619 -5.302 1.00 25.94 379 GLY A O 1
ATOM 2881 N N . SER A 1 380 ? -4.375 36.562 -7.076 1.00 27.31 380 SER A N 1
ATOM 2882 C CA . SER A 1 380 ? -5.294 35.535 -6.611 1.00 27.31 380 SER A CA 1
ATOM 2883 C C . SER A 1 380 ? -4.547 34.226 -6.334 1.00 27.31 380 SER A C 1
ATOM 2885 O O . SER A 1 380 ? -4.173 33.491 -7.254 1.00 27.31 380 SER A O 1
ATOM 2887 N N . HIS A 1 381 ? -4.351 33.915 -5.056 1.00 28.05 381 HIS A N 1
ATOM 2888 C CA . HIS A 1 381 ? -4.020 32.573 -4.605 1.00 28.05 381 HIS A CA 1
ATOM 2889 C C . HIS A 1 381 ? -5.250 31.681 -4.790 1.00 28.05 381 HIS A C 1
ATOM 2891 O O . HIS A 1 381 ? -6.159 31.657 -3.966 1.00 28.05 381 HIS A O 1
ATOM 2897 N N . HIS A 1 382 ? -5.287 30.942 -5.897 1.00 25.64 382 HIS A N 1
ATOM 2898 C CA . HIS A 1 382 ? -6.173 29.791 -6.014 1.00 25.64 382 HIS A CA 1
ATOM 2899 C C . HIS A 1 382 ? -5.677 28.676 -5.075 1.00 25.64 382 HIS A C 1
ATOM 2901 O O . HIS A 1 382 ? -4.479 28.371 -5.091 1.00 25.64 382 HIS A O 1
ATOM 2907 N N . PRO A 1 383 ? -6.560 28.026 -4.294 1.00 32.12 383 PRO A N 1
ATOM 2908 C CA . PRO A 1 383 ? -6.211 26.803 -3.588 1.00 32.12 383 PRO A CA 1
ATOM 2909 C C . PRO A 1 383 ? -5.769 25.750 -4.606 1.00 32.12 383 PRO A C 1
ATOM 2911 O O . PRO A 1 383 ? -6.432 25.512 -5.619 1.00 32.12 383 PRO A O 1
ATOM 2914 N N . VAL A 1 384 ? -4.616 25.139 -4.353 1.00 31.31 384 VAL A N 1
ATOM 2915 C CA . VAL A 1 384 ? -4.053 24.106 -5.219 1.00 31.31 384 VAL A CA 1
ATOM 2916 C C . VAL A 1 384 ? -4.955 22.875 -5.171 1.00 31.31 384 VAL A C 1
ATOM 2918 O O . VAL A 1 384 ? -5.123 22.237 -4.136 1.00 31.31 384 VAL A O 1
ATOM 2921 N N . ALA A 1 385 ? -5.517 22.554 -6.330 1.00 27.41 385 ALA A N 1
ATOM 2922 C CA . ALA A 1 385 ? -6.342 21.391 -6.596 1.00 27.41 385 ALA A CA 1
ATOM 2923 C C . ALA A 1 385 ? -5.685 20.066 -6.146 1.00 27.41 385 ALA A C 1
ATOM 2925 O O . ALA A 1 385 ? -4.512 19.812 -6.440 1.00 27.41 385 ALA A O 1
ATOM 2926 N N . SER A 1 386 ? -6.440 19.182 -5.481 1.00 42.12 386 SER A N 1
ATOM 2927 C CA . SER A 1 386 ? -5.967 17.839 -5.107 1.00 42.12 386 SER A CA 1
ATOM 2928 C C . SER A 1 386 ? -5.599 17.008 -6.348 1.00 42.12 386 SER A C 1
ATOM 2930 O O . SER A 1 386 ? -6.149 17.190 -7.432 1.00 42.12 386 SER A O 1
ATOM 2932 N N . ALA A 1 387 ? -4.696 16.031 -6.220 1.00 36.97 387 ALA A N 1
ATOM 2933 C CA . ALA A 1 387 ? -4.199 15.242 -7.357 1.00 36.97 387 ALA A CA 1
ATOM 2934 C C . ALA A 1 387 ? -5.274 14.420 -8.119 1.00 36.97 387 ALA A C 1
ATOM 2936 O O . ALA A 1 387 ? -5.011 13.988 -9.243 1.00 36.97 387 ALA A O 1
ATOM 2937 N N . GLU A 1 388 ? -6.482 14.237 -7.566 1.00 38.81 388 GLU A N 1
ATOM 2938 C CA . GLU A 1 388 ? -7.654 13.724 -8.302 1.00 38.81 388 GLU A CA 1
ATOM 2939 C C . GLU A 1 388 ? -8.256 14.772 -9.266 1.00 38.81 388 GLU A C 1
ATOM 2941 O O . GLU A 1 388 ? -8.658 14.414 -10.371 1.00 38.81 388 GLU A O 1
ATOM 2946 N N . GLN A 1 389 ? -8.213 16.071 -8.943 1.00 38.94 389 GLN A N 1
ATOM 2947 C CA . GLN A 1 389 ? -8.544 17.162 -9.877 1.00 38.94 389 GLN A CA 1
ATOM 2948 C C . GLN A 1 389 ? -7.459 17.332 -10.961 1.00 38.94 389 GLN A C 1
ATOM 2950 O O . GLN A 1 389 ? -7.769 17.618 -12.114 1.00 38.94 389 GLN A O 1
ATOM 2955 N N . ALA A 1 390 ? -6.189 17.028 -10.659 1.00 38.06 390 ALA A N 1
ATOM 2956 C CA . ALA A 1 390 ? -5.145 16.885 -11.687 1.00 38.06 390 ALA A CA 1
ATOM 2957 C C . ALA A 1 390 ? -5.306 15.606 -12.547 1.00 38.06 390 ALA A C 1
ATOM 2959 O O . ALA A 1 390 ? -4.605 15.419 -13.546 1.00 38.06 390 ALA A O 1
ATOM 2960 N N . ALA A 1 391 ? -6.222 14.710 -12.163 1.00 40.47 391 ALA A N 1
ATOM 2961 C CA . ALA A 1 391 ? -6.559 13.477 -12.861 1.00 40.47 391 ALA A CA 1
ATOM 2962 C C . ALA A 1 391 ? -7.878 13.571 -13.652 1.00 40.47 391 ALA A C 1
ATOM 2964 O O . ALA A 1 391 ? -8.411 12.521 -14.011 1.00 40.47 391 ALA A O 1
ATOM 2965 N N . LEU A 1 392 ? -8.362 14.784 -13.968 1.00 35.25 392 LEU A N 1
ATOM 2966 C CA . LEU A 1 392 ? -9.545 15.031 -14.804 1.00 35.25 392 LEU A CA 1
ATOM 2967 C C . LEU A 1 392 ? -9.333 14.570 -16.252 1.00 35.25 392 LEU A C 1
ATOM 2969 O O . LEU A 1 392 ? -9.053 15.326 -17.176 1.00 35.25 392 LEU A O 1
ATOM 2973 N N . GLY A 1 393 ? -9.490 13.273 -16.435 1.00 34.34 393 GLY A N 1
ATOM 2974 C CA . GLY A 1 393 ? -9.988 12.682 -17.653 1.00 34.34 393 GLY A CA 1
ATOM 2975 C C . GLY A 1 393 ? -10.662 11.376 -17.251 1.00 34.34 393 GLY A C 1
ATOM 2976 O O . GLY A 1 393 ? -10.029 10.596 -16.527 1.00 34.34 393 GLY A O 1
ATOM 2977 N N . PRO A 1 394 ? -11.905 11.093 -17.686 1.00 36.75 394 PRO A N 1
ATOM 2978 C CA . PRO A 1 394 ? -12.387 9.717 -17.667 1.00 36.75 394 PRO A CA 1
ATOM 2979 C C . PRO A 1 394 ? -11.321 8.814 -18.321 1.00 36.75 394 PRO A C 1
ATOM 2981 O O . PRO A 1 394 ? -10.561 9.293 -19.177 1.00 36.75 394 PRO A O 1
ATOM 2984 N N . PRO A 1 395 ? -11.195 7.532 -17.914 1.00 40.25 395 PRO A N 1
ATOM 2985 C CA . PRO A 1 395 ? -10.272 6.619 -18.582 1.00 40.25 395 PRO A CA 1
ATOM 2986 C C . PRO A 1 395 ? -10.524 6.735 -20.089 1.00 40.25 395 PRO A C 1
ATOM 2988 O O . PRO A 1 395 ? -11.695 6.751 -20.472 1.00 40.25 395 PRO A O 1
ATOM 2991 N N . PRO A 1 396 ? -9.492 6.883 -20.944 1.00 33.16 396 PRO A N 1
ATOM 2992 C CA . PRO A 1 396 ? -9.733 7.002 -22.371 1.00 33.16 396 PRO A CA 1
ATOM 2993 C C . PRO A 1 396 ? -10.553 5.786 -22.784 1.00 33.16 396 PRO A C 1
ATOM 2995 O O . PRO A 1 396 ? -10.066 4.655 -22.680 1.00 33.16 396 PRO A O 1
ATOM 2998 N N . ASN A 1 397 ? -11.806 6.032 -23.185 1.00 34.56 397 ASN A N 1
ATOM 2999 C CA . ASN A 1 397 ? -12.637 5.046 -23.849 1.00 34.56 397 ASN A CA 1
ATOM 3000 C C . ASN A 1 397 ? -11.756 4.459 -24.941 1.00 34.56 397 ASN A C 1
ATOM 3002 O O . ASN A 1 397 ? -11.310 5.167 -25.842 1.00 34.56 397 ASN A O 1
ATOM 3006 N N . ARG A 1 398 ? -11.418 3.180 -24.812 1.00 33.47 398 ARG A N 1
ATOM 3007 C CA . ARG A 1 398 ? -10.836 2.446 -25.923 1.00 33.47 398 ARG A CA 1
ATOM 3008 C C . ARG A 1 398 ? -12.032 2.054 -26.782 1.00 33.47 398 ARG A C 1
ATOM 3010 O O . ARG A 1 398 ? -12.786 1.193 -26.331 1.00 33.47 398 ARG A O 1
ATOM 3017 N N . PRO A 1 399 ? -12.240 2.635 -27.975 1.00 34.97 399 PRO A N 1
ATOM 3018 C CA . PRO A 1 399 ? -13.095 1.977 -28.939 1.00 34.97 399 PRO A CA 1
ATOM 3019 C C . PRO A 1 399 ? -12.330 0.716 -29.346 1.00 34.97 399 PRO A C 1
ATOM 3021 O O . PRO A 1 399 ? -11.260 0.769 -29.951 1.00 34.97 399 PRO A O 1
ATOM 3024 N N . GLY A 1 400 ? -12.798 -0.424 -28.865 1.00 32.41 400 GLY A N 1
ATOM 3025 C CA . GLY A 1 400 ? -12.176 -1.710 -29.115 1.00 32.41 400 GLY A CA 1
ATOM 3026 C C . GLY A 1 400 ? -13.187 -2.794 -28.819 1.00 32.41 400 GLY A C 1
ATOM 3027 O O . GLY A 1 400 ? -13.396 -3.149 -27.663 1.00 32.41 400 GLY A O 1
ATOM 3028 N N . THR A 1 401 ? -13.816 -3.273 -29.884 1.00 33.41 401 THR A N 1
ATOM 3029 C CA . THR A 1 401 ? -14.674 -4.457 -29.962 1.00 33.41 401 THR A CA 1
ATOM 3030 C C . THR A 1 401 ? -14.077 -5.633 -29.167 1.00 33.41 401 THR A C 1
ATOM 3032 O O . THR A 1 401 ? -12.847 -5.719 -29.050 1.00 33.41 401 THR A O 1
ATOM 3035 N N . PRO A 1 402 ? -14.888 -6.563 -28.619 1.00 34.19 402 PRO A N 1
ATOM 3036 C CA . PRO A 1 402 ? -14.400 -7.639 -27.761 1.00 34.19 402 PRO A CA 1
ATOM 3037 C C . PRO A 1 402 ? -13.602 -8.665 -28.583 1.00 34.19 402 PRO A C 1
ATOM 3039 O O . PRO A 1 402 ? -14.124 -9.656 -29.082 1.00 34.19 402 PRO A O 1
ATOM 3042 N N . GLY A 1 403 ? -12.306 -8.406 -28.741 1.00 29.42 403 GLY A N 1
ATOM 3043 C CA . GLY A 1 403 ? -11.344 -9.301 -29.370 1.00 29.42 403 GLY A CA 1
ATOM 3044 C C . GLY A 1 403 ? -10.684 -10.212 -28.339 1.00 29.42 403 GLY A C 1
ATOM 3045 O O . GLY A 1 403 ? -10.102 -9.765 -27.349 1.00 29.42 403 GLY A O 1
ATOM 3046 N N . ARG A 1 404 ? -10.791 -11.513 -28.591 1.00 32.47 404 ARG A N 1
ATOM 3047 C CA . ARG A 1 404 ? -10.273 -12.639 -27.812 1.00 32.47 404 ARG A CA 1
ATOM 3048 C C . ARG A 1 404 ? -8.794 -12.469 -27.407 1.00 32.47 404 ARG A C 1
ATOM 3050 O O . ARG A 1 404 ? -7.936 -12.129 -28.211 1.00 32.47 404 ARG A O 1
ATOM 3057 N N . ARG A 1 405 ? -8.547 -12.756 -26.124 1.00 44.53 405 ARG A N 1
ATOM 3058 C CA . ARG A 1 405 ? -7.286 -13.019 -25.396 1.00 44.53 405 ARG A CA 1
ATOM 3059 C C . ARG A 1 405 ? -6.000 -13.120 -26.242 1.00 44.53 405 ARG A C 1
ATOM 3061 O O . ARG A 1 405 ? -5.798 -14.093 -26.957 1.00 44.53 405 ARG A O 1
ATOM 3068 N N . GLY A 1 406 ? -5.055 -12.214 -25.973 1.00 27.59 406 GLY A N 1
ATOM 3069 C CA . GLY A 1 406 ? -3.625 -12.386 -26.251 1.00 27.59 406 GLY A CA 1
ATOM 3070 C C . GLY A 1 406 ? -2.801 -12.197 -24.963 1.00 27.59 406 GLY A C 1
ATOM 3071 O O . GLY A 1 406 ? -3.009 -11.205 -24.255 1.00 27.59 406 GLY A O 1
ATOM 3072 N N . PRO A 1 407 ? -1.879 -13.110 -24.600 1.00 30.23 407 PRO A N 1
ATOM 3073 C CA . PRO A 1 407 ? -1.059 -12.983 -23.403 1.00 30.23 407 PRO A CA 1
ATOM 3074 C C . PRO A 1 407 ? 0.032 -11.937 -23.650 1.00 30.23 407 PRO A C 1
ATOM 3076 O O . PRO A 1 407 ? 1.124 -12.241 -24.126 1.00 30.23 407 PRO A O 1
ATOM 3079 N N . SER A 1 408 ? -0.244 -10.679 -23.300 1.00 30.05 408 SER A N 1
ATOM 3080 C CA . SER A 1 408 ? 0.769 -9.620 -23.263 1.00 30.05 408 SER A CA 1
ATOM 3081 C C . SER A 1 408 ? 1.769 -9.901 -22.136 1.00 30.05 408 SER A C 1
ATOM 3083 O O . SER A 1 408 ? 1.725 -9.296 -21.063 1.00 30.05 408 SER A O 1
ATOM 3085 N N . ARG A 1 409 ? 2.730 -10.789 -22.405 1.00 34.12 409 ARG A N 1
ATOM 3086 C CA . ARG A 1 409 ? 3.947 -10.994 -21.615 1.00 34.12 409 ARG A CA 1
ATOM 3087 C C . ARG A 1 409 ? 4.908 -9.824 -21.870 1.00 34.12 409 ARG A C 1
ATOM 3089 O O . ARG A 1 409 ? 6.009 -9.983 -22.389 1.00 34.12 409 ARG A O 1
ATOM 3096 N N . LYS A 1 410 ? 4.486 -8.612 -21.488 1.00 30.61 410 LYS A N 1
ATOM 3097 C CA . LYS A 1 410 ? 5.437 -7.574 -21.068 1.00 30.61 410 LYS A CA 1
ATOM 3098 C C . LYS A 1 410 ? 6.171 -8.152 -19.861 1.00 30.61 410 LYS A C 1
ATOM 3100 O O . LYS A 1 410 ? 5.563 -8.897 -19.096 1.00 30.61 410 LYS A O 1
ATOM 3105 N N . GLN A 1 411 ? 7.475 -7.894 -19.758 1.00 32.59 411 GLN A N 1
ATOM 3106 C CA . GLN A 1 411 ? 8.328 -8.448 -18.702 1.00 32.59 411 GLN A CA 1
ATOM 3107 C C . GLN A 1 411 ? 7.586 -8.507 -17.358 1.00 32.59 411 GLN A C 1
ATOM 3109 O O . GLN A 1 411 ? 6.962 -7.504 -16.999 1.00 32.59 411 GLN A O 1
ATOM 3114 N N . PRO A 1 412 ? 7.635 -9.631 -16.619 1.00 26.39 412 PRO A N 1
ATOM 3115 C CA . PRO A 1 412 ? 7.125 -9.619 -15.265 1.00 26.39 412 PRO A CA 1
ATOM 3116 C C . PRO A 1 412 ? 7.907 -8.537 -14.518 1.00 26.39 412 PRO A C 1
ATOM 3118 O O . PRO A 1 412 ? 9.136 -8.588 -14.433 1.00 26.39 412 PRO A O 1
ATOM 3121 N N . ALA A 1 413 ? 7.191 -7.545 -13.985 1.00 27.88 413 ALA A N 1
ATOM 3122 C CA . ALA A 1 413 ? 7.648 -6.935 -12.749 1.00 27.88 413 ALA A CA 1
ATOM 3123 C C . ALA A 1 413 ? 7.966 -8.099 -11.795 1.00 27.88 413 ALA A C 1
ATOM 3125 O O . ALA A 1 413 ? 7.213 -9.081 -11.813 1.00 27.88 413 ALA A O 1
ATOM 3126 N N . PRO A 1 414 ? 9.079 -8.068 -11.043 1.00 27.33 414 PRO A N 1
ATOM 3127 C CA . PRO A 1 414 ? 9.357 -9.129 -10.091 1.00 27.33 414 PRO A CA 1
ATOM 3128 C C . PRO A 1 414 ? 8.130 -9.263 -9.189 1.00 27.33 414 PRO A C 1
ATOM 3130 O O . PRO A 1 414 ? 7.779 -8.334 -8.464 1.00 27.33 414 PRO A O 1
ATOM 3133 N N . LYS A 1 415 ? 7.430 -10.393 -9.321 1.00 24.45 415 LYS A N 1
ATOM 3134 C CA . LYS A 1 415 ? 6.410 -10.816 -8.376 1.00 24.45 415 LYS A CA 1
ATOM 3135 C C . LYS A 1 415 ? 7.166 -11.082 -7.079 1.00 24.45 415 LYS A C 1
ATOM 3137 O O . LYS A 1 415 ? 7.760 -12.141 -6.932 1.00 24.45 415 LYS A O 1
ATOM 3142 N N . LEU A 1 416 ? 7.205 -10.101 -6.187 1.00 28.20 416 LEU A N 1
ATOM 3143 C CA . LEU A 1 416 ? 7.374 -10.372 -4.767 1.00 28.20 416 LEU A CA 1
ATOM 3144 C C . LEU A 1 416 ? 5.993 -10.809 -4.283 1.00 28.20 416 LEU A C 1
ATOM 3146 O O . LEU A 1 416 ? 5.170 -9.994 -3.883 1.00 28.20 416 LEU A O 1
ATOM 3150 N N . ILE A 1 417 ? 5.709 -12.092 -4.489 1.00 24.92 417 ILE A N 1
ATOM 3151 C CA . ILE A 1 417 ? 4.686 -12.802 -3.732 1.00 24.92 417 ILE A CA 1
ATOM 3152 C C . ILE A 1 417 ? 5.433 -13.350 -2.524 1.00 24.92 417 ILE A C 1
ATOM 3154 O O . ILE A 1 417 ? 6.435 -14.045 -2.693 1.00 24.92 417 ILE A O 1
ATOM 3158 N N . GLY A 1 418 ? 4.976 -12.955 -1.339 1.00 25.19 418 GLY A N 1
ATOM 3159 C CA . GLY A 1 418 ? 5.331 -13.621 -0.100 1.00 25.19 418 GLY A CA 1
ATOM 3160 C C . GLY A 1 418 ? 4.739 -15.028 -0.071 1.00 25.19 418 GLY A C 1
ATOM 3161 O O . GLY A 1 418 ? 3.610 -15.250 -0.504 1.00 25.19 418 GLY A O 1
ATOM 3162 N N . ALA A 1 419 ? 5.558 -15.946 0.406 1.00 20.91 419 ALA A N 1
ATOM 3163 C CA . ALA A 1 419 ? 5.229 -17.220 1.026 1.00 20.91 419 ALA A CA 1
ATOM 3164 C C . ALA A 1 419 ? 6.453 -17.470 1.927 1.00 20.91 419 ALA A C 1
ATOM 3166 O O . ALA A 1 419 ? 7.571 -17.401 1.418 1.00 20.91 419 ALA A O 1
ATOM 3167 N N . ALA A 1 420 ? 6.377 -17.632 3.238 1.00 26.42 420 ALA A N 1
ATOM 3168 C CA . ALA A 1 420 ? 5.279 -17.692 4.190 1.00 26.42 420 ALA A CA 1
ATOM 3169 C C . ALA A 1 420 ? 5.508 -16.652 5.302 1.00 26.42 420 ALA A C 1
ATOM 3171 O O . ALA A 1 420 ? 6.621 -16.068 5.326 1.00 26.42 420 ALA A O 1
#

Sequence (420 aa):
MFTGLPGGDLVLPVRLPQGAGQWDHLAHFLADQSVWHKIDLVRVRDRKAPGGWRYYAHLLVHQAGYQSTSTRARRAQIPTDRRAGVDANVSNLAVASFAGGHPDQLVTEQISCTPEQQKTAAQAARRTRARQKALDRSRRNTNPDQYGPSVRQAARAARRAERGLTAKQITNPGGARHARADGVPLRAYRHDKLSGGYKRTRVDHAADARSISQAKHARAGDIAAQIVATHGNIVTVEDCSISTWARLWGKRIALFSPGMLVAALAGECAATGGQLHKAGTRSTAMSQHCLCGKRVPKTLTQRIHHCPDCGLHGDRDIVSAALAACVTLTDPDDPRTARVDYRLAHALRAGLASQQEWEGSVNRHQPPASPDAGSARTGSHHPVASAEQAALGPPPNRPGTPGRRGPSRKQPAPKLIGAA

InterPro domains:
  IPR010095 Cas12f1-like, TNB domain [PF07282] (260-321)

Foldseek 3Di:
DFDADVVGDTDDDDDQDDDPPSVQQCCVQPVDPVFWDDWDWDWAQAPVDVVRIDIDTDTDGNDDHDDDPVRVVLLVQFDAQKFKFWEFDLFKIKMWMDGVPCLLQIDIDIGGQDPVLVVVVVVLVVVLVVLVVVLVQQLCLQCVVFFAADPVLVVVQVVCVVVVHDGDDDNRHPGDGDDDPLRHRPDDPVPGDGDPVSVVSVSVSVVSVVVLVVVLLVVLLVLLSVCCSVRNLAYEYEPDDVVVVCVQCPVSSVSVVRVSNLVSNQVVSVVSVHGYFYAYCVQEVQLQAALQGDGHDDDPPPQWDADPVPGQIGGSRNRSRLQRSQWDAPDRVDNNRIDGPSVSSVSNSNNSVVVVVVVVVVVPPPDPDDDDDDDDDDDDDDDDDDVVVVVPDRRPPDPDDDDDDDPPPPDDPPPPDDDD

Organism: Mycobacterium kansasii (NCBI:txid1768)

Secondary structure (DSSP, 8-state):
--B--TTS--B-------STTHHHHHHHHHS-STTEEEEEEEEEE-TTSGGGEEEEEEEEESSPPP--HHHHHHHHT--SSEEEEEEE-SSEEEEEEEETTEEEEEEEEEEE--HHHHHHHHHHHHHHHHHHHHHHHHHHHH-GGGBPPPHHHHHHHHHHHTTTPPPPP-SS--SPBPB-TTS-BSS-GGG----HHHHHHHHHHHHHHHHHHHHHHHHHHHHHHHHHHHH-SEEEEE---HHHHHHHHGGGTTTT-HHHHHHHHHHHHHHTT-EEEEE-HHHH-GGGB-TTS-B----TT--EEE-TTT--EEEHHHHHHHHHHTEE-SSTT-GGG-EE-HHHHHHHHHHHHHHHHHHHHHT--PPPPPPS---------PPPPPTTGGG-S---------------------------